Protein AF-0000000069441482 (afdb_homodimer)

pLDDT: mean 78.38, std 16.25, range [18.44, 96.44]

Radius of gyration: 26.07 Å; Cα contacts (8 Å, |Δi|>4): 572; chains: 2; bounding box: 96×87×67 Å

Nearest PDB structures (foldseek):
  3f1b-assembly1_A-2  TM=7.317E-01  e=1.986E-04  Rhodococcus jostii RHA1
  7amt-assembly1_B  TM=6.788E-01  e=1.998E-03  Vibrio alginolyticus
  2hku-assembly1_A  TM=6.626E-01  e=2.529E-03  Rhodococcus jostii RHA1
  3ppb-assembly1_B  TM=7.316E-01  e=9.024E-03  Shewanella loihica PV-4
  3lwj-assembly1_A-2  TM=7.147E-01  e=6.843E-02  Syntrophomonas wolfei subsp. wolfei str. Goettingen G311

Secondary structure (DSSP, 8-state):
-HHHHHHHHHHHHHHHHHHHHHHHHHHHHHHHHH-TT--HHHHHHHTT--HHHHTTT-SSHHHHHHHHHHHHHHHHHHHHHTT--TTS-HHHHHHHHHHHHHHHHHH-HHHHHHHHHHHH---TTPPPGGGSTTSHHHHHHHHHHHHHHHTT---TTHHHHHHHHHHHHHHHHHHHHHSSS---HHHHHHHHHHHHHHHHHHHHHTT----TTS---HHHHHHHHHHHHHHHHT-------/-HHHHHHHHHHHHHHHHHHHHHHHHHHHHHHHHH-TT--HHHHHHHTT--HHHHTTT-SSHHHHHHHHHHHHHHHHHHHHHTT--TTS-HHHHHHHHHHHHHHHHHH-HHHHHHHHHHHH---TTPPPGGGSTTSHHHHHHHHHHHHHHHTT---TTHHHHHHHHHHHHHHHHHHHHHSSSPPPHHHHHHHHHHHHHHHHHHHHHTT----TTS---HHHHHHHHHHHHHHHHT-------

Structure (mmCIF, N/CA/C/O backbone):
data_AF-0000000069441482-model_v1
#
loop_
_entity.id
_entity.type
_entity.pdbx_description
1 polymer 'Transcriptional regulator, TetR family'
#
loop_
_atom_site.group_PDB
_atom_site.id
_atom_site.type_symbol
_atom_site.label_atom_id
_atom_site.label_alt_id
_atom_site.label_comp_id
_atom_site.label_asym_id
_atom_site.label_entity_id
_atom_site.label_seq_id
_atom_site.pdbx_PDB_ins_code
_atom_site.Cartn_x
_atom_site.Cartn_y
_atom_site.Cartn_z
_atom_site.occupancy
_atom_site.B_iso_or_equiv
_atom_site.auth_seq_id
_atom_site.auth_comp_id
_atom_site.auth_asym_id
_atom_site.auth_atom_id
_atom_site.pdbx_PDB_model_num
ATOM 1 N N . MET A 1 1 ? 57.094 4.719 -2.307 1 48.34 1 MET A N 1
ATOM 2 C CA . MET A 1 1 ? 56.375 5.797 -1.651 1 48.34 1 MET A CA 1
ATOM 3 C C . MET A 1 1 ? 54.938 5.867 -2.162 1 48.34 1 MET A C 1
ATOM 5 O O . MET A 1 1 ? 54.031 6.266 -1.429 1 48.34 1 MET A O 1
ATOM 9 N N . ALA A 1 2 ? 54.688 5.711 -3.508 1 62.12 2 ALA A N 1
ATOM 10 C CA . ALA A 1 2 ? 53.375 5.734 -4.188 1 62.12 2 ALA A CA 1
ATOM 11 C C . ALA A 1 2 ? 52.469 4.637 -3.656 1 62.12 2 ALA A C 1
ATOM 13 O O . ALA A 1 2 ? 51.25 4.832 -3.547 1 62.12 2 ALA A O 1
ATOM 14 N N . ASP A 1 3 ? 53.094 3.574 -3.256 1 61.78 3 ASP A N 1
ATOM 15 C CA . ASP A 1 3 ? 52.375 2.375 -2.814 1 61.78 3 ASP A CA 1
ATOM 16 C C . ASP A 1 3 ? 51.75 2.592 -1.451 1 61.78 3 ASP A C 1
ATOM 18 O O . ASP A 1 3 ? 50.625 2.121 -1.208 1 61.78 3 ASP A O 1
ATOM 22 N N . GLY A 1 4 ? 52.312 3.41 -0.701 1 66.44 4 GLY A N 1
ATOM 23 C CA . GLY A 1 4 ? 51.844 3.766 0.624 1 66.44 4 GLY A CA 1
ATOM 24 C C . GLY A 1 4 ? 50.594 4.633 0.59 1 66.44 4 GLY A C 1
ATOM 25 O O . GLY A 1 4 ? 49.719 4.492 1.441 1 66.44 4 GLY A O 1
ATOM 26 N N . GLY A 1 5 ? 50.531 5.414 -0.436 1 72.62 5 GLY A N 1
ATOM 27 C CA . GLY A 1 5 ? 49.406 6.328 -0.624 1 72.62 5 GLY A CA 1
ATOM 28 C C . GLY A 1 5 ? 48.125 5.629 -0.975 1 72.62 5 GLY A C 1
ATOM 29 O O . GLY A 1 5 ? 47.062 5.965 -0.438 1 72.62 5 GLY A O 1
ATOM 30 N N . ASP A 1 6 ? 48.312 4.73 -1.897 1 79.88 6 ASP A N 1
ATOM 31 C CA . ASP A 1 6 ? 47.156 3.959 -2.326 1 79.88 6 ASP A CA 1
ATOM 32 C C . ASP A 1 6 ? 46.594 3.125 -1.177 1 79.88 6 ASP A C 1
ATOM 34 O O . ASP A 1 6 ? 45.375 3.043 -0.998 1 79.88 6 ASP A O 1
ATOM 38 N N . ALA A 1 7 ? 47.5 2.553 -0.442 1 82.06 7 ALA A N 1
ATOM 39 C CA . ALA A 1 7 ? 47.094 1.746 0.705 1 82.06 7 ALA A CA 1
ATOM 40 C C . ALA A 1 7 ? 46.375 2.6 1.749 1 82.06 7 ALA A C 1
ATOM 42 O O . ALA A 1 7 ? 45.406 2.156 2.363 1 82.06 7 ALA A O 1
ATOM 43 N N . ARG A 1 8 ? 46.938 3.715 1.937 1 79.19 8 ARG A N 1
ATOM 44 C CA . ARG A 1 8 ? 46.312 4.633 2.889 1 79.19 8 ARG A CA 1
ATOM 45 C C . ARG A 1 8 ? 44.906 5.047 2.422 1 79.19 8 ARG A C 1
ATOM 47 O O . ARG A 1 8 ? 43.969 5.102 3.223 1 79.19 8 ARG A O 1
ATOM 54 N N . ARG A 1 9 ? 44.781 5.359 1.154 1 84.5 9 ARG A N 1
ATOM 55 C CA . ARG A 1 9 ? 43.5 5.746 0.573 1 84.5 9 ARG A CA 1
ATOM 56 C C . ARG A 1 9 ? 42.469 4.613 0.69 1 84.5 9 ARG A C 1
ATOM 58 O O . ARG A 1 9 ? 41.312 4.855 0.994 1 84.5 9 ARG A O 1
ATOM 65 N N . GLU A 1 10 ? 42.969 3.502 0.468 1 82.81 10 GLU A N 1
ATOM 66 C CA . GLU A 1 10 ? 42.094 2.338 0.564 1 82.81 10 GLU A CA 1
ATOM 67 C C . GLU A 1 10 ? 41.656 2.1 2.004 1 82.81 10 GLU A C 1
ATOM 69 O O . GLU A 1 10 ? 40.5 1.747 2.252 1 82.81 10 GLU A O 1
ATOM 74 N N . ARG A 1 11 ? 42.594 2.156 2.885 1 81.31 11 ARG A N 1
ATOM 75 C CA . ARG A 1 11 ? 42.281 1.981 4.297 1 81.31 11 ARG A CA 1
ATOM 76 C C . ARG A 1 11 ? 41.25 3.008 4.754 1 81.31 11 ARG A C 1
ATOM 78 O O . ARG A 1 11 ? 40.344 2.682 5.52 1 81.31 11 ARG A O 1
ATOM 85 N N . TRP A 1 12 ? 41.438 4.223 4.316 1 80.12 12 TRP A N 1
ATOM 86 C CA . TRP A 1 12 ? 40.5 5.293 4.676 1 80.12 12 TRP A CA 1
ATOM 87 C C . TRP A 1 12 ? 39.125 5.039 4.094 1 80.12 12 TRP A C 1
ATOM 89 O O . TRP A 1 12 ? 38.125 5.227 4.777 1 80.12 12 TRP A O 1
ATOM 99 N N . ALA A 1 13 ? 39.125 4.59 2.914 1 79.75 13 ALA A N 1
ATOM 100 C CA . ALA A 1 13 ? 37.844 4.273 2.264 1 79.75 13 ALA A CA 1
ATOM 101 C C . ALA A 1 13 ? 37.094 3.166 3.008 1 79.75 13 ALA A C 1
ATOM 103 O O . ALA A 1 13 ? 35.875 3.24 3.195 1 79.75 13 ALA A O 1
ATOM 104 N N . ARG A 1 14 ? 37.844 2.279 3.422 1 81.62 14 ARG A N 1
ATOM 105 C CA . ARG A 1 14 ? 37.25 1.176 4.164 1 81.62 14 ARG A CA 1
ATOM 106 C C . ARG A 1 14 ? 36.719 1.646 5.52 1 81.62 14 ARG A C 1
ATOM 108 O O . ARG A 1 14 ? 35.656 1.211 5.965 1 81.62 14 ARG A O 1
ATOM 115 N N . HIS A 1 15 ? 37.594 2.422 6.094 1 82.69 15 HIS A N 1
ATOM 116 C CA . HIS A 1 15 ? 37.188 2.967 7.387 1 82.69 15 HIS A CA 1
ATOM 117 C C . HIS A 1 15 ? 35.906 3.775 7.27 1 82.69 15 HIS A C 1
ATOM 119 O O . HIS A 1 15 ? 35 3.658 8.109 1 82.69 15 HIS A O 1
ATOM 125 N N . LYS A 1 16 ? 35.75 4.527 6.25 1 84.44 16 LYS A N 1
ATOM 126 C CA . LYS A 1 16 ? 34.562 5.348 6.02 1 84.44 16 LYS A CA 1
ATOM 127 C C . LYS A 1 16 ? 33.312 4.48 5.852 1 84.44 16 LYS A C 1
ATOM 129 O O . LYS A 1 16 ? 32.25 4.797 6.398 1 84.44 16 LYS A O 1
ATOM 134 N N . VAL A 1 17 ? 33.531 3.471 5.164 1 85.88 17 VAL A N 1
ATOM 135 C CA . VAL A 1 17 ? 32.438 2.551 4.914 1 85.88 17 VAL A CA 1
ATOM 136 C C . VAL A 1 17 ? 32 1.879 6.219 1 85.88 17 VAL A C 1
ATOM 138 O O . VAL A 1 17 ? 30.812 1.707 6.484 1 85.88 17 VAL A O 1
ATOM 141 N N . ARG A 1 18 ? 32.938 1.575 7.023 1 87.62 18 ARG A N 1
ATOM 142 C CA . ARG A 1 18 ? 32.656 0.911 8.289 1 87.62 18 ARG A CA 1
ATOM 143 C C . ARG A 1 18 ? 31.875 1.831 9.234 1 87.62 18 ARG A C 1
ATOM 145 O O . ARG A 1 18 ? 30.953 1.393 9.922 1 87.62 18 ARG A O 1
ATOM 152 N N . VAL A 1 19 ? 32.344 3.049 9.289 1 89.31 19 VAL A N 1
ATOM 153 C CA . VAL A 1 19 ? 31.672 4.012 10.172 1 89.31 19 VAL A CA 1
ATOM 154 C C . VAL A 1 19 ? 30.25 4.25 9.688 1 89.31 19 VAL A C 1
ATOM 156 O O . VAL A 1 19 ? 29.312 4.309 10.5 1 89.31 19 VAL A O 1
ATOM 159 N N . ARG A 1 20 ? 30.078 4.391 8.461 1 89.75 20 ARG A N 1
ATOM 160 C CA . ARG A 1 20 ? 28.75 4.578 7.891 1 89.75 20 ARG A CA 1
ATOM 161 C C . ARG A 1 20 ? 27.828 3.408 8.242 1 89.75 20 ARG A C 1
ATOM 163 O O . ARG A 1 20 ? 26.672 3.607 8.594 1 89.75 20 ARG A O 1
ATOM 170 N N . ARG A 1 21 ? 28.359 2.234 8.164 1 89.88 21 ARG A N 1
ATOM 171 C CA . ARG A 1 21 ? 27.594 1.032 8.477 1 89.88 21 ARG A CA 1
ATOM 172 C C . ARG A 1 21 ? 27.172 1.015 9.945 1 89.88 21 ARG A C 1
ATOM 174 O O . ARG A 1 21 ? 26.078 0.545 10.273 1 89.88 21 ARG A O 1
ATOM 181 N N . ARG A 1 22 ? 28.047 1.49 10.75 1 91.12 22 ARG A N 1
ATOM 182 C CA . ARG A 1 22 ? 27.734 1.551 12.18 1 91.12 22 ARG A CA 1
ATOM 183 C C . ARG A 1 22 ? 26.562 2.484 12.445 1 91.12 22 ARG A C 1
ATOM 185 O O . ARG A 1 22 ? 25.703 2.184 13.273 1 91.12 22 ARG A O 1
ATOM 192 N N . PHE A 1 23 ? 26.547 3.572 11.766 1 92.38 23 PHE A N 1
ATOM 193 C CA . PHE A 1 23 ? 25.453 4.52 11.938 1 92.38 23 PHE A CA 1
ATOM 194 C C . PHE A 1 23 ? 24.156 3.943 11.383 1 92.38 23 PHE A C 1
ATOM 196 O O . PHE A 1 23 ? 23.078 4.148 11.961 1 92.38 23 PHE A O 1
ATOM 203 N N . VAL A 1 24 ? 24.266 3.252 10.336 1 92.44 24 VAL A N 1
ATOM 204 C CA . VAL A 1 24 ? 23.078 2.623 9.75 1 92.44 24 VAL A CA 1
ATOM 205 C C . VAL A 1 24 ? 22.516 1.575 10.719 1 92.44 24 VAL A C 1
ATOM 207 O O . VAL A 1 24 ? 21.312 1.522 10.953 1 92.44 24 VAL A O 1
ATOM 210 N N . ALA A 1 25 ? 23.406 0.815 11.328 1 91.69 25 ALA A N 1
ATOM 211 C CA . ALA A 1 25 ? 22.984 -0.193 12.297 1 91.69 25 ALA A CA 1
ATOM 212 C C . ALA A 1 25 ? 22.344 0.455 13.516 1 91.69 25 ALA A C 1
ATOM 214 O O . ALA A 1 25 ? 21.312 -0.022 14.008 1 91.69 25 ALA A O 1
ATOM 215 N N . ALA A 1 26 ? 22.922 1.51 13.938 1 94.12 26 ALA A N 1
ATOM 216 C CA . ALA A 1 26 ? 22.375 2.248 15.07 1 94.12 26 ALA A CA 1
ATOM 217 C C . ALA A 1 26 ? 21 2.818 14.742 1 94.12 26 ALA A C 1
ATOM 219 O O . ALA A 1 26 ? 20.125 2.877 15.609 1 94.12 26 ALA A O 1
ATOM 220 N N . ALA A 1 27 ? 20.875 3.23 13.523 1 93.38 27 ALA A N 1
ATOM 221 C CA . ALA A 1 27 ? 19.594 3.777 13.094 1 93.38 27 ALA A CA 1
ATOM 222 C C . ALA A 1 27 ? 18.516 2.703 13.102 1 93.38 27 ALA A C 1
ATOM 224 O O . ALA A 1 27 ? 17.375 2.965 13.5 1 93.38 27 ALA A O 1
ATOM 225 N N . VAL A 1 28 ? 18.844 1.526 12.711 1 90.75 28 VAL A N 1
ATOM 226 C CA . VAL A 1 28 ? 17.891 0.419 12.711 1 90.75 28 VAL A CA 1
ATOM 227 C C . VAL A 1 28 ? 17.453 0.124 14.148 1 90.75 28 VAL A C 1
ATOM 229 O O . VAL A 1 28 ? 16.266 -0.06 14.406 1 90.75 28 VAL A O 1
ATOM 232 N N . VAL A 1 29 ? 18.391 0.138 15.039 1 91.38 29 VAL A N 1
ATOM 233 C CA . VAL A 1 29 ? 18.109 -0.087 16.453 1 91.38 29 VAL A CA 1
ATOM 234 C C . VAL A 1 29 ? 17.172 1.005 16.969 1 91.38 29 VAL A C 1
ATOM 236 O O . VAL A 1 29 ? 16.203 0.719 17.688 1 91.38 29 VAL A O 1
ATOM 239 N N . SER A 1 30 ? 17.453 2.225 16.594 1 93.12 30 SER A N 1
ATOM 240 C CA . SER A 1 30 ? 16.641 3.357 17.031 1 93.12 30 SER A CA 1
ATOM 241 C C . SER A 1 30 ? 15.227 3.266 16.484 1 93.12 30 SER A C 1
ATOM 243 O O . SER A 1 30 ? 14.258 3.559 17.203 1 93.12 30 SER A O 1
ATOM 245 N N . ILE A 1 31 ? 15.086 2.846 15.289 1 90.88 31 ILE A N 1
ATOM 246 C CA . ILE A 1 31 ? 13.773 2.699 14.664 1 90.88 31 ILE A CA 1
ATOM 247 C C . ILE A 1 31 ? 12.977 1.607 15.375 1 90.88 31 ILE A C 1
ATOM 249 O O . ILE A 1 31 ? 11.781 1.765 15.617 1 90.88 31 ILE A O 1
ATOM 253 N N . GLU A 1 32 ? 13.664 0.565 15.664 1 88.88 32 GLU A N 1
ATOM 254 C CA . GLU A 1 32 ? 12.961 -0.526 16.328 1 88.88 32 GLU A CA 1
ATOM 255 C C . GLU A 1 32 ? 12.516 -0.121 17.734 1 88.88 32 GLU A C 1
ATOM 257 O O . GLU A 1 32 ? 11.484 -0.575 18.219 1 88.88 32 GLU A O 1
ATOM 262 N N . ARG A 1 33 ? 13.266 0.768 18.359 1 89.75 33 ARG A N 1
ATOM 263 C CA . ARG A 1 33 ? 12.961 1.193 19.719 1 89.75 33 ARG A CA 1
ATOM 264 C C . ARG A 1 33 ? 11.938 2.324 19.734 1 89.75 33 ARG A C 1
ATOM 266 O O . ARG A 1 33 ? 11.047 2.361 20.578 1 89.75 33 ARG A O 1
ATOM 273 N N . LYS A 1 34 ? 12.094 3.268 18.75 1 88.31 34 LYS A N 1
ATOM 274 C CA . LYS A 1 34 ? 11.305 4.496 18.828 1 88.31 34 LYS A CA 1
ATOM 275 C C . LYS A 1 34 ? 10.258 4.539 17.703 1 88.31 34 LYS A C 1
ATOM 277 O O . LYS A 1 34 ? 9.391 5.41 17.703 1 88.31 34 LYS A O 1
ATOM 282 N N . GLY A 1 35 ? 10.422 3.568 16.812 1 85.19 35 GLY A N 1
ATOM 283 C CA . GLY A 1 35 ? 9.484 3.566 15.695 1 85.19 35 GLY A CA 1
ATOM 284 C C . GLY A 1 35 ? 9.945 4.438 14.539 1 85.19 35 GLY A C 1
ATOM 285 O O . GLY A 1 35 ? 11.094 4.875 14.5 1 85.19 35 GLY A O 1
ATOM 286 N N . PRO A 1 36 ? 9.031 4.688 13.594 1 82.38 36 PRO A N 1
ATOM 287 C CA . PRO A 1 36 ? 9.367 5.434 12.383 1 82.38 36 PRO A CA 1
ATOM 288 C C . PRO A 1 36 ? 9.719 6.891 12.664 1 82.38 36 PRO A C 1
ATOM 290 O O . PRO A 1 36 ? 10.273 7.578 11.797 1 82.38 36 PRO A O 1
ATOM 293 N N . SER A 1 37 ? 9.469 7.34 13.812 1 82.88 37 SER A N 1
ATOM 294 C CA . SER A 1 37 ? 9.742 8.734 14.156 1 82.88 37 SER A CA 1
ATOM 295 C C . SER A 1 37 ? 11.109 8.891 14.805 1 82.88 37 SER A C 1
ATOM 297 O O . SER A 1 37 ? 11.422 9.945 15.352 1 82.88 37 SER A O 1
ATOM 299 N N . ALA A 1 38 ? 11.906 7.836 14.773 1 89.88 38 ALA A N 1
ATOM 300 C CA . ALA A 1 38 ? 13.258 7.91 15.328 1 89.88 38 ALA A CA 1
ATOM 301 C C . ALA A 1 38 ? 14.008 9.117 14.773 1 89.88 38 ALA A C 1
ATOM 303 O O . ALA A 1 38 ? 13.914 9.422 13.578 1 89.88 38 ALA A O 1
ATOM 304 N N . THR A 1 39 ? 14.75 9.781 15.625 1 91.88 39 THR A N 1
ATOM 305 C CA . THR A 1 39 ? 15.438 11.016 15.266 1 91.88 39 THR A CA 1
ATOM 306 C C . THR A 1 39 ? 16.938 10.781 15.125 1 91.88 39 THR A C 1
ATOM 308 O O . THR A 1 39 ? 17.438 9.711 15.469 1 91.88 39 THR A O 1
ATOM 311 N N . VAL A 1 40 ? 17.531 11.773 14.516 1 94.62 40 VAL A N 1
ATOM 312 C CA . VAL A 1 40 ? 18.984 11.734 14.414 1 94.62 40 VAL A CA 1
ATOM 313 C C . VAL A 1 40 ? 19.594 11.641 15.812 1 94.62 40 VAL A C 1
ATOM 315 O O . VAL A 1 40 ? 20.594 10.938 16.016 1 94.62 40 VAL A O 1
ATOM 318 N N . GLU A 1 41 ? 19.016 12.336 16.734 1 95.12 41 GLU A N 1
ATOM 319 C CA . GLU A 1 41 ? 19.469 12.281 18.125 1 95.12 41 GLU A CA 1
ATOM 320 C C . GLU A 1 41 ? 19.422 10.859 18.656 1 95.12 41 GLU A C 1
ATOM 322 O O . GLU A 1 41 ? 20.344 10.422 19.359 1 95.12 41 GLU A O 1
ATOM 327 N N . ASP A 1 42 ? 18.453 10.148 18.375 1 94.88 42 ASP A N 1
ATOM 328 C CA . ASP A 1 42 ? 18.328 8.758 18.797 1 94.88 42 ASP A CA 1
ATOM 329 C C . ASP A 1 42 ? 19.438 7.898 18.203 1 94.88 42 ASP A C 1
ATOM 331 O O . ASP A 1 42 ? 19.984 7.02 18.875 1 9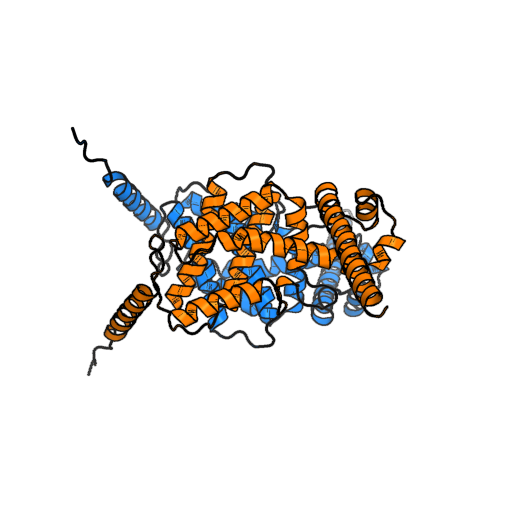4.88 42 ASP A O 1
ATOM 335 N N . VAL A 1 43 ? 19.734 8.172 16.938 1 95.56 43 VAL A N 1
ATOM 336 C CA . VAL A 1 43 ? 20.719 7.383 16.203 1 95.56 43 VAL A CA 1
ATOM 337 C C . VAL A 1 43 ? 22.109 7.613 16.781 1 95.56 43 VAL A C 1
ATOM 339 O O . VAL A 1 43 ? 22.859 6.66 17.031 1 95.56 43 VAL A O 1
ATOM 342 N N . VAL A 1 44 ? 22.438 8.891 17 1 96.44 44 VAL A N 1
ATOM 343 C CA . VAL A 1 44 ? 23.781 9.18 17.516 1 96.44 44 VAL A CA 1
ATOM 344 C C . VAL A 1 44 ? 23.922 8.641 18.938 1 96.44 44 VAL A C 1
ATOM 346 O O . VAL A 1 44 ? 24.984 8.18 19.328 1 96.44 44 VAL A O 1
ATOM 349 N N . ARG A 1 45 ? 22.875 8.656 19.734 1 95.81 45 ARG A N 1
ATOM 350 C CA . ARG A 1 45 ? 22.891 8.07 21.078 1 95.81 45 ARG A CA 1
ATOM 351 C C . ARG A 1 45 ? 23.125 6.562 21.016 1 95.81 45 ARG A C 1
ATOM 353 O O . ARG A 1 45 ? 23.969 6.035 21.734 1 95.81 45 ARG A O 1
ATOM 360 N N . ALA A 1 46 ? 22.469 5.898 20.141 1 94.12 46 ALA A N 1
ATOM 361 C CA . ALA A 1 46 ? 22.609 4.453 20 1 94.12 46 ALA A CA 1
ATOM 362 C C . ALA A 1 46 ? 24 4.086 19.5 1 94.12 46 ALA A C 1
ATOM 364 O O . ALA A 1 46 ? 24.547 3.031 19.859 1 94.12 46 ALA A O 1
ATOM 365 N N . ALA A 1 47 ? 24.562 4.953 18.688 1 94.56 47 ALA A N 1
ATOM 366 C CA . ALA A 1 47 ? 25.891 4.715 18.109 1 94.56 47 ALA A CA 1
ATOM 367 C C . ALA A 1 47 ? 26.984 5.168 19.078 1 94.56 47 ALA A C 1
ATOM 369 O O . ALA A 1 47 ? 28.172 4.965 18.797 1 94.56 47 ALA A O 1
ATOM 370 N N . HIS A 1 48 ? 26.562 5.805 20.141 1 95.69 48 HIS A N 1
ATOM 371 C CA . HIS A 1 48 ? 27.516 6.398 21.062 1 95.69 48 HIS A CA 1
ATOM 372 C C . HIS A 1 48 ? 28.469 7.344 20.328 1 95.69 48 HIS A C 1
ATOM 374 O O . HIS A 1 48 ? 29.688 7.242 20.484 1 95.69 48 HIS A O 1
ATOM 380 N N . SER A 1 49 ? 27.938 8.102 19.531 1 95.19 49 SER A N 1
ATOM 381 C CA . SER A 1 49 ? 28.672 9.055 18.719 1 95.19 49 SER A CA 1
ATOM 382 C C . SER A 1 49 ? 28.031 10.438 18.766 1 95.19 49 SER A C 1
ATOM 384 O O . SER A 1 49 ? 27.25 10.734 19.672 1 95.19 49 SER A O 1
ATOM 386 N N . ALA A 1 50 ? 28.453 11.422 17.859 1 94.12 50 ALA A N 1
ATOM 387 C CA . ALA A 1 50 ? 27.969 12.797 17.875 1 94.12 50 ALA A CA 1
ATOM 388 C C . ALA A 1 50 ? 27.453 13.203 16.484 1 94.12 50 ALA A C 1
ATOM 390 O O . ALA A 1 50 ? 27.859 12.625 15.477 1 94.12 50 ALA A O 1
ATOM 391 N N . LYS A 1 51 ? 26.5 14.18 16.531 1 93.81 51 LYS A N 1
ATOM 392 C CA . LYS A 1 51 ? 25.859 14.656 15.312 1 93.81 51 LYS A CA 1
ATOM 393 C C . LYS A 1 51 ? 26.875 15.141 14.289 1 93.81 51 LYS A C 1
ATOM 395 O O . LYS A 1 51 ? 26.781 14.812 13.109 1 93.81 51 LYS A O 1
ATOM 400 N N . PRO A 1 52 ? 27.938 15.82 14.703 1 93.44 52 PRO A N 1
ATOM 401 C CA . PRO A 1 52 ? 28.922 16.281 13.719 1 93.44 52 PRO A CA 1
ATOM 402 C C . PRO A 1 52 ? 29.656 15.117 13.031 1 93.44 52 PRO A C 1
ATOM 404 O O . PRO A 1 52 ? 29.938 15.18 11.836 1 93.44 52 PRO A O 1
ATOM 407 N N . LYS A 1 53 ? 29.969 14.195 13.789 1 93.75 53 LYS A N 1
ATOM 408 C CA . LYS A 1 53 ? 30.609 13.023 13.203 1 93.75 53 LYS A CA 1
ATOM 409 C C . LYS A 1 53 ? 29.688 12.32 12.211 1 93.75 53 LYS A C 1
ATOM 411 O O . LYS A 1 53 ? 30.141 11.875 11.156 1 93.75 53 LYS A O 1
ATOM 416 N N . LEU A 1 54 ? 28.438 12.188 12.578 1 94.5 54 LEU A N 1
ATOM 417 C CA . LEU A 1 54 ? 27.453 11.57 11.688 1 94.5 54 LEU A CA 1
ATOM 418 C C . LEU A 1 54 ? 27.359 12.32 10.367 1 94.5 54 LEU A C 1
ATOM 420 O O . LEU A 1 54 ? 27.359 11.711 9.297 1 94.5 54 LEU A O 1
ATOM 424 N N . TYR A 1 55 ? 27.375 13.594 10.43 1 93.12 55 TYR A N 1
ATOM 425 C CA . TYR A 1 55 ? 27.125 14.406 9.25 1 93.12 55 TYR A CA 1
ATOM 426 C C . TYR A 1 55 ? 28.375 14.562 8.398 1 93.12 55 TYR A C 1
ATOM 428 O O . TYR A 1 55 ? 28.344 15.172 7.328 1 93.12 55 TYR A O 1
ATOM 436 N N . ARG A 1 56 ? 29.547 14.016 8.797 1 93.38 56 ARG A N 1
ATOM 437 C CA . ARG A 1 56 ? 30.688 13.82 7.93 1 93.38 56 ARG A CA 1
ATOM 438 C C . ARG A 1 56 ? 30.422 12.719 6.906 1 93.38 56 ARG A C 1
ATOM 440 O O . ARG A 1 56 ? 31.078 12.664 5.859 1 93.38 56 ARG A O 1
ATOM 447 N N . HIS A 1 57 ? 29.531 11.922 7.285 1 93 57 HIS A N 1
ATOM 448 C CA . HIS A 1 57 ? 29.266 10.734 6.473 1 93 57 HIS A CA 1
ATOM 449 C C . HIS A 1 57 ? 27.922 10.828 5.77 1 93 57 HIS A C 1
ATOM 451 O O . HIS A 1 57 ? 27.672 10.117 4.789 1 93 57 HIS A O 1
ATOM 457 N N . PHE A 1 58 ? 27.031 11.656 6.305 1 94.31 58 PHE A N 1
ATOM 458 C CA . PHE A 1 58 ? 25.719 11.867 5.711 1 94.31 58 PHE A CA 1
ATOM 459 C C . PHE A 1 58 ? 25.453 13.352 5.512 1 94.31 58 PHE A C 1
ATOM 461 O O . PHE A 1 58 ? 25.766 14.164 6.387 1 94.31 58 PHE A O 1
ATOM 468 N N . ASP A 1 59 ? 24.859 13.664 4.406 1 92.56 59 ASP A N 1
ATOM 469 C CA . ASP A 1 59 ? 24.609 15.062 4.066 1 92.56 59 ASP A CA 1
ATOM 470 C C . ASP A 1 59 ? 23.531 15.664 4.969 1 92.56 59 ASP A C 1
ATOM 472 O O . ASP A 1 59 ? 23.594 16.844 5.32 1 92.56 59 ASP A O 1
ATOM 476 N N . ASP A 1 60 ? 22.453 14.938 5.262 1 92 60 ASP A N 1
ATOM 477 C CA . ASP A 1 60 ? 21.344 15.367 6.102 1 92 60 ASP A CA 1
ATOM 478 C C . ASP A 1 60 ? 20.531 14.172 6.602 1 92 60 ASP A C 1
ATOM 480 O O . ASP A 1 60 ? 20.922 13.023 6.383 1 92 60 ASP A O 1
ATOM 484 N N . ARG A 1 61 ? 19.5 14.445 7.316 1 90.12 61 ARG A N 1
ATOM 485 C CA . ARG A 1 61 ? 18.641 13.414 7.898 1 90.12 61 ARG A CA 1
ATOM 486 C C . ARG A 1 61 ? 18.078 12.5 6.816 1 90.12 61 ARG A C 1
ATOM 488 O O . ARG A 1 61 ? 18.047 11.281 6.988 1 90.12 61 ARG A O 1
ATOM 495 N N . ASP A 1 62 ? 17.688 13.07 5.695 1 85.62 62 ASP A N 1
ATOM 496 C CA . ASP A 1 62 ? 17.094 12.289 4.617 1 85.62 62 ASP A CA 1
ATOM 497 C C . ASP A 1 62 ? 18.094 11.32 4.012 1 85.62 62 ASP A C 1
ATOM 499 O O . ASP A 1 62 ? 17.766 10.172 3.707 1 85.62 62 ASP A O 1
ATOM 503 N N . ASP A 1 63 ? 19.234 11.805 3.879 1 89.69 63 ASP A N 1
ATOM 504 C CA . ASP A 1 63 ? 20.297 10.953 3.35 1 89.69 63 ASP A CA 1
ATOM 505 C C . ASP A 1 63 ? 20.562 9.766 4.273 1 89.69 63 ASP A C 1
ATOM 507 O O . ASP A 1 63 ? 20.734 8.641 3.807 1 89.69 63 ASP A O 1
ATOM 511 N N . LEU A 1 64 ? 20.625 10.008 5.574 1 92.12 64 LEU A N 1
ATOM 512 C CA . LEU A 1 64 ? 20.812 8.938 6.551 1 92.12 64 LEU A CA 1
ATOM 513 C C . LEU A 1 64 ? 19.703 7.895 6.438 1 92.12 64 LEU A C 1
ATOM 515 O O . LEU A 1 64 ? 19.984 6.711 6.227 1 92.12 64 LEU A O 1
ATOM 519 N N . PHE A 1 65 ? 18.516 8.312 6.465 1 89.44 65 PHE A N 1
ATOM 520 C CA . PHE A 1 65 ? 17.406 7.375 6.547 1 89.44 65 PHE A CA 1
ATOM 521 C C . PHE A 1 65 ? 17.141 6.73 5.191 1 89.44 65 PHE A C 1
ATOM 523 O O . PHE A 1 65 ? 16.656 5.602 5.121 1 89.44 65 PHE A O 1
ATOM 530 N N . ASP A 1 66 ? 17.438 7.43 4.129 1 87.75 66 ASP A N 1
ATOM 531 C CA . ASP A 1 66 ? 17.438 6.781 2.82 1 87.75 66 ASP A CA 1
ATOM 532 C C . ASP A 1 66 ? 18.422 5.605 2.787 1 87.75 66 ASP A C 1
ATOM 534 O O . ASP A 1 66 ? 18.094 4.539 2.264 1 87.75 66 ASP A O 1
ATOM 538 N N . SER A 1 67 ? 19.547 5.859 3.365 1 90.19 67 SER A N 1
ATOM 539 C CA . SER A 1 67 ? 20.578 4.82 3.422 1 90.19 67 SER A CA 1
ATOM 540 C C . SER A 1 67 ? 20.125 3.646 4.281 1 90.19 67 SER A C 1
ATOM 542 O O . SER A 1 67 ? 20.391 2.488 3.949 1 90.19 67 SER A O 1
ATOM 544 N N . VAL A 1 68 ? 19.469 3.92 5.367 1 91.44 68 VAL A N 1
ATOM 545 C CA . VAL A 1 68 ? 18.938 2.893 6.258 1 91.44 68 VAL A CA 1
ATOM 546 C C . VAL A 1 68 ? 17.891 2.055 5.52 1 91.44 68 VAL A C 1
ATOM 548 O O . VAL A 1 68 ? 17.938 0.822 5.555 1 91.44 68 VAL A O 1
ATOM 551 N N . ALA A 1 69 ? 17.016 2.691 4.855 1 89.12 69 ALA A N 1
ATOM 552 C CA . ALA A 1 69 ? 15.977 2 4.094 1 89.12 69 ALA A CA 1
ATOM 553 C C . ALA A 1 69 ? 16.594 1.104 3.02 1 89.12 69 ALA A C 1
ATOM 555 O O . ALA A 1 69 ? 16.156 -0.037 2.836 1 89.12 69 ALA A O 1
ATOM 556 N N . GLN A 1 70 ? 17.562 1.65 2.357 1 85.69 70 GLN A N 1
ATOM 557 C CA . GLN A 1 70 ? 18.234 0.878 1.313 1 85.69 70 GLN A CA 1
ATOM 558 C C . GLN A 1 70 ? 18.906 -0.366 1.892 1 85.69 70 GLN A C 1
ATOM 560 O O . GLN A 1 70 ? 18.859 -1.44 1.288 1 85.69 70 GLN A O 1
ATOM 565 N N . ALA A 1 71 ? 19.5 -0.189 3.018 1 86.44 71 ALA A N 1
ATOM 566 C CA . ALA A 1 71 ? 20.141 -1.325 3.68 1 86.44 71 ALA A CA 1
ATOM 567 C C . ALA A 1 71 ? 19.109 -2.377 4.078 1 86.44 71 ALA A C 1
ATOM 569 O O . ALA A 1 71 ? 19.359 -3.578 3.939 1 86.44 71 ALA A O 1
ATOM 570 N N . MET A 1 72 ? 18.031 -1.96 4.551 1 86.69 72 MET A N 1
ATOM 571 C CA . MET A 1 72 ? 16.953 -2.871 4.949 1 86.69 72 MET A CA 1
ATOM 572 C C . MET A 1 72 ? 16.406 -3.625 3.742 1 86.69 72 MET A C 1
ATOM 574 O O . MET A 1 72 ? 16.219 -4.84 3.801 1 86.69 72 MET A O 1
ATOM 578 N N . VAL A 1 73 ? 16.141 -2.922 2.693 1 83.38 73 VAL A N 1
ATOM 579 C CA . VAL A 1 73 ? 15.641 -3.535 1.467 1 83.38 73 VAL A CA 1
ATOM 580 C C . VAL A 1 73 ? 16.641 -4.582 0.972 1 83.38 73 VAL A C 1
ATOM 582 O O . VAL A 1 73 ? 16.234 -5.684 0.579 1 83.38 73 VAL A O 1
ATOM 585 N N . ALA A 1 74 ? 17.891 -4.195 0.978 1 80.88 74 ALA A N 1
ATOM 586 C CA . ALA A 1 74 ? 18.922 -5.121 0.545 1 80.88 74 ALA A CA 1
ATOM 587 C C . ALA A 1 74 ? 18.938 -6.383 1.406 1 80.88 74 ALA A C 1
ATOM 589 O O . ALA A 1 74 ? 19.109 -7.488 0.895 1 80.88 74 ALA A O 1
ATOM 590 N N . ALA A 1 75 ? 18.734 -6.223 2.682 1 80.75 75 ALA A N 1
ATOM 591 C CA . ALA A 1 75 ? 18.703 -7.355 3.602 1 80.75 75 ALA A CA 1
ATOM 592 C C . ALA A 1 75 ? 17.5 -8.25 3.32 1 80.75 75 ALA A C 1
ATOM 594 O O . ALA A 1 75 ? 17.609 -9.484 3.342 1 80.75 75 ALA A O 1
ATOM 595 N N . ILE A 1 76 ? 16.422 -7.656 3.037 1 80.5 76 ILE A N 1
ATOM 596 C CA . ILE A 1 76 ? 15.203 -8.398 2.717 1 80.5 76 ILE A CA 1
ATOM 597 C C . ILE A 1 76 ? 15.398 -9.172 1.413 1 80.5 76 ILE A C 1
ATOM 599 O O . ILE A 1 76 ? 15.039 -10.344 1.321 1 80.5 76 ILE A O 1
ATOM 603 N N . ARG A 1 77 ? 15.961 -8.484 0.47 1 78.06 77 ARG A N 1
ATOM 604 C CA . ARG A 1 77 ? 16.25 -9.109 -0.817 1 78.06 77 ARG A CA 1
ATOM 605 C C . ARG A 1 77 ? 17.125 -10.344 -0.643 1 78.06 77 ARG A C 1
ATOM 607 O O . ARG A 1 77 ? 16.859 -11.391 -1.232 1 78.06 77 ARG A O 1
ATOM 614 N N . ARG A 1 78 ? 18.125 -10.18 0.136 1 75.62 78 ARG A N 1
ATOM 615 C CA . ARG A 1 78 ? 19.047 -11.281 0.384 1 75.62 78 ARG A CA 1
ATOM 616 C C . ARG A 1 78 ? 18.328 -12.453 1.043 1 75.62 78 ARG A C 1
ATOM 618 O O . ARG A 1 78 ? 18.594 -13.617 0.715 1 75.62 78 ARG A O 1
ATOM 625 N N . ARG A 1 79 ? 17.453 -12.141 1.882 1 74.56 79 ARG A N 1
ATOM 626 C CA . ARG A 1 79 ? 16.719 -13.18 2.596 1 74.56 79 ARG A CA 1
ATOM 627 C C . ARG A 1 79 ? 15.727 -13.883 1.678 1 74.56 79 ARG A C 1
ATOM 629 O O . ARG A 1 79 ? 15.547 -15.094 1.761 1 74.56 79 ARG A O 1
ATOM 636 N N . LEU A 1 80 ? 15.109 -13.07 0.754 1 74.25 80 LEU A N 1
ATOM 637 C CA . LEU A 1 80 ? 14.047 -13.609 -0.09 1 74.25 80 LEU A CA 1
ATOM 638 C C . LEU A 1 80 ? 14.625 -14.25 -1.347 1 74.25 80 LEU A C 1
ATOM 640 O O . LEU A 1 80 ? 13.953 -15.062 -1.998 1 74.25 80 LEU A O 1
ATOM 644 N N . SER A 1 81 ? 15.781 -13.789 -1.815 1 70.44 81 SER A N 1
ATOM 645 C CA . SER A 1 81 ? 16.422 -14.352 -3.002 1 70.44 81 SER A CA 1
ATOM 646 C C . SER A 1 81 ? 16.578 -15.867 -2.877 1 70.44 81 SER A C 1
ATOM 648 O O . SER A 1 81 ? 16.5 -16.594 -3.871 1 70.44 81 SER A O 1
ATOM 650 N N . GLY A 1 82 ? 16.75 -16.312 -1.7 1 64.12 82 GLY A N 1
ATOM 651 C CA . GLY A 1 82 ? 16.844 -17.75 -1.503 1 64.12 82 GLY A CA 1
ATOM 652 C C . GLY A 1 82 ? 15.492 -18.438 -1.478 1 64.12 82 GLY A C 1
ATOM 653 O O . GLY A 1 82 ? 15.414 -19.656 -1.604 1 64.12 82 GLY A O 1
ATOM 654 N N . ALA A 1 83 ? 14.484 -17.672 -1.362 1 62.69 83 ALA A N 1
ATOM 655 C CA . ALA A 1 83 ? 13.148 -18.234 -1.216 1 62.69 83 ALA A CA 1
ATOM 656 C C . ALA A 1 83 ? 12.516 -18.5 -2.578 1 62.69 83 ALA A C 1
ATOM 658 O O . ALA A 1 83 ? 11.672 -19.391 -2.713 1 62.69 83 ALA A O 1
ATOM 659 N N . VAL A 1 84 ? 12.914 -17.688 -3.59 1 60.41 84 VAL A N 1
ATOM 660 C CA . VAL A 1 84 ? 12.359 -17.859 -4.93 1 60.41 84 VAL A CA 1
ATOM 661 C C . VAL A 1 84 ? 13.328 -18.672 -5.785 1 60.41 84 VAL A C 1
ATOM 663 O O . VAL A 1 84 ? 14.477 -18.281 -5.984 1 60.41 84 VAL A O 1
ATOM 666 N N . ASP A 1 85 ? 13.062 -19.938 -5.812 1 61.34 85 ASP A N 1
ATOM 667 C CA . ASP A 1 85 ? 13.875 -20.891 -6.566 1 61.34 85 ASP A CA 1
ATOM 668 C C . ASP A 1 85 ? 13.102 -21.469 -7.75 1 61.34 85 ASP A C 1
ATOM 670 O O . ASP A 1 85 ? 12 -22 -7.574 1 61.34 85 ASP A O 1
ATOM 674 N N . MET A 1 86 ? 13.57 -21.141 -8.828 1 60.22 86 MET A N 1
ATOM 675 C CA . MET A 1 86 ? 12.93 -21.656 -10.039 1 60.22 86 MET A CA 1
ATOM 676 C C . MET A 1 86 ? 12.844 -23.172 -10.008 1 60.22 86 MET A C 1
ATOM 678 O O . MET A 1 86 ? 12.031 -23.766 -10.719 1 60.22 86 MET A O 1
ATOM 682 N N . ASP A 1 87 ? 13.57 -23.672 -9.164 1 66.25 87 ASP A N 1
ATOM 683 C CA . ASP A 1 87 ? 13.57 -25.125 -9.078 1 66.25 87 ASP A CA 1
ATOM 684 C C . ASP A 1 87 ? 12.5 -25.625 -8.109 1 66.25 87 ASP A C 1
ATOM 686 O O . ASP A 1 87 ? 12.305 -26.828 -7.961 1 66.25 87 ASP A O 1
ATOM 690 N N . MET A 1 88 ? 11.766 -24.734 -7.652 1 73.5 88 MET A N 1
ATOM 691 C CA . MET A 1 88 ? 10.703 -25.078 -6.707 1 73.5 88 MET A CA 1
ATOM 692 C C . MET A 1 88 ? 9.336 -24.75 -7.293 1 73.5 88 MET A C 1
ATOM 694 O O . MET A 1 88 ? 9.195 -23.797 -8.062 1 73.5 88 MET A O 1
ATOM 698 N N . PRO A 1 89 ? 8.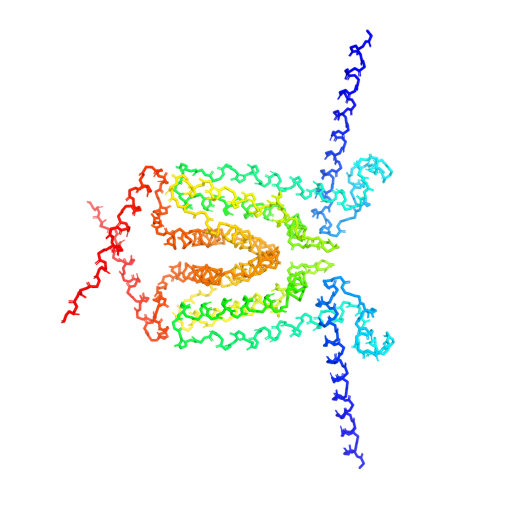383 -25.703 -6.926 1 77.69 89 PRO A N 1
ATOM 699 C CA . PRO A 1 89 ? 7.012 -25.359 -7.332 1 77.69 89 PRO A CA 1
ATOM 700 C C . PRO A 1 89 ? 6.594 -23.969 -6.883 1 77.69 89 PRO A C 1
ATOM 702 O O . PRO A 1 89 ? 6.969 -23.531 -5.793 1 77.69 89 PRO A O 1
ATOM 705 N N . PRO A 1 90 ? 5.984 -23.25 -7.773 1 76.44 90 PRO A N 1
ATOM 706 C CA . PRO A 1 90 ? 5.594 -21.875 -7.484 1 76.44 90 PRO A CA 1
ATOM 707 C C . PRO A 1 90 ? 4.867 -21.734 -6.148 1 76.44 90 PRO A C 1
ATOM 709 O O . PRO A 1 90 ? 5.09 -20.766 -5.418 1 76.44 90 PRO A O 1
ATOM 712 N N . ARG A 1 91 ? 4.035 -22.688 -5.777 1 78.69 91 ARG A N 1
ATOM 713 C CA . ARG A 1 91 ? 3.309 -22.625 -4.512 1 78.69 91 ARG A CA 1
ATOM 714 C C . ARG A 1 91 ? 4.266 -22.656 -3.326 1 78.69 91 ARG A C 1
ATOM 716 O O . ARG A 1 91 ? 4.109 -21.891 -2.373 1 78.69 91 ARG A O 1
ATOM 723 N N . LYS A 1 92 ? 5.172 -23.578 -3.418 1 81.44 92 LYS A N 1
ATOM 724 C CA . LYS A 1 92 ? 6.152 -23.672 -2.342 1 81.44 92 LYS A CA 1
ATOM 725 C C . LYS A 1 92 ? 7.016 -22.422 -2.26 1 81.44 92 LYS A C 1
ATOM 727 O O . LYS A 1 92 ? 7.363 -21.969 -1.165 1 81.44 92 LYS A O 1
ATOM 732 N N . SER A 1 93 ? 7.379 -21.938 -3.441 1 81.06 93 SER A N 1
ATOM 733 C CA . SER A 1 93 ? 8.148 -20.703 -3.49 1 81.06 93 SER A CA 1
ATOM 734 C C . SER A 1 93 ? 7.387 -19.547 -2.85 1 81.06 93 SER A C 1
ATOM 736 O O . SER A 1 93 ? 7.953 -18.781 -2.066 1 81.06 93 SER A O 1
ATOM 738 N N . ALA A 1 94 ? 6.129 -19.406 -3.189 1 82.69 94 ALA A N 1
ATOM 739 C CA . ALA A 1 94 ? 5.285 -18.359 -2.611 1 82.69 94 ALA A CA 1
ATOM 740 C C . ALA A 1 94 ? 5.156 -18.531 -1.101 1 82.69 94 ALA A C 1
ATOM 742 O O . ALA A 1 94 ? 5.16 -17.547 -0.354 1 82.69 94 ALA A O 1
ATOM 743 N N . GLN A 1 95 ? 5.066 -19.797 -0.657 1 85.31 95 GLN A N 1
ATOM 744 C CA . GLN A 1 95 ? 4.957 -20.078 0.768 1 85.31 95 GLN A CA 1
ATOM 745 C C . GLN A 1 95 ? 6.223 -19.672 1.514 1 85.31 95 GLN A C 1
ATOM 747 O O . GLN A 1 95 ? 6.145 -19.094 2.604 1 85.31 95 GLN A O 1
ATOM 752 N N . ARG A 1 96 ? 7.297 -19.969 0.937 1 83.25 96 ARG A N 1
ATOM 753 C CA . ARG A 1 96 ? 8.562 -19.594 1.552 1 83.25 96 ARG A CA 1
ATOM 754 C C . ARG A 1 96 ? 8.719 -18.078 1.619 1 83.25 96 ARG A C 1
ATOM 756 O O . ARG A 1 96 ? 9.164 -17.531 2.633 1 83.25 96 ARG A O 1
ATOM 763 N N . ALA A 1 97 ? 8.383 -17.438 0.518 1 82.69 97 ALA A N 1
ATOM 764 C CA . ALA A 1 97 ? 8.445 -15.984 0.488 1 82.69 97 ALA A CA 1
ATOM 765 C C . ALA A 1 97 ? 7.535 -15.375 1.549 1 82.69 97 ALA A C 1
ATOM 767 O O . ALA A 1 97 ? 7.953 -14.484 2.299 1 82.69 97 ALA A O 1
ATOM 768 N N . ALA A 1 98 ? 6.332 -15.852 1.62 1 85.81 98 ALA A N 1
ATOM 769 C CA . ALA A 1 98 ? 5.355 -15.352 2.584 1 85.81 98 ALA A CA 1
ATOM 770 C C . ALA A 1 98 ? 5.832 -15.578 4.016 1 85.81 98 ALA A C 1
ATOM 772 O O . ALA A 1 98 ? 5.758 -14.672 4.848 1 85.81 98 ALA A O 1
ATOM 773 N N . SER A 1 99 ? 6.336 -16.812 4.254 1 84.38 99 SER A N 1
ATOM 774 C CA . SER A 1 99 ? 6.852 -17.125 5.582 1 84.38 99 SER A CA 1
ATOM 775 C C . SER A 1 99 ? 8.008 -16.219 5.957 1 84.38 99 SER A C 1
ATOM 777 O O . SER A 1 99 ? 8.117 -15.773 7.105 1 84.38 99 SER A O 1
ATOM 779 N N . GLY A 1 100 ? 8.906 -15.977 4.996 1 82 100 GLY A N 1
ATOM 780 C CA . GLY A 1 100 ? 10.008 -15.055 5.219 1 82 100 GLY A CA 1
ATOM 781 C C . GLY A 1 100 ? 9.555 -13.641 5.535 1 82 100 GLY A C 1
ATOM 782 O O . GLY A 1 100 ? 10.094 -12.992 6.434 1 82 100 GLY A O 1
ATOM 783 N N . ILE A 1 101 ? 8.594 -13.18 4.832 1 83.31 101 ILE A N 1
ATOM 784 C CA . ILE A 1 101 ? 8.047 -11.844 5.035 1 83.31 101 ILE A CA 1
ATOM 785 C C . ILE A 1 101 ? 7.406 -11.75 6.418 1 83.31 101 ILE A C 1
ATOM 787 O O . ILE A 1 101 ? 7.684 -10.82 7.176 1 83.31 101 ILE A O 1
ATOM 791 N N . VAL A 1 102 ? 6.613 -12.695 6.766 1 82.75 102 VAL A N 1
ATOM 792 C CA . VAL A 1 102 ? 5.902 -12.688 8.039 1 82.75 102 VAL A CA 1
ATOM 793 C C . VAL A 1 102 ? 6.902 -12.75 9.188 1 82.75 102 VAL A C 1
ATOM 795 O O . VAL A 1 102 ? 6.75 -12.047 10.195 1 82.75 102 VAL A O 1
ATOM 798 N N . ALA A 1 103 ? 7.867 -13.602 9.031 1 82.69 103 ALA A N 1
ATOM 799 C CA . ALA A 1 103 ? 8.898 -13.711 10.062 1 82.69 103 ALA A CA 1
ATOM 800 C C . ALA A 1 103 ? 9.602 -12.375 10.281 1 82.69 103 ALA A C 1
ATOM 802 O O . ALA A 1 103 ? 9.859 -11.984 11.422 1 82.69 103 ALA A O 1
ATOM 803 N N . LEU A 1 104 ? 9.867 -11.719 9.227 1 80.31 104 LEU A N 1
ATOM 804 C CA . LEU A 1 104 ? 10.547 -10.43 9.312 1 80.31 104 LEU A CA 1
ATOM 805 C C . LEU A 1 104 ? 9.656 -9.391 9.984 1 80.31 104 LEU A C 1
ATOM 807 O O . LEU A 1 104 ? 10.125 -8.609 10.812 1 80.31 104 LEU A O 1
ATOM 811 N N . VAL A 1 105 ? 8.438 -9.375 9.648 1 81.25 105 VAL A N 1
ATOM 812 C CA . VAL A 1 105 ? 7.469 -8.438 10.219 1 81.25 105 VAL A CA 1
ATOM 813 C C . VAL A 1 105 ? 7.344 -8.672 11.719 1 81.25 105 VAL A C 1
ATOM 815 O O . VAL A 1 105 ? 7.277 -7.719 12.5 1 81.25 105 VAL A O 1
ATOM 818 N N . GLN A 1 106 ? 7.344 -9.922 12.141 1 81.62 106 GLN A N 1
ATOM 819 C CA . GLN A 1 106 ? 7.219 -10.273 13.555 1 81.62 106 GLN A CA 1
ATOM 820 C C . GLN A 1 106 ? 8.461 -9.867 14.328 1 81.62 106 GLN A C 1
ATOM 822 O O . GLN A 1 106 ? 8.367 -9.383 15.461 1 81.62 106 GLN A O 1
ATOM 827 N N . ARG A 1 107 ? 9.531 -10.055 13.727 1 82.19 107 ARG A N 1
ATOM 828 C CA . ARG A 1 107 ? 10.805 -9.797 14.398 1 82.19 107 ARG A CA 1
ATOM 829 C C . ARG A 1 107 ? 11.109 -8.305 14.43 1 82.19 107 ARG A C 1
ATOM 831 O O . ARG A 1 107 ? 11.688 -7.801 15.398 1 82.19 107 ARG A O 1
ATOM 838 N N . PHE A 1 108 ? 10.688 -7.586 13.398 1 85.12 108 PHE A N 1
ATOM 839 C CA . PHE A 1 108 ? 11.031 -6.176 13.273 1 85.12 108 PHE A CA 1
ATOM 840 C C . PHE A 1 108 ? 9.805 -5.352 12.906 1 85.12 108 PHE A C 1
ATOM 842 O O . PHE A 1 108 ? 9.758 -4.738 11.836 1 85.12 108 PHE A O 1
ATOM 849 N N . PRO A 1 109 ? 8.883 -5.246 13.781 1 84.69 109 PRO A N 1
ATOM 850 C CA . PRO A 1 109 ? 7.625 -4.574 13.445 1 84.69 109 PRO A CA 1
ATOM 851 C C . PRO A 1 109 ? 7.805 -3.078 13.195 1 84.69 109 PRO A C 1
ATOM 853 O O . PRO A 1 109 ? 7.195 -2.523 12.273 1 84.69 109 PRO A O 1
ATOM 856 N N . GLN A 1 110 ? 8.656 -2.486 13.961 1 86.31 110 GLN A N 1
ATOM 857 C CA . GLN A 1 110 ? 8.82 -1.046 13.789 1 86.31 110 GLN A CA 1
ATOM 858 C C . GLN A 1 110 ? 9.609 -0.733 12.516 1 86.31 110 GLN A C 1
ATOM 860 O O . GLN A 1 110 ? 9.32 0.247 11.828 1 86.31 110 GLN A O 1
ATOM 865 N N . SER A 1 111 ? 10.578 -1.603 12.227 1 87.5 111 SER A N 1
ATOM 866 C CA . SER A 1 111 ? 11.312 -1.456 10.977 1 87.5 111 SER A CA 1
ATOM 867 C C . SER A 1 111 ? 10.398 -1.645 9.773 1 87.5 111 SER A C 1
ATOM 869 O O . SER A 1 111 ? 10.562 -0.971 8.75 1 87.5 111 SER A O 1
ATOM 871 N N . THR A 1 112 ? 9.477 -2.535 9.922 1 85.38 112 THR A N 1
ATOM 872 C CA . THR A 1 112 ? 8.516 -2.777 8.852 1 85.38 112 THR A CA 1
ATOM 873 C C . THR A 1 112 ? 7.66 -1.542 8.602 1 85.38 112 THR A C 1
ATOM 875 O O . THR A 1 112 ? 7.461 -1.135 7.457 1 85.38 112 THR A O 1
ATOM 878 N N . ARG A 1 113 ? 7.242 -0.958 9.641 1 84.06 113 ARG A N 1
ATOM 879 C CA . ARG A 1 113 ? 6.461 0.269 9.523 1 84.06 113 ARG A CA 1
ATOM 880 C C . ARG A 1 113 ? 7.277 1.376 8.859 1 84.06 113 ARG A C 1
ATOM 882 O O . ARG A 1 113 ? 6.781 2.072 7.973 1 84.06 113 ARG A O 1
ATOM 889 N N . PHE A 1 114 ? 8.469 1.497 9.305 1 87.31 114 PHE A N 1
ATOM 890 C CA . PHE A 1 114 ? 9.367 2.504 8.75 1 87.31 114 PHE A CA 1
ATOM 891 C C . PHE A 1 114 ? 9.57 2.283 7.258 1 87.31 114 PHE A C 1
ATOM 893 O O . PHE A 1 114 ? 9.484 3.227 6.469 1 87.31 114 PHE A O 1
ATOM 900 N N . LEU A 1 115 ? 9.859 1.054 6.895 1 87.19 115 LEU A N 1
ATOM 901 C CA . LEU A 1 115 ? 10.148 0.725 5.5 1 87.19 115 LEU A CA 1
ATOM 902 C C . LEU A 1 115 ? 8.922 0.964 4.621 1 87.19 115 LEU A C 1
ATOM 904 O O . LEU A 1 115 ? 9.047 1.46 3.5 1 87.19 115 LEU A O 1
ATOM 908 N N . PHE A 1 116 ? 7.836 0.62 5.07 1 82.94 116 PHE A N 1
ATOM 909 C CA . PHE A 1 116 ? 6.598 0.849 4.34 1 82.94 116 PHE A CA 1
ATOM 910 C C . PHE A 1 116 ? 6.406 2.334 4.047 1 82.94 116 PHE A C 1
ATOM 912 O O . PHE A 1 116 ? 6.188 2.723 2.898 1 82.94 116 PHE A O 1
ATOM 919 N N . GLU A 1 117 ? 6.547 3.113 5.059 1 80.88 117 GLU A N 1
ATOM 920 C CA . GLU A 1 117 ? 6.355 4.555 4.918 1 80.88 117 GLU A CA 1
ATOM 921 C C . GLU A 1 117 ? 7.375 5.156 3.957 1 80.88 117 GLU A C 1
ATOM 923 O O . GLU A 1 117 ? 7.031 5.996 3.123 1 80.88 117 GLU A O 1
ATOM 928 N N . HIS A 1 118 ? 8.547 4.66 4.148 1 81.56 118 HIS A N 1
ATOM 929 C CA . HIS A 1 118 ? 9.625 5.18 3.312 1 81.56 118 HIS A CA 1
ATOM 930 C C . HIS A 1 118 ? 9.445 4.758 1.858 1 81.56 118 HIS A C 1
ATOM 932 O O . HIS A 1 118 ? 9.602 5.57 0.947 1 81.56 118 HIS A O 1
ATOM 938 N N . GLN A 1 119 ? 9.078 3.539 1.643 1 81.44 119 GLN A N 1
ATOM 939 C CA . GLN A 1 119 ? 9.055 2.971 0.299 1 81.44 119 GLN A CA 1
ATOM 940 C C . GLN A 1 119 ? 7.812 3.416 -0.464 1 81.44 119 GLN A C 1
ATOM 942 O O . GLN A 1 119 ? 7.844 3.551 -1.688 1 81.44 119 GLN A O 1
ATOM 947 N N . MET A 1 120 ? 6.809 3.727 0.269 1 77.44 120 MET A N 1
ATOM 948 C CA . MET A 1 120 ? 5.523 3.873 -0.41 1 77.44 120 MET A CA 1
ATOM 949 C C . MET A 1 120 ? 5.113 5.34 -0.484 1 77.44 120 MET A C 1
ATOM 951 O O . MET A 1 120 ? 4.137 5.68 -1.152 1 77.44 120 MET A O 1
ATOM 955 N N . VAL A 1 121 ? 5.836 6.184 0.139 1 72.62 121 VAL A N 1
ATOM 956 C CA . VAL A 1 121 ? 5.477 7.598 0.168 1 72.62 121 VAL A CA 1
ATOM 957 C C . VAL A 1 121 ? 6.551 8.422 -0.542 1 72.62 121 VAL A C 1
ATOM 959 O O . VAL A 1 121 ? 7.742 8.266 -0.265 1 72.62 121 VAL A O 1
ATOM 962 N N . GLY A 1 122 ? 6.117 9.18 -1.485 1 68.25 122 GLY A N 1
ATOM 963 C CA . GLY A 1 122 ? 7.012 10.133 -2.121 1 68.25 122 GLY A CA 1
ATOM 964 C C . GLY A 1 122 ? 7.305 11.344 -1.259 1 68.25 122 GLY A C 1
ATOM 965 O O . GLY A 1 122 ? 6.539 11.664 -0.348 1 68.25 122 GLY A O 1
ATOM 966 N N . VAL A 1 123 ? 8.445 11.875 -1.506 1 59.88 123 VAL A N 1
ATOM 967 C CA . VAL A 1 123 ? 8.828 13.07 -0.76 1 59.88 123 VAL A CA 1
ATOM 968 C C . VAL A 1 123 ? 9.172 14.195 -1.73 1 59.88 123 VAL A C 1
ATOM 970 O O . VAL A 1 123 ? 9.875 13.984 -2.719 1 59.88 123 VAL A O 1
ATOM 973 N N . ARG A 1 124 ? 8.586 15.359 -1.37 1 60.81 124 ARG A N 1
ATOM 974 C CA . ARG A 1 124 ? 8.945 16.594 -2.066 1 60.81 124 ARG A CA 1
ATOM 975 C C . ARG A 1 124 ? 8.734 16.453 -3.57 1 60.81 124 ARG A C 1
ATOM 977 O O . ARG A 1 124 ? 9.609 16.812 -4.359 1 60.81 124 ARG A O 1
ATOM 984 N N . GLY A 1 125 ? 7.719 15.789 -3.926 1 64.44 125 GLY A N 1
ATOM 985 C CA . GLY A 1 125 ? 7.391 15.727 -5.34 1 64.44 125 GLY A CA 1
ATOM 986 C C . GLY A 1 125 ? 8.031 14.547 -6.047 1 64.44 125 GLY A C 1
ATOM 987 O O . GLY A 1 125 ? 7.762 14.305 -7.227 1 64.44 125 GLY A O 1
ATOM 988 N N . LYS A 1 126 ? 8.922 13.93 -5.367 1 71.38 126 LYS A N 1
ATOM 989 C CA . LYS A 1 126 ? 9.555 12.75 -5.961 1 71.38 126 LYS A CA 1
ATOM 990 C C . LYS A 1 126 ? 8.688 11.508 -5.758 1 71.38 126 LYS A C 1
ATOM 992 O O . LYS A 1 126 ? 7.984 11.391 -4.754 1 71.38 126 LYS A O 1
ATOM 997 N N . PRO A 1 127 ? 8.766 10.695 -6.746 1 74.56 127 PRO A N 1
ATOM 998 C CA . PRO A 1 127 ? 7.988 9.461 -6.605 1 74.56 127 PRO A CA 1
ATOM 999 C C . PRO A 1 127 ? 8.43 8.625 -5.406 1 74.56 127 PRO A C 1
ATOM 1001 O O . PRO A 1 127 ? 9.555 8.766 -4.926 1 74.56 127 PRO A O 1
ATOM 1004 N N . ALA A 1 128 ? 7.562 7.855 -4.965 1 81.56 128 ALA A N 1
ATOM 1005 C CA . ALA A 1 128 ? 7.879 6.895 -3.912 1 81.56 128 ALA A CA 1
ATOM 1006 C C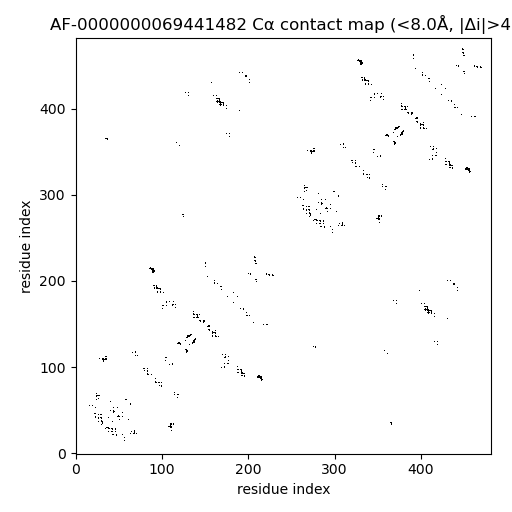 . ALA A 1 128 ? 9.094 6.051 -4.293 1 81.56 128 ALA A C 1
ATOM 1008 O O . ALA A 1 128 ? 9.227 5.637 -5.445 1 81.56 128 ALA A O 1
ATOM 1009 N N . PRO A 1 129 ? 10.016 5.785 -3.387 1 84.44 129 PRO A N 1
ATOM 1010 C CA . PRO A 1 129 ? 11.242 5.039 -3.672 1 84.44 129 PRO A CA 1
ATOM 1011 C C . PRO A 1 129 ? 10.969 3.691 -4.336 1 84.44 129 PRO A C 1
ATOM 1013 O O . PRO A 1 129 ? 11.727 3.27 -5.215 1 84.44 129 PRO A O 1
ATOM 1016 N N . ALA A 1 130 ? 9.914 3.037 -3.982 1 84.81 130 ALA A N 1
ATOM 1017 C CA . ALA A 1 130 ? 9.586 1.73 -4.547 1 84.81 130 ALA A CA 1
ATOM 1018 C C . ALA A 1 130 ? 9.336 1.828 -6.047 1 84.81 130 ALA A C 1
ATOM 1020 O O . ALA A 1 130 ? 9.469 0.839 -6.773 1 84.81 130 ALA A O 1
ATOM 1021 N N . LEU A 1 131 ? 8.984 3.016 -6.512 1 85.5 131 LEU A N 1
ATOM 1022 C CA . LEU A 1 131 ? 8.594 3.217 -7.902 1 85.5 131 LEU A CA 1
ATOM 1023 C C . LEU A 1 131 ? 9.773 3.736 -8.719 1 85.5 131 LEU A C 1
ATOM 1025 O O . LEU A 1 131 ? 9.703 3.803 -9.953 1 85.5 131 LEU A O 1
ATOM 1029 N N . ARG A 1 132 ? 10.789 4.074 -8.078 1 85.62 132 ARG A N 1
ATOM 1030 C CA . ARG A 1 132 ? 11.961 4.59 -8.773 1 85.62 132 ARG A CA 1
ATOM 1031 C C . ARG A 1 132 ? 12.625 3.504 -9.609 1 85.62 132 ARG A C 1
ATOM 1033 O O . ARG A 1 132 ? 12.398 2.314 -9.391 1 85.62 132 ARG A O 1
ATOM 1040 N N . PRO A 1 133 ? 13.359 3.875 -10.625 1 84.38 133 PRO A N 1
ATOM 1041 C CA . PRO A 1 133 ? 13.984 2.906 -11.523 1 84.38 133 PRO A CA 1
ATOM 1042 C C . PRO A 1 133 ? 14.812 1.855 -10.781 1 84.38 133 PRO A C 1
ATOM 1044 O O . PRO A 1 133 ? 14.875 0.7 -11.211 1 84.38 133 PRO A O 1
ATOM 1047 N N . ASP A 1 134 ? 15.367 2.236 -9.68 1 82.12 134 ASP A N 1
ATOM 1048 C CA . ASP A 1 134 ? 16.172 1.287 -8.914 1 82.12 134 ASP A CA 1
ATOM 1049 C C . ASP A 1 134 ? 15.391 0.775 -7.699 1 82.12 134 ASP A C 1
ATOM 1051 O O . ASP A 1 134 ? 15.977 0.24 -6.758 1 82.12 134 ASP A O 1
ATOM 1055 N N . GLY A 1 135 ? 14.141 0.937 -7.77 1 85.62 135 GLY A N 1
ATOM 1056 C CA . GLY A 1 135 ? 13.297 0.573 -6.641 1 85.62 135 GLY A CA 1
ATOM 1057 C C . GLY A 1 135 ? 12.812 -0.863 -6.699 1 85.62 135 GLY A C 1
ATOM 1058 O O . GLY A 1 135 ? 13.164 -1.607 -7.617 1 85.62 135 GLY A O 1
ATOM 1059 N N . ALA A 1 136 ? 12.062 -1.243 -5.715 1 83.75 136 ALA A N 1
ATOM 1060 C CA . ALA A 1 136 ? 11.602 -2.617 -5.531 1 83.75 136 ALA A CA 1
ATOM 1061 C C . ALA A 1 136 ? 10.664 -3.041 -6.656 1 83.75 136 ALA A C 1
ATOM 1063 O O . ALA A 1 136 ? 10.711 -4.184 -7.121 1 83.75 136 ALA A O 1
ATOM 1064 N N . ILE A 1 137 ? 9.867 -2.154 -7.133 1 87.56 137 ILE A N 1
ATOM 1065 C CA . ILE A 1 137 ? 8.859 -2.502 -8.125 1 87.56 137 ILE A CA 1
ATOM 1066 C C . ILE A 1 137 ? 9.531 -2.775 -9.469 1 87.56 137 ILE A C 1
ATOM 1068 O O . ILE A 1 137 ? 9.352 -3.85 -10.055 1 87.56 137 ILE A O 1
ATOM 1072 N N . PRO A 1 138 ? 10.383 -1.857 -9.953 1 86.75 138 PRO A N 1
ATOM 1073 C CA . PRO A 1 138 ? 11.078 -2.17 -11.203 1 86.75 138 PRO A CA 1
ATOM 1074 C C . PRO A 1 138 ? 11.969 -3.404 -11.086 1 86.75 138 PRO A C 1
ATOM 1076 O O . PRO A 1 138 ? 12.102 -4.164 -12.047 1 86.75 138 PRO A O 1
ATOM 1079 N N . GLU A 1 139 ? 12.539 -3.562 -10 1 83.88 139 GLU A N 1
ATOM 1080 C CA . GLU A 1 139 ? 13.375 -4.742 -9.805 1 83.88 139 GLU A CA 1
ATOM 1081 C C . GLU A 1 139 ? 12.555 -6.023 -9.93 1 83.88 139 GLU A C 1
ATOM 1083 O O . GLU A 1 139 ? 12.953 -6.953 -10.633 1 83.88 139 GLU A O 1
ATOM 1088 N N . LEU A 1 140 ? 11.484 -6.105 -9.234 1 85.44 140 LEU A N 1
ATOM 1089 C CA . LEU A 1 140 ? 10.617 -7.273 -9.297 1 85.44 140 LEU A CA 1
ATOM 1090 C C . LEU A 1 140 ? 10.023 -7.43 -10.695 1 85.44 140 LEU A C 1
ATOM 1092 O O . LEU A 1 140 ? 9.898 -8.547 -11.195 1 85.44 140 LEU A O 1
ATOM 1096 N N . ALA A 1 141 ? 9.688 -6.316 -11.297 1 88.56 141 ALA A N 1
ATOM 1097 C CA . ALA A 1 141 ? 9.18 -6.34 -12.664 1 88.56 141 ALA A CA 1
ATOM 1098 C C . ALA A 1 141 ? 10.211 -6.938 -13.617 1 88.56 141 ALA A C 1
ATOM 1100 O O . ALA A 1 141 ? 9.859 -7.695 -14.523 1 88.56 141 ALA A O 1
ATOM 1101 N N . GLY A 1 142 ? 11.453 -6.504 -13.445 1 85.25 142 GLY A N 1
ATOM 1102 C CA . GLY A 1 142 ? 12.531 -7.059 -14.25 1 85.25 142 GLY A CA 1
ATOM 1103 C C . GLY A 1 142 ? 12.672 -8.562 -14.102 1 85.25 142 GLY A C 1
ATOM 1104 O O . GLY A 1 142 ? 12.844 -9.273 -15.094 1 85.25 142 GLY A O 1
ATOM 1105 N N . ALA A 1 143 ? 12.578 -9.031 -12.898 1 81.81 143 ALA A N 1
ATOM 1106 C CA . ALA A 1 143 ? 12.648 -10.469 -12.641 1 81.81 143 ALA A CA 1
ATOM 1107 C C . ALA A 1 143 ? 11.492 -11.211 -13.297 1 81.81 143 ALA A C 1
ATOM 1109 O O . ALA A 1 143 ? 11.688 -12.258 -13.914 1 81.81 143 ALA A O 1
ATOM 1110 N N . ILE A 1 144 ? 10.344 -10.688 -13.195 1 83.75 144 ILE A N 1
ATOM 1111 C CA . ILE A 1 144 ? 9.141 -11.266 -13.789 1 83.75 144 ILE A CA 1
ATOM 1112 C C . ILE A 1 144 ? 9.273 -11.266 -15.312 1 83.75 144 ILE A C 1
ATOM 1114 O O . ILE A 1 144 ? 8.984 -12.266 -15.969 1 83.75 144 ILE A O 1
ATOM 1118 N N . SER A 1 145 ? 9.727 -10.172 -15.82 1 86.06 145 SER A N 1
ATOM 1119 C CA . SER A 1 145 ? 9.898 -10.047 -17.266 1 86.06 145 SER A CA 1
ATOM 1120 C C . SER A 1 145 ? 10.914 -11.055 -17.797 1 86.06 145 SER A C 1
ATOM 1122 O O . SER A 1 145 ? 10.695 -11.672 -18.844 1 86.06 145 SER A O 1
ATOM 1124 N N . SER A 1 146 ? 12.008 -11.156 -17.141 1 80.81 146 SER A N 1
ATOM 1125 C CA . SER A 1 146 ? 13.031 -12.125 -17.531 1 80.81 146 SER A CA 1
ATOM 1126 C C . SER A 1 146 ? 12.469 -13.539 -17.562 1 80.81 146 SER A C 1
ATOM 1128 O O . SER A 1 146 ? 12.773 -14.305 -18.484 1 80.81 146 SER A O 1
ATOM 1130 N N . PHE A 1 147 ? 11.633 -13.828 -16.609 1 74.94 147 PHE A N 1
ATOM 1131 C CA . PHE A 1 147 ? 10.977 -15.133 -16.578 1 74.94 147 PHE A CA 1
ATOM 1132 C C . PHE A 1 147 ? 10.031 -15.297 -17.766 1 74.94 147 PHE A C 1
ATOM 1134 O O . PHE A 1 147 ? 10.047 -16.328 -18.438 1 74.94 147 PHE A O 1
ATOM 1141 N N . LEU A 1 148 ? 9.258 -14.32 -18 1 80.94 148 LEU A N 1
ATOM 1142 C CA . LEU A 1 148 ? 8.297 -14.367 -19.094 1 80.94 148 LEU A CA 1
ATOM 1143 C C . LEU A 1 148 ? 9.008 -14.523 -20.438 1 80.94 148 LEU A C 1
ATOM 1145 O O . LEU A 1 148 ? 8.539 -15.258 -21.312 1 80.94 148 LEU A O 1
ATOM 1149 N N . GLU A 1 149 ? 10.055 -13.836 -20.531 1 81.62 149 GLU A N 1
ATOM 1150 C CA . GLU A 1 149 ? 10.836 -13.914 -21.766 1 81.62 149 GLU A CA 1
ATOM 1151 C C . GLU A 1 149 ? 11.398 -15.32 -21.969 1 81.62 149 GLU A C 1
ATOM 1153 O O . GLU A 1 149 ? 11.469 -15.812 -23.094 1 81.62 149 GLU A O 1
ATOM 1158 N N . ARG A 1 150 ? 11.75 -15.914 -20.969 1 74.44 150 ARG A N 1
ATOM 1159 C CA . ARG A 1 150 ? 12.281 -17.266 -21.047 1 74.44 150 ARG A CA 1
ATOM 1160 C C . ARG A 1 150 ? 11.219 -18.25 -21.516 1 74.44 150 ARG A C 1
ATOM 1162 O O . ARG A 1 150 ? 11.547 -19.266 -22.156 1 74.44 150 ARG A O 1
ATOM 1169 N N . VAL A 1 151 ? 9.945 -17.859 -21.281 1 72.81 151 VAL A N 1
ATOM 1170 C CA . VAL A 1 151 ? 8.859 -18.734 -21.703 1 72.81 151 VAL A CA 1
ATOM 1171 C C . VAL A 1 151 ? 8.172 -18.141 -22.938 1 72.81 151 VAL A C 1
ATOM 1173 O O . VAL A 1 151 ? 7.051 -18.531 -23.281 1 72.81 151 VAL A O 1
ATOM 1176 N N . ASN A 1 152 ? 8.766 -17.094 -23.484 1 79.56 152 ASN A N 1
ATOM 1177 C CA . ASN A 1 152 ? 8.367 -16.484 -24.75 1 79.56 152 ASN A CA 1
ATOM 1178 C C . ASN A 1 152 ? 7.027 -15.766 -24.625 1 79.56 152 ASN A C 1
ATOM 1180 O O . ASN A 1 152 ? 6.168 -15.898 -25.5 1 79.56 152 ASN A O 1
ATOM 1184 N N . VAL A 1 153 ? 6.785 -15.219 -23.578 1 80.94 153 VAL A N 1
ATOM 1185 C CA . VAL A 1 153 ? 5.594 -14.406 -23.359 1 80.94 153 VAL A CA 1
ATOM 1186 C C . VAL A 1 153 ? 5.988 -12.938 -23.219 1 80.94 153 VAL A C 1
ATOM 1188 O O . VAL A 1 153 ? 7 -12.617 -22.594 1 80.94 153 VAL A O 1
ATOM 1191 N N . HIS A 1 154 ? 5.277 -12.109 -23.906 1 84.56 154 HIS A N 1
ATOM 1192 C CA . HIS A 1 154 ? 5.547 -10.68 -23.828 1 84.56 154 HIS A CA 1
ATOM 1193 C C . HIS A 1 154 ? 5.387 -10.172 -22.406 1 84.56 154 HIS A C 1
ATOM 1195 O O . HIS A 1 154 ? 4.414 -10.508 -21.719 1 84.56 154 HIS A O 1
ATOM 1201 N N . PRO A 1 155 ? 6.242 -9.344 -21.922 1 84.31 155 PRO A N 1
ATOM 1202 C CA . PRO A 1 155 ? 6.293 -8.961 -20.516 1 84.31 155 PRO A CA 1
ATOM 1203 C C . PRO A 1 155 ? 5.348 -7.809 -20.188 1 84.31 155 PRO A C 1
ATOM 1205 O O . PRO A 1 155 ? 5.438 -7.227 -19.094 1 84.31 155 PRO A O 1
ATOM 1208 N N . SER A 1 156 ? 4.398 -7.59 -21.047 1 85.44 156 SER A N 1
ATOM 1209 C CA . SER A 1 156 ? 3.453 -6.512 -20.781 1 85.44 156 SER A CA 1
ATOM 1210 C C . SER A 1 156 ? 2.689 -6.75 -19.484 1 85.44 156 SER A C 1
ATOM 1212 O O . SER A 1 156 ? 2.193 -7.852 -19.234 1 85.44 156 SER A O 1
ATOM 1214 N N . GLY A 1 157 ? 2.701 -5.746 -18.594 1 88.31 157 GLY A N 1
ATOM 1215 C CA . GLY A 1 157 ? 1.946 -5.84 -17.359 1 88.31 157 GLY A CA 1
ATOM 1216 C C . GLY A 1 157 ? 2.783 -6.312 -16.188 1 88.31 157 GLY A C 1
ATOM 1217 O O . GLY A 1 157 ? 2.299 -6.363 -15.055 1 88.31 157 GLY A O 1
ATOM 1218 N N . ALA A 1 158 ? 4.074 -6.652 -16.5 1 89.5 158 ALA A N 1
ATOM 1219 C CA . ALA A 1 158 ? 4.949 -7.141 -15.43 1 89.5 158 ALA A CA 1
ATOM 1220 C C . ALA A 1 158 ? 5.121 -6.094 -14.336 1 89.5 158 ALA A C 1
ATOM 1222 O O . ALA A 1 158 ? 5.188 -6.426 -13.148 1 89.5 158 ALA A O 1
ATOM 1223 N N . ASP A 1 159 ? 5.184 -4.871 -14.75 1 90.12 159 ASP A N 1
ATOM 1224 C CA . ASP A 1 159 ? 5.344 -3.779 -13.789 1 90.12 159 ASP A CA 1
ATOM 1225 C C . ASP A 1 159 ? 4.105 -3.639 -12.906 1 90.12 159 ASP A C 1
ATOM 1227 O O . ASP A 1 159 ? 4.223 -3.441 -11.695 1 90.12 159 ASP A O 1
ATOM 1231 N N . GLN A 1 160 ? 3.006 -3.727 -13.531 1 89.06 160 GLN A N 1
ATOM 1232 C CA . GLN A 1 160 ? 1.76 -3.65 -12.773 1 89.06 160 GLN A CA 1
ATOM 1233 C C . GLN A 1 160 ? 1.639 -4.812 -11.797 1 89.06 160 GLN A C 1
ATOM 1235 O O . GLN A 1 160 ? 1.185 -4.633 -10.664 1 89.06 160 GLN A O 1
ATOM 1240 N N . LEU A 1 161 ? 1.983 -5.996 -12.234 1 91.31 161 LEU A N 1
ATOM 1241 C CA . LEU A 1 161 ? 1.97 -7.16 -11.352 1 91.31 161 LEU A CA 1
ATOM 1242 C C . LEU A 1 161 ? 2.916 -6.961 -10.172 1 91.31 161 LEU A C 1
ATOM 1244 O O . LEU A 1 161 ? 2.564 -7.266 -9.031 1 91.31 161 LEU A O 1
ATOM 1248 N N . ALA A 1 162 ? 4.09 -6.465 -10.516 1 90.81 162 ALA A N 1
ATOM 1249 C CA . ALA A 1 162 ? 5.066 -6.195 -9.461 1 90.81 162 ALA A CA 1
ATOM 1250 C C . ALA A 1 162 ? 4.496 -5.246 -8.414 1 90.81 162 ALA A C 1
ATOM 1252 O O . ALA A 1 162 ? 4.633 -5.48 -7.215 1 90.81 162 ALA A O 1
ATOM 1253 N N . ALA A 1 163 ? 3.85 -4.223 -8.867 1 90.75 163 ALA A N 1
ATOM 1254 C CA . ALA A 1 163 ? 3.225 -3.26 -7.965 1 90.75 163 ALA A CA 1
ATOM 1255 C C . ALA A 1 163 ? 2.156 -3.924 -7.102 1 90.75 163 ALA A C 1
ATOM 1257 O O . ALA A 1 163 ? 2.096 -3.695 -5.891 1 90.75 163 ALA A O 1
ATOM 1258 N N . ALA A 1 164 ? 1.371 -4.746 -7.715 1 91.31 164 ALA A N 1
ATOM 1259 C CA . ALA A 1 164 ? 0.306 -5.445 -7 1 91.31 164 ALA A CA 1
ATOM 1260 C C . ALA A 1 164 ? 0.878 -6.363 -5.922 1 91.31 164 ALA A C 1
ATOM 1262 O O . ALA A 1 164 ? 0.374 -6.398 -4.797 1 91.31 164 ALA A O 1
ATOM 1263 N N . LEU A 1 165 ? 1.897 -7.102 -6.262 1 90.81 165 LEU A N 1
ATOM 1264 C CA . LEU A 1 165 ? 2.512 -8.039 -5.332 1 90.81 165 LEU A CA 1
ATOM 1265 C C . LEU A 1 165 ? 3.127 -7.309 -4.145 1 90.81 165 LEU A C 1
ATOM 1267 O O . LEU A 1 165 ? 2.918 -7.695 -2.992 1 90.81 165 LEU A O 1
ATOM 1271 N N . ILE A 1 166 ? 3.84 -6.281 -4.449 1 88.62 166 ILE A N 1
ATOM 1272 C CA . ILE A 1 166 ? 4.48 -5.492 -3.4 1 88.62 166 ILE A CA 1
ATOM 1273 C C . ILE A 1 166 ? 3.414 -4.836 -2.525 1 88.62 166 ILE A C 1
ATOM 1275 O O . ILE A 1 166 ? 3.525 -4.836 -1.298 1 88.62 166 ILE A O 1
ATOM 1279 N N . GLY A 1 167 ? 2.42 -4.312 -3.178 1 89 167 GLY A N 1
ATOM 1280 C CA . GLY A 1 167 ? 1.326 -3.721 -2.426 1 89 167 GLY A CA 1
ATOM 1281 C C . GLY A 1 167 ? 0.639 -4.703 -1.497 1 89 167 GLY A C 1
ATOM 1282 O O . GLY A 1 167 ? 0.387 -4.391 -0.331 1 89 167 GLY A O 1
ATOM 1283 N N . THR A 1 168 ? 0.339 -5.863 -1.988 1 90 168 THR A N 1
ATOM 1284 C CA . THR A 1 168 ? -0.296 -6.914 -1.198 1 90 168 THR A CA 1
ATOM 1285 C C . THR A 1 168 ? 0.575 -7.293 -0.004 1 90 168 THR A C 1
ATOM 1287 O O . THR A 1 168 ? 0.096 -7.34 1.131 1 90 168 THR A O 1
ATOM 1290 N N . ALA A 1 169 ? 1.81 -7.559 -0.261 1 88.38 169 ALA A N 1
ATOM 1291 C CA . ALA A 1 169 ? 2.734 -7.949 0.799 1 88.38 169 ALA A CA 1
ATOM 1292 C C . ALA A 1 169 ? 2.879 -6.84 1.837 1 88.38 169 ALA A C 1
ATOM 1294 O O . ALA A 1 169 ? 2.822 -7.098 3.041 1 88.38 169 ALA A O 1
ATOM 1295 N N . ALA A 1 170 ? 3.004 -5.648 1.337 1 86.5 170 ALA A N 1
ATOM 1296 C CA . ALA A 1 170 ? 3.254 -4.508 2.215 1 86.5 170 ALA A CA 1
ATOM 1297 C C . ALA A 1 170 ? 2.051 -4.234 3.115 1 86.5 170 ALA A C 1
ATOM 1299 O O . ALA A 1 170 ? 2.201 -4.066 4.328 1 86.5 170 ALA A O 1
ATOM 1300 N N . THR A 1 171 ? 0.887 -4.168 2.566 1 87.31 171 THR A N 1
ATOM 1301 C CA . THR A 1 171 ? -0.295 -3.84 3.355 1 87.31 171 THR A CA 1
ATOM 1302 C C . THR A 1 171 ? -0.634 -4.973 4.32 1 87.31 171 THR A C 1
ATOM 1304 O O . THR A 1 171 ? -1.083 -4.727 5.441 1 87.31 171 THR A O 1
ATOM 1307 N N . THR A 1 172 ? -0.445 -6.195 3.926 1 86.38 172 THR A N 1
ATOM 1308 C CA . THR A 1 172 ? -0.631 -7.32 4.836 1 86.38 172 THR A CA 1
ATOM 1309 C C . THR A 1 172 ? 0.368 -7.254 5.988 1 86.38 172 THR A C 1
ATOM 1311 O O . THR A 1 172 ? 0.029 -7.574 7.129 1 86.38 172 THR A O 1
ATOM 1314 N N . ALA A 1 173 ? 1.585 -6.895 5.66 1 84 173 ALA A N 1
ATOM 1315 C CA . ALA A 1 173 ? 2.604 -6.762 6.699 1 84 173 ALA A CA 1
ATOM 1316 C C . ALA A 1 173 ? 2.197 -5.719 7.738 1 84 173 ALA A C 1
ATOM 1318 O O . ALA A 1 173 ? 2.281 -5.969 8.945 1 84 173 ALA A O 1
ATOM 1319 N N . ILE A 1 174 ? 1.758 -4.562 7.246 1 82.88 174 ILE A N 1
ATOM 1320 C CA . ILE A 1 174 ? 1.396 -3.502 8.188 1 82.88 174 ILE A CA 1
ATOM 1321 C C . ILE A 1 174 ? 0.146 -3.906 8.961 1 82.88 174 ILE A C 1
ATOM 1323 O O . ILE A 1 174 ? 0.004 -3.57 10.141 1 82.88 174 ILE A O 1
ATOM 1327 N N . TRP A 1 175 ? -0.692 -4.586 8.328 1 84.44 175 TRP A N 1
ATOM 1328 C CA . TRP A 1 175 ? -1.848 -5.152 9.016 1 84.44 175 TRP A CA 1
ATOM 1329 C C . TRP A 1 175 ? -1.41 -6.098 10.125 1 84.44 175 TRP A C 1
ATOM 1331 O O . TRP A 1 175 ? -1.93 -6.035 11.242 1 84.44 175 TRP A O 1
ATOM 1341 N N . HIS A 1 176 ? -0.477 -6.98 9.789 1 82.5 176 HIS A N 1
ATOM 1342 C CA . HIS A 1 176 ? 0.033 -7.922 10.781 1 82.5 176 HIS A CA 1
ATOM 1343 C C . HIS A 1 176 ? 0.64 -7.184 11.977 1 82.5 176 HIS A C 1
ATOM 1345 O O . HIS A 1 176 ? 0.444 -7.59 13.125 1 82.5 176 HIS A O 1
ATOM 1351 N N . VAL A 1 177 ? 1.338 -6.184 11.758 1 80.56 177 VAL A N 1
ATOM 1352 C CA . VAL A 1 177 ? 1.981 -5.406 12.812 1 80.56 177 VAL A CA 1
ATOM 1353 C C . VAL A 1 177 ? 0.92 -4.797 13.727 1 80.56 177 VAL A C 1
ATOM 1355 O O . VAL A 1 177 ? 1.114 -4.707 14.938 1 80.56 177 VAL A O 1
ATOM 1358 N N . ALA A 1 178 ? -0.085 -4.336 13.102 1 77.94 178 ALA A N 1
ATOM 1359 C CA . ALA A 1 178 ? -1.149 -3.676 13.859 1 77.94 178 ALA A CA 1
ATOM 1360 C C . ALA A 1 178 ? -1.918 -4.676 14.711 1 77.94 178 ALA A C 1
ATOM 1362 O O . ALA A 1 178 ? -2.588 -4.293 15.68 1 77.94 178 ALA A O 1
ATOM 1363 N N . GLN A 1 179 ? -1.745 -5.914 14.25 1 76.69 179 GLN A N 1
ATOM 1364 C CA . GLN A 1 179 ? -2.451 -6.953 14.992 1 76.69 179 GLN A CA 1
ATOM 1365 C C . GLN A 1 179 ? -1.695 -7.328 16.266 1 76.69 179 GLN A C 1
ATOM 1367 O O . GLN A 1 179 ? -0.464 -7.27 16.297 1 76.69 179 GLN A O 1
ATOM 1372 N N . SER A 1 180 ? -2.018 -7.066 17.453 1 62.19 180 SER A N 1
ATOM 1373 C CA . SER A 1 180 ? -1.381 -7.312 18.734 1 62.19 180 SER A CA 1
ATOM 1374 C C . SER A 1 180 ? -0.992 -8.781 18.891 1 62.19 180 SER A C 1
ATOM 1376 O O . SER A 1 180 ? -0.135 -9.117 19.703 1 62.19 180 SER A O 1
ATOM 1378 N N . GLY A 1 181 ? -1.489 -9.617 18.062 1 58.75 181 GLY A N 1
ATOM 1379 C CA . GLY A 1 181 ? -1.271 -11.016 18.375 1 58.75 181 GLY A CA 1
ATOM 1380 C C . GLY A 1 181 ? -0.449 -11.75 17.344 1 58.75 181 GLY A C 1
ATOM 1381 O O . GLY A 1 181 ? -0.066 -11.164 16.328 1 58.75 181 GLY A O 1
ATOM 1382 N N . GLU A 1 182 ? 0.257 -12.867 17.734 1 58.28 182 GLU A N 1
ATOM 1383 C CA . GLU A 1 182 ? 1.013 -13.75 16.844 1 58.28 182 GLU A CA 1
ATOM 1384 C C . GLU A 1 182 ? 0.182 -14.148 15.633 1 58.28 182 GLU A C 1
ATOM 1386 O O . GLU A 1 182 ? -0.978 -14.547 15.773 1 58.28 182 GLU A O 1
ATOM 1391 N N . PRO A 1 183 ? 0.742 -13.648 14.531 1 58.66 183 PRO A N 1
ATOM 1392 C CA . PRO A 1 183 ? 0.001 -14.164 13.375 1 58.66 183 PRO A CA 1
ATOM 1393 C C . PRO A 1 183 ? -0.162 -15.68 13.414 1 58.66 183 PRO A C 1
ATOM 1395 O O . PRO A 1 183 ? 0.732 -16.391 13.875 1 58.66 183 PRO A O 1
ATOM 1398 N N . ASP A 1 184 ? -1.348 -16.094 13.312 1 61.88 184 ASP A N 1
ATOM 1399 C CA . ASP A 1 184 ? -1.576 -17.531 13.242 1 61.88 184 ASP A CA 1
ATOM 1400 C C . ASP A 1 184 ? -1.046 -18.109 11.93 1 61.88 184 ASP A C 1
ATOM 1402 O O . ASP A 1 184 ? -0.799 -17.375 10.977 1 61.88 184 ASP A O 1
ATOM 1406 N N . GLU A 1 185 ? -0.534 -19.281 11.969 1 67.62 185 GLU A N 1
ATOM 1407 C CA . GLU A 1 185 ? -0.078 -20.062 10.82 1 67.62 185 GLU A CA 1
ATOM 1408 C C . GLU A 1 185 ? -1.011 -19.875 9.625 1 67.62 185 GLU A C 1
ATOM 1410 O O . GLU A 1 185 ? -0.569 -19.922 8.477 1 67.62 185 GLU A O 1
ATOM 1415 N N . SER A 1 186 ? -2.102 -19.406 9.977 1 82.25 186 SER A N 1
ATOM 1416 C CA . SER A 1 186 ? -3.094 -19.25 8.914 1 82.25 186 SER A CA 1
ATOM 1417 C C . SER A 1 186 ? -2.861 -17.969 8.125 1 82.25 186 SER A C 1
ATOM 1419 O O . SER A 1 186 ? -3.135 -17.922 6.922 1 82.25 186 SER A O 1
ATOM 1421 N N . ALA A 1 187 ? -2.176 -17.078 8.75 1 81.69 187 ALA A N 1
ATOM 1422 C CA . ALA A 1 187 ? -1.959 -15.797 8.07 1 81.69 187 ALA A CA 1
ATOM 1423 C C . ALA A 1 187 ? -0.881 -15.922 6.996 1 81.69 187 ALA A C 1
ATOM 1425 O O . ALA A 1 187 ? -1.017 -15.367 5.902 1 81.69 187 ALA A O 1
ATOM 1426 N N . ASP A 1 188 ? 0.11 -16.734 7.34 1 85.06 188 ASP A N 1
ATOM 1427 C CA . ASP A 1 188 ? 1.187 -16.969 6.383 1 85.06 188 ASP A CA 1
ATOM 1428 C C . ASP A 1 188 ? 0.668 -17.703 5.148 1 85.06 188 ASP A C 1
ATOM 1430 O O . ASP A 1 188 ? 1.026 -17.359 4.02 1 85.06 188 ASP A O 1
ATOM 1434 N N . ARG A 1 189 ? -0.086 -18.688 5.461 1 87.19 189 ARG A N 1
ATOM 1435 C CA . ARG A 1 189 ? -0.633 -19.484 4.375 1 87.19 189 ARG A CA 1
ATOM 1436 C C . ARG A 1 189 ? -1.535 -18.641 3.475 1 87.19 189 ARG A C 1
ATOM 1438 O O . ARG A 1 189 ? -1.462 -18.734 2.248 1 87.19 189 ARG A O 1
ATOM 1445 N N . ARG A 1 190 ? -2.277 -17.797 4.074 1 87.69 190 ARG A N 1
ATOM 1446 C CA . ARG A 1 190 ? -3.197 -16.953 3.318 1 87.69 190 ARG A CA 1
ATOM 1447 C C . ARG A 1 190 ? -2.441 -15.945 2.457 1 87.69 190 ARG A C 1
ATOM 1449 O O . ARG A 1 190 ? -2.816 -15.695 1.309 1 87.69 190 ARG A O 1
ATOM 1456 N N . LEU A 1 191 ? -1.43 -15.398 3.016 1 89.12 191 LEU A N 1
ATOM 1457 C CA . LEU A 1 191 ? -0.621 -14.453 2.244 1 89.12 191 LEU A CA 1
ATOM 1458 C C . LEU A 1 191 ? 0.023 -15.148 1.048 1 89.12 191 LEU A C 1
ATOM 1460 O O . LEU A 1 191 ? 0.006 -14.617 -0.065 1 89.12 191 LEU A O 1
ATOM 1464 N N . ALA A 1 192 ? 0.525 -16.328 1.306 1 88.88 192 ALA A N 1
ATOM 1465 C CA . ALA A 1 192 ? 1.149 -17.094 0.229 1 88.88 192 ALA A CA 1
ATOM 1466 C C . ALA A 1 192 ? 0.152 -17.375 -0.889 1 88.88 192 ALA A C 1
ATOM 1468 O O . ALA A 1 192 ? 0.47 -17.219 -2.07 1 88.88 192 ALA A O 1
ATOM 1469 N N . GLU A 1 193 ? -0.996 -17.781 -0.503 1 89.06 193 GLU A N 1
ATOM 1470 C CA . GLU A 1 193 ? -2.041 -18.094 -1.474 1 89.06 193 GLU A CA 1
ATOM 1471 C C . GLU A 1 193 ? -2.447 -16.859 -2.266 1 89.06 193 GLU A C 1
ATOM 1473 O O . GLU A 1 193 ? -2.676 -16.938 -3.475 1 89.06 193 GLU A O 1
ATOM 1478 N N . THR A 1 194 ? -2.539 -15.789 -1.581 1 90.62 194 THR A N 1
ATOM 1479 C CA . THR A 1 194 ? -2.922 -14.547 -2.24 1 90.62 194 THR A CA 1
ATOM 1480 C C . THR A 1 194 ? -1.85 -14.109 -3.234 1 90.62 194 THR A C 1
ATOM 1482 O O . THR A 1 194 ? -2.162 -13.734 -4.367 1 90.62 194 THR A O 1
ATOM 1485 N N . LEU A 1 195 ? -0.618 -14.125 -2.857 1 90.06 195 LEU A N 1
ATOM 1486 C CA . LEU A 1 195 ? 0.48 -13.75 -3.74 1 90.06 195 LEU A CA 1
ATOM 1487 C C . LEU A 1 195 ? 0.53 -14.656 -4.965 1 90.06 195 LEU A C 1
ATOM 1489 O O . LEU A 1 195 ? 0.687 -14.172 -6.09 1 90.06 195 LEU A O 1
ATOM 1493 N N . TRP A 1 196 ? 0.348 -15.898 -4.738 1 88.06 196 TRP A N 1
ATOM 1494 C CA . TRP A 1 196 ? 0.342 -16.844 -5.852 1 88.06 196 TRP A CA 1
ATOM 1495 C C . TRP A 1 196 ? -0.834 -16.562 -6.785 1 88.06 196 TRP A C 1
ATOM 1497 O O . TRP A 1 196 ? -0.701 -16.672 -8.008 1 88.06 196 TRP A O 1
ATOM 1507 N N . ALA A 1 197 ? -1.951 -16.312 -6.211 1 88.5 197 ALA A N 1
ATOM 1508 C CA . ALA A 1 197 ? -3.141 -16.047 -7.008 1 88.5 197 ALA A CA 1
ATOM 1509 C C . ALA A 1 197 ? -2.896 -14.883 -7.969 1 88.5 197 ALA A C 1
ATOM 1511 O O . ALA A 1 197 ? -3.34 -14.914 -9.117 1 88.5 197 ALA A O 1
ATOM 1512 N N . CYS A 1 198 ? -2.227 -13.859 -7.516 1 89.56 198 CYS A N 1
ATOM 1513 C CA . CYS A 1 198 ? -1.895 -12.719 -8.359 1 89.56 198 CYS A CA 1
ATOM 1514 C C . CYS A 1 198 ? -1.016 -13.141 -9.531 1 89.56 198 CYS A C 1
ATOM 1516 O O . CYS A 1 198 ? -1.27 -12.758 -10.672 1 89.56 198 CYS A O 1
ATOM 1518 N N . VAL A 1 199 ? -0.05 -13.961 -9.234 1 87.38 199 VAL A N 1
ATOM 1519 C CA . VAL A 1 199 ? 0.885 -14.406 -10.258 1 87.38 199 VAL A CA 1
ATOM 1520 C C . VAL A 1 199 ? 0.172 -15.336 -11.234 1 87.38 199 VAL A C 1
ATOM 1522 O O . VAL A 1 199 ? 0.318 -15.203 -12.453 1 87.38 199 VAL A O 1
ATOM 1525 N N . ASP A 1 200 ? -0.559 -16.219 -10.68 1 86.81 200 ASP A N 1
ATOM 1526 C CA . ASP A 1 200 ? -1.254 -17.219 -11.484 1 86.81 200 ASP A CA 1
ATOM 1527 C C . ASP A 1 200 ? -2.227 -16.562 -12.461 1 86.81 200 ASP A C 1
ATOM 1529 O O . ASP A 1 200 ? -2.252 -16.891 -13.648 1 86.81 200 ASP A O 1
ATOM 1533 N N . VAL A 1 201 ? -2.99 -15.672 -11.945 1 86.06 201 VAL A N 1
ATOM 1534 C CA . VAL A 1 201 ? -3.977 -15 -12.781 1 86.06 201 VAL A CA 1
ATOM 1535 C C . VAL A 1 201 ? -3.27 -14.227 -13.891 1 86.06 201 VAL A C 1
ATOM 1537 O O . VAL A 1 201 ? -3.752 -14.164 -15.023 1 86.06 201 VAL A O 1
ATOM 1540 N N . PHE A 1 202 ? -2.227 -13.625 -13.602 1 86.94 202 PHE A N 1
ATOM 1541 C CA . PHE A 1 202 ? -1.433 -12.891 -14.586 1 86.94 202 PHE A CA 1
ATOM 1542 C C . PHE A 1 202 ? -0.905 -13.836 -15.664 1 86.94 202 PHE A C 1
ATOM 1544 O O . PHE A 1 202 ? -1.03 -13.547 -16.859 1 86.94 202 PHE A O 1
ATOM 1551 N N . LEU A 1 203 ? -0.372 -14.938 -15.25 1 84.44 203 LEU A N 1
ATOM 1552 C CA . LEU A 1 203 ? 0.17 -15.906 -16.203 1 84.44 203 LEU A CA 1
ATOM 1553 C C . LEU A 1 203 ? -0.934 -16.469 -17.078 1 84.44 203 LEU A C 1
ATOM 1555 O O . LEU A 1 203 ? -0.76 -16.609 -18.297 1 84.44 203 LEU A O 1
ATOM 1559 N N . ARG A 1 204 ? -2.021 -16.734 -16.531 1 83.31 204 ARG A N 1
ATOM 1560 C CA . ARG A 1 204 ? -3.154 -17.266 -17.281 1 83.31 204 ARG A CA 1
ATOM 1561 C C . ARG A 1 204 ? -3.666 -16.25 -18.297 1 83.31 204 ARG A C 1
ATOM 1563 O O . ARG A 1 204 ? -4.102 -16.609 -19.391 1 83.31 204 ARG A O 1
ATOM 1570 N N . SER A 1 205 ? -3.631 -14.992 -17.859 1 82.69 205 SER A N 1
ATOM 1571 C CA . SER A 1 205 ? -4.062 -13.945 -18.766 1 82.69 205 SER A CA 1
ATOM 1572 C C . SER A 1 205 ? -3.152 -13.867 -20 1 82.69 205 SER A C 1
ATOM 1574 O O . SER A 1 205 ? -3.537 -13.328 -21.031 1 82.69 205 SER A O 1
ATOM 1576 N N . LYS A 1 206 ? -1.987 -14.445 -19.844 1 82.06 206 LYS A N 1
ATOM 1577 C CA . LYS A 1 206 ? -1.025 -14.477 -20.938 1 82.06 206 LYS A CA 1
ATOM 1578 C C . LYS A 1 206 ? -1.013 -15.844 -21.609 1 82.06 206 LYS A C 1
ATOM 1580 O O . LYS A 1 206 ? -0.162 -16.109 -22.469 1 82.06 206 LYS A O 1
ATOM 1585 N N . GLY A 1 207 ? -1.884 -16.672 -21.188 1 79 207 GLY A N 1
ATOM 1586 C CA . GLY A 1 207 ? -2.025 -17.984 -21.797 1 79 207 GLY A CA 1
ATOM 1587 C C . GLY A 1 207 ? -1.08 -19.016 -21.203 1 79 207 GLY A C 1
ATOM 1588 O O . GLY A 1 207 ? -0.859 -20.062 -21.797 1 79 207 GLY A O 1
ATOM 1589 N N . VAL A 1 208 ? -0.436 -18.719 -20.078 1 78.25 208 VAL A N 1
ATOM 1590 C CA . VAL A 1 208 ? 0.496 -19.625 -19.422 1 78.25 208 VAL A CA 1
ATOM 1591 C C . VAL A 1 208 ? -0.174 -20.281 -18.219 1 78.25 208 VAL A C 1
ATOM 1593 O O . VAL A 1 208 ? -0.631 -19.578 -17.312 1 78.25 208 VAL A O 1
ATOM 1596 N N . ILE A 1 209 ? -0.326 -21.484 -18.219 1 78.88 209 ILE A N 1
ATOM 1597 C CA . ILE A 1 209 ? -0.896 -22.203 -17.094 1 78.88 209 ILE A CA 1
ATOM 1598 C C . ILE A 1 209 ? 0.206 -22.969 -16.359 1 78.88 209 ILE A C 1
ATOM 1600 O O . ILE A 1 209 ? 0.906 -23.797 -16.953 1 78.88 209 ILE A O 1
ATOM 1604 N N . VAL A 1 210 ? 0.408 -22.641 -15.188 1 74.94 210 VAL A N 1
ATOM 1605 C CA . VAL A 1 210 ? 1.466 -23.25 -14.383 1 74.94 210 VAL A CA 1
ATOM 1606 C C . VAL A 1 210 ? 0.851 -24.109 -13.281 1 74.94 210 VAL A C 1
ATOM 1608 O O . VAL A 1 210 ? -0.115 -23.703 -12.633 1 74.94 210 VAL A O 1
ATOM 1611 N N . ASP A 1 211 ? 1.277 -25.312 -13.164 1 77.06 211 ASP A N 1
ATOM 1612 C CA . ASP A 1 211 ? 0.925 -26.141 -12.023 1 77.06 211 ASP A CA 1
ATOM 1613 C C . ASP A 1 211 ? 1.622 -25.656 -10.75 1 77.06 211 ASP A C 1
ATOM 1615 O O . ASP A 1 211 ? 2.852 -25.641 -10.68 1 77.06 211 ASP A O 1
ATOM 1619 N N . PRO A 1 212 ? 0.854 -25.25 -9.789 1 77.56 212 PRO A N 1
ATOM 1620 C CA . PRO A 1 212 ? 1.455 -24.672 -8.586 1 77.56 212 PRO A CA 1
ATOM 1621 C C . PRO A 1 212 ? 2.318 -25.672 -7.816 1 77.56 212 PRO A C 1
ATOM 1623 O O . PRO A 1 212 ? 3.152 -25.266 -7 1 77.56 212 PRO A O 1
ATOM 1626 N N . ASP A 1 213 ? 2.07 -26.922 -8.008 1 77.44 213 ASP A N 1
ATOM 1627 C CA . ASP A 1 213 ? 2.758 -27.938 -7.215 1 77.44 213 ASP A CA 1
ATOM 1628 C C . ASP A 1 213 ? 3.9 -28.562 -8.008 1 77.44 213 ASP A C 1
ATOM 1630 O O . ASP A 1 213 ? 4.543 -29.5 -7.539 1 77.44 213 ASP A O 1
ATOM 1634 N N . ARG A 1 214 ? 4.117 -28.094 -9.25 1 72.38 214 ARG A N 1
ATOM 1635 C CA . ARG A 1 214 ? 5.223 -28.594 -10.055 1 72.38 214 ARG A CA 1
ATOM 1636 C C . ARG A 1 214 ? 6.211 -27.484 -10.398 1 72.38 214 ARG A C 1
ATOM 1638 O O . ARG A 1 214 ? 5.805 -26.375 -10.742 1 72.38 214 ARG A O 1
ATOM 1645 N N . ALA A 1 215 ? 7.453 -27.891 -10.195 1 64.38 215 ALA A N 1
ATOM 1646 C CA . ALA A 1 215 ? 8.5 -26.922 -10.539 1 64.38 215 ALA A CA 1
ATOM 1647 C C . ALA A 1 215 ? 8.406 -26.531 -12.008 1 64.38 215 ALA A C 1
ATOM 1649 O O . ALA A 1 215 ? 8 -27.328 -12.852 1 64.38 215 ALA A O 1
ATOM 1650 N N . LEU A 1 216 ? 8.516 -25.266 -12.25 1 59.41 216 LEU A N 1
ATOM 1651 C CA . LEU A 1 216 ? 8.445 -24.75 -13.609 1 59.41 216 LEU A CA 1
ATOM 1652 C C . LEU A 1 216 ? 9.555 -25.344 -14.477 1 59.41 216 LEU A C 1
ATOM 1654 O O . LEU A 1 216 ? 10.719 -25.344 -14.078 1 59.41 216 LEU A O 1
ATOM 1658 N N . ASP A 1 217 ? 9.414 -26.516 -14.992 1 55.72 217 ASP A N 1
ATOM 1659 C CA . ASP A 1 217 ? 10.352 -26.969 -16.016 1 55.72 217 ASP A CA 1
ATOM 1660 C C . ASP A 1 217 ? 10.281 -26.078 -17.25 1 55.72 217 ASP A C 1
ATOM 1662 O O . ASP A 1 217 ? 9.234 -25.984 -17.906 1 55.72 217 ASP A O 1
ATOM 1666 N N . ALA A 1 218 ? 11.211 -25.141 -17.328 1 52.91 218 ALA A N 1
ATOM 1667 C CA . ALA A 1 218 ? 11.227 -24.281 -18.5 1 52.91 218 ALA A CA 1
ATOM 1668 C C . ALA A 1 218 ? 10.789 -25.047 -19.75 1 52.91 218 ALA A C 1
ATOM 1670 O O . ALA A 1 218 ? 10.102 -24.5 -20.609 1 52.91 218 ALA A O 1
ATOM 1671 N N . ASP A 1 219 ? 11.227 -26.172 -19.875 1 50.81 219 ASP A N 1
ATOM 1672 C CA . ASP A 1 219 ? 10.891 -26.984 -21.047 1 50.81 219 ASP A CA 1
ATOM 1673 C C . ASP A 1 219 ? 9.406 -27.328 -21.078 1 50.81 219 ASP A C 1
ATOM 1675 O O . ASP A 1 219 ? 8.781 -27.344 -22.141 1 50.81 219 ASP A O 1
ATOM 1679 N N . ARG A 1 220 ? 8.828 -27.578 -20.047 1 49.47 220 ARG A N 1
ATOM 1680 C CA . ARG A 1 220 ? 7.434 -27.984 -20 1 49.47 220 ARG A CA 1
ATOM 1681 C C . ARG A 1 220 ? 6.5 -26.797 -20.125 1 49.47 220 ARG A C 1
ATOM 1683 O O . ARG A 1 220 ? 5.375 -26.922 -20.609 1 49.47 220 ARG A O 1
ATOM 1690 N N . VAL A 1 221 ? 6.832 -25.672 -19.609 1 50.34 221 VAL A N 1
ATOM 1691 C CA . VAL A 1 221 ? 6.051 -24.453 -19.781 1 50.34 221 VAL A CA 1
ATOM 1692 C C . VAL A 1 221 ? 5.902 -24.141 -21.266 1 50.34 221 VAL A C 1
ATOM 1694 O O . VAL A 1 221 ? 4.832 -23.719 -21.719 1 50.34 221 VAL A O 1
ATOM 1697 N N . ARG A 1 222 ? 6.949 -24.391 -21.984 1 48.31 222 ARG A N 1
ATOM 1698 C CA . ARG A 1 222 ? 6.887 -24.266 -23.438 1 48.31 222 ARG A CA 1
ATOM 1699 C C . ARG A 1 222 ? 5.809 -25.172 -24.016 1 48.31 222 ARG A C 1
ATOM 1701 O O . ARG A 1 222 ? 5.078 -24.766 -24.922 1 48.31 222 ARG A O 1
ATOM 1708 N N . THR A 1 223 ? 5.75 -26.266 -23.516 1 43.53 223 THR A N 1
ATOM 1709 C CA . THR A 1 223 ? 4.797 -27.219 -24.062 1 43.53 223 THR A CA 1
ATOM 1710 C C . THR A 1 223 ? 3.369 -26.844 -23.688 1 43.53 223 THR A C 1
ATOM 1712 O O . THR A 1 223 ? 2.453 -26.938 -24.5 1 43.53 223 THR A O 1
ATOM 1715 N N . ALA A 1 224 ? 3.143 -26.422 -22.547 1 43.06 224 ALA A N 1
ATOM 1716 C CA . ALA A 1 224 ? 1.796 -26.062 -22.125 1 43.06 224 ALA A CA 1
ATOM 1717 C C . ALA A 1 224 ? 1.263 -24.875 -22.922 1 43.06 224 ALA A C 1
ATOM 1719 O O . ALA A 1 224 ? 0.081 -24.844 -23.281 1 43.06 224 ALA A O 1
ATOM 1720 N N . ARG A 1 225 ? 1.998 -23.922 -23.266 1 44.38 225 ARG A N 1
ATOM 1721 C CA . ARG A 1 225 ? 1.615 -22.844 -24.156 1 44.38 225 ARG A CA 1
ATOM 1722 C C . ARG A 1 225 ? 1.147 -23.375 -25.5 1 44.38 225 ARG A C 1
ATOM 1724 O O . ARG A 1 225 ? 0.143 -22.922 -26.047 1 44.38 225 ARG A O 1
ATOM 1731 N N . ALA A 1 226 ? 1.87 -24.297 -25.953 1 43.34 226 ALA A N 1
ATOM 1732 C CA . ALA A 1 226 ? 1.479 -24.906 -27.234 1 43.34 226 ALA A CA 1
ATOM 1733 C C . ALA A 1 226 ? 0.091 -25.531 -27.125 1 43.34 226 ALA A C 1
ATOM 1735 O O . ALA A 1 226 ? -0.715 -25.422 -28.062 1 43.34 226 ALA A O 1
ATOM 1736 N N . ALA A 1 227 ? -0.154 -26.016 -26.062 1 38.75 227 ALA A N 1
ATOM 1737 C CA . ALA A 1 227 ? -1.447 -26.688 -25.922 1 38.75 227 ALA A CA 1
ATOM 1738 C C . ALA A 1 227 ? -2.57 -25.672 -25.75 1 38.75 227 ALA A C 1
ATOM 1740 O O . ALA A 1 227 ? -3.662 -25.828 -26.297 1 38.75 227 ALA A O 1
ATOM 1741 N N . LEU A 1 228 ? -2.383 -24.625 -25.062 1 41.44 228 LEU A N 1
ATOM 1742 C CA . LEU A 1 228 ? -3.412 -23.594 -24.875 1 41.44 228 LEU A CA 1
ATOM 1743 C C . LEU A 1 228 ? -3.645 -22.812 -26.172 1 41.44 228 LEU A C 1
ATOM 1745 O O . LEU A 1 228 ? -4.781 -22.484 -26.5 1 41.44 228 LEU A O 1
ATOM 1749 N N . VAL A 1 229 ? -2.703 -22.453 -26.906 1 41 229 VAL A N 1
ATOM 1750 C CA . VAL A 1 229 ? -2.869 -21.906 -28.25 1 41 229 VAL A CA 1
ATOM 1751 C C . VAL A 1 229 ? -3.68 -22.875 -29.109 1 41 229 VAL A C 1
ATOM 1753 O O . VAL A 1 229 ? -4.559 -22.453 -29.859 1 41 229 VAL A O 1
ATOM 1756 N N . ASP A 1 230 ? -3.412 -24.078 -28.984 1 38.41 230 ASP A N 1
ATOM 1757 C CA . ASP A 1 230 ? -4.164 -25.078 -29.734 1 38.41 230 ASP A CA 1
ATOM 1758 C C . ASP A 1 230 ? -5.621 -25.125 -29.281 1 38.41 230 ASP A C 1
ATOM 1760 O O . ASP A 1 230 ? -6.527 -25.25 -30.109 1 38.41 230 ASP A O 1
ATOM 1764 N N . LEU A 1 231 ? -5.898 -24.906 -28.078 1 38.47 231 LEU A N 1
ATOM 1765 C CA . LEU A 1 231 ? -7.281 -24.906 -27.609 1 38.47 231 LEU A CA 1
ATOM 1766 C C . LEU A 1 231 ? -7.98 -23.609 -27.984 1 38.47 231 LEU A C 1
ATOM 1768 O O . LEU A 1 231 ? -9.172 -23.609 -28.312 1 38.47 231 LEU A O 1
ATOM 1772 N N . ARG A 1 232 ? -7.375 -22.5 -27.891 1 38.34 232 ARG A N 1
ATOM 1773 C CA . ARG A 1 232 ? -7.965 -21.281 -28.422 1 38.34 232 ARG A CA 1
ATOM 1774 C C . ARG A 1 232 ? -8.109 -21.344 -29.938 1 38.34 232 ARG A C 1
ATOM 1776 O O . ARG A 1 232 ? -9.039 -20.766 -30.5 1 38.34 232 ARG A O 1
ATOM 1783 N N . GLY A 1 233 ? -7.297 -21.875 -30.625 1 34.12 233 GLY A N 1
ATOM 1784 C CA . GLY A 1 233 ? -7.488 -22.094 -32.062 1 34.12 233 GLY A CA 1
ATOM 1785 C C . GLY A 1 233 ? -8.688 -22.984 -32.344 1 34.12 233 GLY A C 1
ATOM 1786 O O . GLY A 1 233 ? -9.234 -22.938 -33.469 1 34.12 233 GLY A O 1
ATOM 1787 N N . GLU A 1 234 ? -8.984 -24.016 -31.688 1 35.47 234 GLU A N 1
ATOM 1788 C CA . GLU A 1 234 ? -10.141 -24.797 -32.094 1 35.47 234 GLU A CA 1
ATOM 1789 C C . GLU A 1 234 ? -11.445 -24.031 -31.875 1 35.47 234 GLU A C 1
ATOM 1791 O O . GLU A 1 234 ? -12.523 -24.531 -32.156 1 35.47 234 GLU A O 1
ATOM 1796 N N . GLY A 1 235 ? -11.547 -22.922 -31.156 1 31.48 235 GLY A N 1
ATOM 1797 C CA . GLY A 1 235 ? -12.805 -22.203 -31.297 1 31.48 235 GLY A CA 1
ATOM 1798 C C . GLY A 1 235 ? -12.922 -21.438 -32.594 1 31.48 235 GLY A C 1
ATOM 1799 O O . GLY A 1 235 ? -13.094 -20.219 -32.594 1 31.48 235 GLY A O 1
ATOM 1800 N N . GLN A 1 236 ? -12.352 -21.922 -33.719 1 29.03 236 GLN A N 1
ATOM 1801 C CA . GLN A 1 236 ? -12.828 -21.578 -35.062 1 29.03 236 GLN A CA 1
ATOM 1802 C C . GLN A 1 236 ? -14.352 -21.578 -35.125 1 29.03 236 GLN A C 1
ATOM 1804 O O . GLN A 1 236 ? -14.992 -22.484 -34.562 1 29.03 236 GLN A O 1
ATOM 1809 N N . SER A 1 237 ? -14.969 -20.484 -35.375 1 28.75 237 SER A N 1
ATOM 1810 C CA . SER A 1 237 ? -16.328 -20.328 -35.875 1 28.75 237 SER A CA 1
ATOM 1811 C C . SER A 1 237 ? -16.719 -21.469 -36.844 1 28.75 237 SER A C 1
ATOM 1813 O O . SER A 1 237 ? -15.938 -21.828 -37.719 1 28.75 237 SER A O 1
ATOM 1815 N N . PRO A 1 238 ? -17.484 -22.422 -36.5 1 27.62 238 PRO A N 1
ATOM 1816 C CA . PRO A 1 238 ? -18.188 -23.047 -37.625 1 27.62 238 PRO A CA 1
ATOM 1817 C C . PRO A 1 238 ? -18.797 -22.031 -38.594 1 27.62 238 PRO A C 1
ATOM 1819 O O . PRO A 1 238 ? -19.141 -20.922 -38.156 1 27.62 238 PRO A O 1
ATOM 1822 N N . SER A 1 239 ? -18.281 -21.859 -39.812 1 23.47 239 SER A N 1
ATOM 1823 C CA . SER A 1 239 ? -18.891 -21.25 -41 1 23.47 239 SER A CA 1
ATOM 1824 C C . SER A 1 239 ? -20.359 -21.609 -41.094 1 23.47 239 SER A C 1
ATOM 1826 O O . SER A 1 239 ? -20.703 -22.781 -41.312 1 23.47 239 SER A O 1
ATOM 1828 N N . PHE A 1 240 ? -21.281 -21.125 -40.375 1 19.67 240 PHE A N 1
ATOM 1829 C CA . PHE A 1 240 ? -22.625 -21.047 -40.938 1 19.67 240 PHE A CA 1
ATOM 1830 C C . PHE A 1 240 ? -22.594 -20.281 -42.25 1 19.67 240 PHE A C 1
ATOM 1832 O O . PHE A 1 240 ? -22.281 -19.078 -42.281 1 19.67 240 PHE A O 1
ATOM 1839 N N . LEU A 1 241 ? -22.156 -20.938 -43.281 1 18.44 241 LEU A N 1
ATOM 1840 C CA . LEU A 1 241 ? -22.859 -20.766 -44.531 1 18.44 241 LEU A CA 1
ATOM 1841 C C . LEU A 1 241 ? -24.344 -21.078 -44.375 1 18.44 241 LEU A C 1
ATOM 1843 O O . LEU A 1 241 ? -24.719 -22 -43.625 1 18.44 241 LEU A O 1
ATOM 1847 N N . MET B 1 1 ? -40.844 32.75 21.422 1 48.62 1 MET B N 1
ATOM 1848 C CA . MET B 1 1 ? -39.5 33.25 21.531 1 48.62 1 MET B CA 1
ATOM 1849 C C . MET B 1 1 ? -38.469 32.125 21.5 1 48.62 1 MET B C 1
ATOM 1851 O O . MET B 1 1 ? -37.312 32.344 21.141 1 48.62 1 MET B O 1
ATOM 1855 N N . ALA B 1 2 ? -38.719 30.938 22.234 1 64.81 2 ALA B N 1
ATOM 1856 C CA . ALA B 1 2 ? -37.906 29.719 22.328 1 64.81 2 ALA B CA 1
ATOM 1857 C C . ALA B 1 2 ? -37.656 29.125 20.953 1 64.81 2 ALA B C 1
ATOM 1859 O O . ALA B 1 2 ? -36.562 28.578 20.688 1 64.81 2 ALA B O 1
ATOM 1860 N N . ASP B 1 3 ? -38.562 29.359 20.094 1 64.75 3 ASP B N 1
ATOM 1861 C CA . ASP B 1 3 ? -38.594 28.75 18.781 1 64.75 3 ASP B CA 1
ATOM 1862 C C . ASP B 1 3 ? -37.562 29.406 17.859 1 64.75 3 ASP B C 1
ATOM 1864 O O . ASP B 1 3 ? -36.906 28.734 17.062 1 64.75 3 ASP B O 1
ATOM 1868 N N . GLY B 1 4 ? -37.312 30.641 18.125 1 67.56 4 GLY B N 1
ATOM 1869 C CA . GLY B 1 4 ? -36.375 31.438 17.359 1 67.56 4 GLY B CA 1
ATOM 1870 C C . GLY B 1 4 ? -34.938 31.062 17.625 1 67.56 4 GLY B C 1
ATOM 1871 O O . GLY B 1 4 ? -34.094 31.078 16.719 1 67.56 4 GLY B O 1
ATOM 1872 N N . GLY B 1 5 ? -34.75 30.609 18.828 1 73.25 5 GLY B N 1
ATOM 1873 C CA . GLY B 1 5 ? -33.406 30.219 19.25 1 73.25 5 GLY B CA 1
ATOM 1874 C C . GLY B 1 5 ? -32.938 28.938 18.609 1 73.25 5 GLY B C 1
ATOM 1875 O O . GLY B 1 5 ? -31.781 28.844 18.172 1 73.25 5 GLY B O 1
ATOM 1876 N N . ASP B 1 6 ? -33.844 28.016 18.594 1 78.25 6 ASP B N 1
ATOM 1877 C CA . ASP B 1 6 ? -33.531 26.719 18 1 78.25 6 ASP B CA 1
ATOM 1878 C C . ASP B 1 6 ? -33.25 26.859 16.5 1 78.25 6 ASP B C 1
ATOM 1880 O O . ASP B 1 6 ? -32.312 26.25 15.969 1 78.25 6 ASP B O 1
ATOM 1884 N N . ALA B 1 7 ? -34.125 27.672 15.945 1 80.06 7 ALA B N 1
ATOM 1885 C CA . ALA B 1 7 ? -33.938 27.906 14.516 1 80.06 7 ALA B CA 1
ATOM 1886 C C . ALA B 1 7 ? -32.594 28.578 14.234 1 80.06 7 ALA B C 1
ATOM 1888 O O . ALA B 1 7 ? -31.938 28.266 13.25 1 80.06 7 ALA B O 1
ATOM 1889 N N . ARG B 1 8 ? -32.281 29.531 15.055 1 78.69 8 ARG B N 1
ATOM 1890 C CA . ARG B 1 8 ? -31.016 30.219 14.914 1 78.69 8 ARG B CA 1
ATOM 1891 C C . ARG B 1 8 ? -29.859 29.25 15.102 1 78.69 8 ARG B C 1
ATOM 1893 O O . ARG B 1 8 ? -28.875 29.297 14.352 1 78.69 8 ARG B O 1
ATOM 1900 N N . ARG B 1 9 ? -29.938 28.391 16.094 1 84.88 9 ARG B N 1
ATOM 1901 C CA . ARG B 1 9 ? -28.906 27.391 16.359 1 84.88 9 ARG B CA 1
ATOM 1902 C C . ARG B 1 9 ? -28.734 26.438 15.18 1 84.88 9 ARG B C 1
ATOM 1904 O O . ARG B 1 9 ? -27.625 26.094 14.805 1 84.88 9 ARG B O 1
ATOM 1911 N N . GLU B 1 10 ? -29.812 26.109 14.68 1 82.06 10 GLU B N 1
ATOM 1912 C CA . GLU B 1 10 ? -29.781 25.203 13.531 1 82.06 10 GLU B CA 1
ATOM 1913 C C . GLU B 1 10 ? -29.156 25.875 12.312 1 82.06 10 GLU B C 1
ATOM 1915 O O . GLU B 1 10 ? -28.406 25.25 11.57 1 82.06 10 GLU B O 1
ATOM 1920 N N . ARG B 1 11 ? -29.641 27.078 12.039 1 80.25 11 ARG B N 1
ATOM 1921 C CA . ARG B 1 11 ? -29.078 27.828 10.93 1 80.25 11 ARG B CA 1
ATOM 1922 C C . ARG B 1 11 ? -27.578 27.984 11.07 1 80.25 11 ARG B C 1
ATOM 1924 O O . ARG B 1 11 ? -26.844 27.875 10.086 1 80.25 11 ARG B O 1
ATOM 1931 N N . TRP B 1 12 ? -27.156 28.281 12.273 1 79.31 12 TRP B N 1
ATOM 1932 C CA . TRP B 1 12 ? -25.719 28.438 12.539 1 79.31 12 TRP B CA 1
ATOM 1933 C C . TRP B 1 12 ? -24.984 27.125 12.312 1 79.31 12 TRP B C 1
ATOM 1935 O O . TRP B 1 12 ? -23.906 27.109 11.719 1 79.31 12 TRP B O 1
ATOM 1945 N N . ALA B 1 13 ? -25.578 26.094 12.766 1 79.12 13 ALA B N 1
ATOM 1946 C CA . ALA B 1 13 ? -24.969 24.766 12.578 1 79.12 13 ALA B CA 1
ATOM 1947 C C . ALA B 1 13 ? -24.828 24.438 11.094 1 79.12 13 ALA B C 1
ATOM 1949 O O . ALA B 1 13 ? -23.812 23.906 10.672 1 79.12 13 ALA B O 1
ATOM 1950 N N . ARG B 1 14 ? -25.766 24.781 10.406 1 80.88 14 ARG B N 1
ATOM 1951 C CA . ARG B 1 14 ? -25.734 24.531 8.969 1 80.88 14 ARG B CA 1
ATOM 1952 C C . ARG B 1 14 ? -24.672 25.375 8.289 1 80.88 14 ARG B C 1
ATOM 1954 O O . ARG B 1 14 ? -23.984 24.906 7.383 1 80.88 14 ARG B O 1
ATOM 1961 N N . HIS B 1 15 ? -24.719 26.594 8.719 1 82.31 15 HIS B N 1
ATOM 1962 C CA . HIS B 1 15 ? -23.719 27.5 8.164 1 82.31 15 HIS B CA 1
ATOM 1963 C C . HIS B 1 15 ? -22.312 27 8.445 1 82.31 15 HIS B C 1
ATOM 1965 O O . HIS B 1 15 ? -21.453 27.047 7.562 1 82.31 15 HIS B O 1
ATOM 1971 N N . LYS B 1 16 ? -22.047 26.5 9.578 1 83.75 16 LYS B N 1
ATOM 1972 C CA . LYS B 1 16 ? -20.734 25.984 9.969 1 83.75 16 LYS B CA 1
ATOM 1973 C C . LYS B 1 16 ? -20.328 24.797 9.094 1 83.75 16 LYS B C 1
ATOM 1975 O O . LYS B 1 16 ? -19.172 24.703 8.656 1 83.75 16 LYS B O 1
ATOM 1980 N N . VAL B 1 17 ? -21.281 24.031 8.867 1 85.44 17 VAL B N 1
ATOM 1981 C CA . VAL B 1 17 ? -21.031 22.844 8.047 1 85.44 17 VAL B CA 1
ATOM 1982 C C . VAL B 1 17 ? -20.719 23.266 6.617 1 85.44 17 VAL B C 1
ATOM 1984 O O . VAL B 1 17 ? -19.828 22.703 5.98 1 85.44 17 VAL B O 1
ATOM 1987 N N . ARG B 1 18 ? -21.359 24.25 6.16 1 87.25 18 ARG B N 1
ATOM 1988 C CA . ARG B 1 18 ? -21.156 24.719 4.797 1 87.25 18 ARG B CA 1
ATOM 1989 C C . ARG B 1 18 ? -19.766 25.312 4.629 1 87.25 18 ARG B C 1
ATOM 1991 O O . ARG B 1 18 ? -19.109 25.109 3.609 1 87.25 18 ARG B O 1
ATOM 1998 N N . VAL B 1 19 ? -19.406 26.125 5.602 1 89.12 19 VAL B N 1
ATOM 1999 C CA . VAL B 1 19 ? -18.094 26.75 5.535 1 89.12 19 VAL B CA 1
ATOM 2000 C C . VAL B 1 19 ? -17 25.688 5.594 1 89.12 19 VAL B C 1
ATOM 2002 O O . VAL B 1 19 ? -16.016 25.75 4.852 1 89.12 19 VAL B O 1
ATOM 2005 N N . ARG B 1 20 ? -17.141 24.781 6.438 1 89.69 20 ARG B N 1
ATOM 2006 C CA . ARG B 1 20 ? -16.188 23.688 6.543 1 89.69 20 ARG B CA 1
ATOM 2007 C C . ARG B 1 20 ? -16.062 22.938 5.219 1 89.69 20 ARG B C 1
ATOM 2009 O O . ARG B 1 20 ? -14.945 22.609 4.797 1 89.69 20 ARG B O 1
ATOM 2016 N N . ARG B 1 21 ? -17.156 22.719 4.586 1 89.81 21 ARG B N 1
ATOM 2017 C CA . ARG B 1 21 ? -17.172 22.016 3.305 1 89.81 21 ARG B CA 1
ATOM 2018 C C . ARG B 1 21 ? -16.422 22.812 2.238 1 89.81 21 ARG B C 1
ATOM 2020 O O . ARG B 1 21 ? -15.766 22.234 1.372 1 89.81 21 ARG B O 1
ATOM 2027 N N . ARG B 1 22 ? -16.594 24.078 2.32 1 91.06 22 ARG B N 1
ATOM 2028 C CA . ARG B 1 22 ? -15.906 24.938 1.367 1 91.06 22 ARG B CA 1
ATOM 2029 C C . ARG B 1 22 ? -14.391 24.828 1.521 1 91.06 22 ARG B C 1
ATOM 2031 O O . ARG B 1 22 ? -13.664 24.797 0.527 1 91.06 22 ARG B O 1
ATOM 2038 N N . PHE B 1 23 ? -13.969 24.781 2.729 1 92.31 23 PHE B N 1
ATOM 2039 C CA . PHE B 1 23 ? -12.531 24.656 2.973 1 92.31 23 PHE B CA 1
ATOM 2040 C C . PHE B 1 23 ? -12.031 23.281 2.531 1 92.31 23 PHE B C 1
ATOM 2042 O O . PHE B 1 23 ? -10.93 23.156 1.997 1 92.31 23 PHE B O 1
ATOM 2049 N N . VAL B 1 24 ? -12.812 22.312 2.729 1 92.38 24 VAL B N 1
ATOM 2050 C CA . VAL B 1 24 ? -12.445 20.969 2.305 1 92.38 24 VAL B CA 1
ATOM 2051 C C . VAL B 1 24 ? -12.336 20.922 0.782 1 92.38 24 VAL B C 1
ATOM 2053 O O . VAL B 1 24 ? -11.375 20.375 0.241 1 92.38 24 VAL B O 1
ATOM 2056 N N . ALA B 1 25 ? -13.273 21.562 0.113 1 91.69 25 ALA B N 1
ATOM 2057 C CA . ALA B 1 25 ? -13.25 21.609 -1.347 1 91.69 25 ALA B CA 1
ATOM 2058 C C . ALA B 1 25 ? -12.023 22.359 -1.849 1 91.69 25 ALA B C 1
ATOM 2060 O O . ALA B 1 25 ? -11.367 21.922 -2.801 1 91.69 25 ALA B O 1
ATOM 2061 N N . ALA B 1 26 ? -11.734 23.406 -1.189 1 94 26 ALA B N 1
ATOM 2062 C CA . ALA B 1 26 ? -10.562 24.203 -1.545 1 94 26 ALA B CA 1
ATOM 2063 C C . ALA B 1 26 ? -9.273 23.406 -1.331 1 94 26 ALA B C 1
ATOM 2065 O O . ALA B 1 26 ? -8.32 23.547 -2.096 1 94 26 ALA B O 1
ATOM 2066 N N . ALA B 1 27 ? -9.305 22.656 -0.303 1 93.38 27 ALA B N 1
ATOM 2067 C CA . ALA B 1 27 ? -8.141 21.828 -0.011 1 93.38 27 ALA B CA 1
ATOM 2068 C C . ALA B 1 27 ? -7.922 20.781 -1.1 1 93.38 27 ALA B C 1
ATOM 2070 O O . ALA B 1 27 ? -6.785 20.516 -1.497 1 93.38 27 ALA B O 1
ATOM 2071 N N . VAL B 1 28 ? -8.969 20.203 -1.587 1 90.69 28 VAL B N 1
ATOM 2072 C CA . VAL B 1 28 ? -8.875 19.219 -2.66 1 90.69 28 VAL B CA 1
ATOM 2073 C C . VAL B 1 28 ? -8.289 19.875 -3.908 1 90.69 28 VAL B C 1
ATOM 2075 O O . VAL B 1 28 ? -7.402 19.297 -4.555 1 90.69 28 VAL B O 1
ATOM 2078 N N . VAL B 1 29 ? -8.727 21.047 -4.191 1 91.31 29 VAL B N 1
ATOM 2079 C CA . VAL B 1 29 ? -8.227 21.812 -5.336 1 91.31 29 VAL B CA 1
ATOM 2080 C C . VAL B 1 29 ? -6.734 22.078 -5.156 1 91.31 29 VAL B C 1
ATOM 2082 O O . VAL B 1 29 ? -5.953 21.922 -6.094 1 91.31 29 VAL B O 1
ATOM 2085 N N . SER B 1 30 ? -6.371 22.469 -3.969 1 93.06 30 SER B N 1
ATOM 2086 C CA . SER B 1 30 ? -4.973 22.766 -3.674 1 93.06 30 SER B CA 1
ATOM 2087 C C . SER B 1 30 ? -4.098 21.531 -3.807 1 93.06 30 SER B C 1
ATOM 2089 O O . SER B 1 30 ? -2.984 21.594 -4.332 1 93.06 30 SER B O 1
ATOM 2091 N N . ILE B 1 31 ? -4.578 20.422 -3.379 1 90.94 31 ILE B N 1
ATOM 2092 C CA . ILE B 1 31 ? -3.842 19.172 -3.463 1 90.94 31 ILE B CA 1
ATOM 2093 C C . ILE B 1 31 ? -3.65 18.781 -4.926 1 90.94 31 ILE B C 1
ATOM 2095 O O . ILE B 1 31 ? -2.57 18.328 -5.32 1 90.94 31 ILE B O 1
ATOM 2099 N N . GLU B 1 32 ? -4.684 18.953 -5.668 1 89 32 GLU B N 1
ATOM 2100 C CA . GLU B 1 32 ? -4.574 18.594 -7.074 1 89 32 GLU B CA 1
ATOM 2101 C C . GLU B 1 32 ? -3.594 19.5 -7.809 1 89 32 GLU B C 1
ATOM 2103 O O . GLU B 1 32 ? -2.914 19.078 -8.742 1 89 32 GLU B O 1
ATOM 2108 N N . ARG B 1 33 ? -3.479 20.734 -7.355 1 89.75 33 ARG B N 1
ATOM 2109 C CA . ARG B 1 33 ? -2.602 21.703 -8.008 1 89.75 33 ARG B CA 1
ATOM 2110 C C . ARG B 1 33 ? -1.17 21.578 -7.496 1 89.75 33 ARG B C 1
ATOM 2112 O O . ARG B 1 33 ? -0.218 21.688 -8.273 1 89.75 33 ARG B O 1
ATOM 2119 N N . LYS B 1 34 ? -1.04 21.344 -6.148 1 88.44 34 LYS B N 1
ATOM 2120 C CA . LYS B 1 34 ? 0.285 21.438 -5.539 1 88.44 34 LYS B CA 1
ATOM 2121 C C . LYS B 1 34 ? 0.786 20.062 -5.109 1 88.44 34 LYS B C 1
ATOM 2123 O O . LYS B 1 34 ? 1.951 19.906 -4.742 1 88.44 34 LYS B O 1
ATOM 2128 N N . GLY B 1 35 ? -0.153 19.125 -5.188 1 85.19 35 GLY B N 1
ATOM 2129 C CA . GLY B 1 35 ? 0.231 17.797 -4.75 1 85.19 35 GLY B CA 1
ATOM 2130 C C . GLY B 1 35 ? 0.047 17.578 -3.262 1 85.19 35 GLY B C 1
ATOM 2131 O O . GLY B 1 35 ? -0.591 18.391 -2.586 1 85.19 35 GLY B O 1
ATOM 2132 N N . PRO B 1 36 ? 0.614 16.469 -2.746 1 82.25 36 PRO B N 1
ATOM 2133 C CA . PRO B 1 36 ? 0.432 16.094 -1.342 1 82.25 36 PRO B CA 1
ATOM 2134 C C . PRO B 1 36 ? 1.078 17.094 -0.376 1 82.25 36 PRO B C 1
ATOM 2136 O O . PRO B 1 36 ? 0.794 17.062 0.824 1 82.25 36 PRO B O 1
ATOM 2139 N N . SER B 1 37 ? 1.86 17.938 -0.849 1 82.88 37 SER B N 1
ATOM 2140 C CA . SER B 1 37 ? 2.557 18.906 0.003 1 82.88 37 SER B CA 1
ATOM 2141 C C . SER B 1 37 ? 1.787 20.219 0.098 1 82.88 37 SER B C 1
ATOM 2143 O O . SER B 1 37 ? 2.312 21.219 0.6 1 82.88 37 SER B O 1
ATOM 2145 N N . ALA B 1 38 ? 0.56 20.234 -0.41 1 89.88 38 ALA B N 1
ATOM 2146 C CA . ALA B 1 38 ? -0.269 21.438 -0.316 1 89.88 38 ALA B CA 1
ATOM 2147 C C . ALA B 1 38 ? -0.313 21.969 1.116 1 89.88 38 ALA B C 1
ATOM 2149 O O . ALA B 1 38 ? -0.416 21.188 2.066 1 89.88 38 ALA B O 1
ATOM 2150 N N . THR B 1 39 ? -0.245 23.266 1.269 1 91.88 39 THR B N 1
ATOM 2151 C CA . THR B 1 39 ? -0.169 23.891 2.58 1 91.88 39 THR B CA 1
ATOM 2152 C C . THR B 1 39 ? -1.496 24.562 2.938 1 91.88 39 THR B C 1
ATOM 2154 O O . THR B 1 39 ? -2.395 24.656 2.1 1 91.88 39 THR B O 1
ATOM 2157 N N . VAL B 1 40 ? -1.559 24.875 4.199 1 94.69 40 VAL B N 1
ATOM 2158 C CA . VAL B 1 40 ? -2.725 25.609 4.664 1 94.69 40 VAL B CA 1
ATOM 2159 C C . VAL B 1 40 ? -2.842 26.922 3.889 1 94.69 40 VAL B C 1
ATOM 2161 O O . VAL B 1 40 ? -3.947 27.359 3.547 1 94.69 40 VAL B O 1
ATOM 2164 N N . GLU B 1 41 ? -1.713 27.516 3.619 1 95.06 41 GLU B N 1
ATOM 2165 C CA . GLU B 1 41 ? -1.691 28.75 2.834 1 95.06 41 GLU B CA 1
ATOM 2166 C C . GLU B 1 41 ? -2.316 28.547 1.459 1 95.06 41 GLU B C 1
ATOM 2168 O O . GLU B 1 41 ? -3.066 29.391 0.973 1 95.06 41 GLU B O 1
ATOM 2173 N N . ASP B 1 42 ? -2.07 27.484 0.855 1 94.88 42 ASP B N 1
ATOM 2174 C CA . ASP B 1 42 ? -2.646 27.156 -0.447 1 94.88 42 ASP B CA 1
ATOM 2175 C C . ASP B 1 42 ? -4.164 27.016 -0.357 1 94.88 42 ASP B C 1
ATOM 2177 O O . ASP B 1 42 ? -4.887 27.453 -1.253 1 94.88 42 ASP B O 1
ATOM 2181 N N . VAL B 1 43 ? -4.602 26.406 0.731 1 95.56 43 VAL B N 1
ATOM 2182 C CA . VAL B 1 43 ? -6.02 26.125 0.925 1 95.56 43 VAL B CA 1
ATOM 2183 C C . VAL B 1 43 ? -6.785 27.438 1.126 1 95.56 43 VAL B C 1
ATOM 2185 O O . VAL B 1 43 ? -7.824 27.656 0.499 1 95.56 43 VAL B O 1
ATOM 2188 N N . VAL B 1 44 ? -6.242 28.281 1.994 1 96.44 44 VAL B N 1
ATOM 2189 C CA . VAL B 1 44 ? -6.953 29.531 2.27 1 96.44 44 VAL B CA 1
ATOM 2190 C C . VAL B 1 44 ? -6.957 30.422 1.021 1 96.44 44 VAL B C 1
ATOM 2192 O O . VAL B 1 44 ? -7.926 31.125 0.76 1 96.44 44 VAL B O 1
ATOM 2195 N N . ARG B 1 45 ? -5.895 30.391 0.207 1 95.69 45 ARG B N 1
ATOM 2196 C CA . ARG B 1 45 ? -5.852 31.109 -1.057 1 95.69 45 ARG B CA 1
ATOM 2197 C C . ARG B 1 45 ? -6.918 30.609 -2.02 1 95.69 45 ARG B C 1
ATOM 2199 O O . ARG B 1 45 ? -7.652 31.391 -2.613 1 95.69 45 ARG B O 1
ATOM 2206 N N . ALA B 1 46 ? -7.059 29.359 -2.135 1 94.06 46 ALA B N 1
ATOM 2207 C CA . ALA B 1 46 ? -8.039 28.75 -3.033 1 94.06 46 ALA B CA 1
ATOM 2208 C C . ALA B 1 46 ? -9.461 29.047 -2.57 1 94.06 46 ALA B C 1
ATOM 2210 O O . ALA B 1 46 ? -10.375 29.188 -3.391 1 94.06 46 ALA B O 1
ATOM 2211 N N . ALA B 1 47 ? -9.625 29.125 -1.273 1 94.5 47 ALA B N 1
ATOM 2212 C CA . ALA B 1 47 ? -10.945 29.391 -0.692 1 94.5 47 ALA B CA 1
ATOM 2213 C C . ALA B 1 47 ? -11.242 30.891 -0.65 1 94.5 47 ALA B C 1
ATOM 2215 O O . ALA B 1 47 ? -12.344 31.297 -0.275 1 94.5 47 ALA B O 1
ATOM 2216 N N . HIS B 1 48 ? -10.227 31.656 -1.011 1 95.56 48 HIS B N 1
ATOM 2217 C CA . HIS B 1 48 ? -10.352 33.094 -0.892 1 95.56 48 HIS B CA 1
ATOM 2218 C C . HIS B 1 48 ? -10.75 33.5 0.524 1 95.56 48 HIS B C 1
ATOM 2220 O O . HIS B 1 48 ? -11.695 34.281 0.712 1 95.56 48 HIS B O 1
ATOM 2226 N N . SER B 1 49 ? -10.148 32.906 1.42 1 95 49 SER B N 1
ATOM 2227 C CA . SER B 1 49 ? -10.398 33.156 2.84 1 95 49 SER B CA 1
ATOM 2228 C C . SER B 1 49 ? -9.094 33.375 3.605 1 95 49 SER B C 1
ATOM 2230 O O . SER B 1 49 ? -8.062 33.688 3.008 1 95 49 SER B O 1
ATOM 2232 N N . ALA B 1 50 ? -9.133 33.375 5.004 1 93.94 50 ALA B N 1
ATOM 2233 C CA . ALA B 1 50 ? -7.961 33.656 5.832 1 93.94 50 ALA B CA 1
ATOM 2234 C C . ALA B 1 50 ? -7.746 32.531 6.855 1 93.94 50 ALA B C 1
ATOM 2236 O O . ALA B 1 50 ? -8.68 31.812 7.203 1 93.94 50 ALA B O 1
ATOM 2237 N N . LYS B 1 51 ? -6.43 32.406 7.254 1 93.75 51 LYS B N 1
ATOM 2238 C CA . LYS B 1 51 ? -6.02 31.344 8.18 1 93.75 51 LYS B CA 1
ATOM 2239 C C . LYS B 1 51 ? -6.828 31.406 9.469 1 93.75 51 LYS B C 1
ATOM 2241 O O . LYS B 1 51 ? -7.293 30.375 9.961 1 93.75 51 LYS B O 1
ATOM 2246 N N . PRO B 1 52 ? -7.129 32.594 10 1 93.25 52 PRO B N 1
ATOM 2247 C CA . PRO B 1 52 ? -7.91 32.625 11.242 1 93.25 52 PRO B CA 1
ATOM 2248 C C . PRO B 1 52 ? -9.328 32.094 11.062 1 93.25 52 PRO B C 1
ATOM 2250 O O . PRO B 1 52 ? -9.859 31.438 11.953 1 93.25 52 PRO B O 1
ATOM 2253 N N . LYS B 1 53 ? -9.891 32.469 10.016 1 93.69 53 LYS B N 1
ATOM 2254 C CA . LYS B 1 53 ? -11.227 31.953 9.742 1 93.69 53 LYS B CA 1
ATOM 2255 C C . LYS B 1 53 ? -11.219 30.422 9.602 1 93.69 53 LYS B C 1
ATOM 2257 O O . LYS B 1 53 ? -12.125 29.75 10.086 1 93.69 53 LYS B O 1
ATOM 2262 N N . LEU B 1 54 ? -10.219 29.906 8.906 1 94.31 54 LEU B N 1
ATOM 2263 C CA . LEU B 1 54 ? -10.094 28.469 8.75 1 94.31 54 LEU B CA 1
ATOM 2264 C C . LEU B 1 54 ? -9.977 27.766 10.102 1 94.31 54 LEU B C 1
ATOM 2266 O O . LEU B 1 54 ? -10.633 26.75 10.344 1 94.31 54 LEU B O 1
ATOM 2270 N N . TYR B 1 55 ? -9.242 28.328 10.969 1 93 55 TYR B N 1
ATOM 2271 C CA . TYR B 1 55 ? -8.922 27.656 12.227 1 93 55 TYR B CA 1
ATOM 2272 C C . TYR B 1 55 ? -10.039 27.844 13.242 1 93 55 TYR B C 1
ATOM 2274 O O . TYR B 1 55 ? -9.969 27.312 14.352 1 93 55 TYR B O 1
ATOM 2282 N N . ARG B 1 56 ? -11.125 28.578 12.945 1 93.31 56 ARG B N 1
ATOM 2283 C CA . ARG B 1 56 ? -12.375 28.547 13.703 1 93.31 56 ARG B CA 1
ATOM 2284 C C . ARG B 1 56 ? -13.102 27.219 13.492 1 93.31 56 ARG B C 1
ATOM 2286 O O . ARG B 1 56 ? -13.938 26.828 14.312 1 93.31 56 ARG B O 1
ATOM 2293 N N . HIS B 1 57 ? -12.766 26.641 12.406 1 92.88 57 HIS B N 1
ATOM 2294 C CA . HIS B 1 57 ? -13.484 25.438 12.008 1 92.88 57 HIS B CA 1
ATOM 2295 C C . HIS B 1 57 ? -12.609 24.203 12.133 1 92.88 57 HIS B C 1
ATOM 2297 O O . HIS B 1 57 ? -13.109 23.078 12.18 1 92.88 57 HIS B O 1
ATOM 2303 N N . PHE B 1 58 ? -11.305 24.391 12.109 1 94.19 58 PHE B N 1
ATOM 2304 C CA . PHE B 1 58 ? -10.352 23.297 12.25 1 94.19 58 PHE B CA 1
ATOM 2305 C C . PHE B 1 58 ? -9.352 23.594 13.359 1 94.19 58 PHE B C 1
ATOM 2307 O O . PHE B 1 58 ? -8.867 24.734 13.477 1 94.19 58 PHE B O 1
ATOM 2314 N N . ASP B 1 59 ? -9.031 22.609 14.125 1 92.38 59 ASP B N 1
ATOM 2315 C CA . ASP B 1 59 ? -8.141 22.781 15.266 1 92.38 59 ASP B CA 1
ATOM 2316 C C . ASP B 1 59 ? -6.707 23.047 14.805 1 92.38 59 ASP B C 1
ATOM 2318 O O . ASP B 1 59 ? -5.977 23.812 15.445 1 92.38 59 ASP B O 1
ATOM 2322 N N . ASP B 1 60 ? -6.223 22.344 13.797 1 92 60 ASP B N 1
ATOM 2323 C CA . ASP B 1 60 ? -4.879 22.484 13.242 1 92 60 ASP B CA 1
ATOM 2324 C C . ASP B 1 60 ? -4.801 21.891 11.836 1 92 60 ASP B C 1
ATOM 2326 O O . ASP B 1 60 ? -5.82 21.5 11.266 1 92 60 ASP B O 1
ATOM 2330 N N . ARG B 1 61 ? -3.639 21.922 11.273 1 90.12 61 ARG B N 1
ATOM 2331 C CA . ARG B 1 61 ? -3.4 21.438 9.922 1 90.12 61 ARG B CA 1
ATOM 2332 C C . ARG B 1 61 ? -3.812 19.969 9.789 1 90.12 61 ARG B C 1
ATOM 2334 O O . ARG B 1 61 ? -4.434 19.578 8.789 1 90.12 61 ARG B O 1
ATOM 2341 N N . ASP B 1 62 ? -3.52 19.172 10.789 1 85.69 62 ASP B N 1
ATOM 2342 C CA . ASP B 1 62 ? -3.82 17.734 10.734 1 85.69 62 ASP B CA 1
ATOM 2343 C C . ASP B 1 62 ? -5.328 17.5 10.727 1 85.69 62 ASP B C 1
ATOM 2345 O O . ASP B 1 62 ? -5.812 16.625 10 1 85.69 62 ASP B O 1
ATOM 2349 N N . ASP B 1 63 ? -5.957 18.25 11.477 1 89.56 63 ASP B N 1
ATOM 2350 C CA . ASP B 1 63 ? -7.41 18.141 11.516 1 89.56 63 ASP B CA 1
ATOM 2351 C C . ASP B 1 63 ? -8.023 18.469 10.156 1 89.56 63 ASP B C 1
ATOM 2353 O O . ASP B 1 63 ? -8.938 17.797 9.695 1 89.56 63 ASP B O 1
ATOM 2357 N N . LEU B 1 64 ? -7.551 19.547 9.523 1 92.12 64 LEU B N 1
ATOM 2358 C CA . LEU B 1 64 ? -8.023 19.922 8.195 1 92.12 64 LEU B CA 1
ATOM 2359 C C . LEU B 1 64 ? -7.809 18.797 7.199 1 92.12 64 LEU B C 1
ATOM 2361 O O . LEU B 1 64 ? -8.758 18.328 6.566 1 92.12 64 LEU B O 1
ATOM 2365 N N . PHE B 1 65 ? -6.652 18.281 7.137 1 89.5 65 PHE B N 1
ATOM 2366 C CA . PHE B 1 65 ? -6.316 17.328 6.086 1 89.5 65 PHE B CA 1
ATOM 2367 C C . PHE B 1 65 ? -6.875 15.953 6.41 1 89.5 65 PHE B C 1
ATOM 2369 O O . PHE B 1 65 ? -7.164 15.164 5.508 1 89.5 65 PHE B O 1
ATOM 2376 N N . ASP B 1 66 ? -7.023 15.648 7.672 1 87.75 66 ASP B N 1
ATOM 2377 C CA . ASP B 1 66 ? -7.773 14.453 8.039 1 87.75 66 ASP B CA 1
ATOM 2378 C C . ASP B 1 66 ? -9.203 14.516 7.508 1 87.75 66 ASP B C 1
ATOM 2380 O O . ASP B 1 66 ? -9.727 13.531 6.988 1 87.75 66 ASP B O 1
ATOM 2384 N N . SER B 1 67 ? -9.766 15.68 7.652 1 90.12 67 SER B N 1
ATOM 2385 C CA . SER B 1 67 ? -11.125 15.891 7.172 1 90.12 67 SER B CA 1
ATOM 2386 C C . SER B 1 67 ? -11.203 15.773 5.652 1 90.12 67 SER B C 1
ATOM 2388 O O . SER B 1 67 ? -12.164 15.219 5.113 1 90.12 67 SER B O 1
ATOM 2390 N N . VAL B 1 68 ? -10.219 16.297 4.973 1 91.44 68 VAL B N 1
ATOM 2391 C CA . VAL B 1 68 ? -10.141 16.203 3.516 1 91.44 68 VAL B CA 1
ATOM 2392 C C . VAL B 1 68 ? -10.039 14.75 3.084 1 91.44 68 VAL B C 1
ATOM 2394 O O . VAL B 1 68 ? -10.766 14.305 2.193 1 91.44 68 VAL B O 1
ATOM 2397 N N . ALA B 1 69 ? -9.195 14.023 3.703 1 89.25 69 ALA B N 1
ATOM 2398 C CA . ALA B 1 69 ? -9.016 12.609 3.393 1 89.25 69 ALA B CA 1
ATOM 2399 C C . ALA B 1 69 ? -10.312 11.836 3.613 1 89.25 69 ALA B C 1
ATOM 2401 O O . ALA B 1 69 ? -10.695 11 2.789 1 89.25 69 ALA B O 1
ATOM 2402 N N . GLN B 1 70 ? -10.945 12.148 4.707 1 85.62 70 GLN B N 1
ATOM 2403 C CA . GLN B 1 70 ? -12.203 11.469 5.016 1 85.62 70 GLN B CA 1
ATOM 2404 C C . GLN B 1 70 ? -13.258 11.766 3.953 1 85.62 70 GLN B C 1
ATOM 2406 O O . GLN B 1 70 ? -14.016 10.875 3.557 1 85.62 70 GLN B O 1
ATOM 2411 N N . ALA B 1 71 ? -13.289 12.984 3.535 1 86.44 71 ALA B N 1
ATOM 2412 C CA . ALA B 1 71 ? -14.234 13.367 2.488 1 86.44 71 ALA B CA 1
ATOM 2413 C C . ALA B 1 71 ? -13.93 12.633 1.183 1 86.44 71 ALA B C 1
ATOM 2415 O O . ALA B 1 71 ? -14.844 12.195 0.484 1 86.44 71 ALA B O 1
ATOM 2416 N N . MET B 1 72 ? -12.719 12.523 0.87 1 86.62 72 MET B N 1
ATOM 2417 C CA . MET B 1 72 ? -12.305 11.82 -0.345 1 86.62 72 MET B CA 1
ATOM 2418 C C . MET B 1 72 ? -12.672 10.344 -0.275 1 86.62 72 MET B C 1
ATOM 2420 O O . MET B 1 72 ? -13.203 9.789 -1.238 1 86.62 72 MET B O 1
ATOM 2424 N N . VAL B 1 73 ? -12.383 9.734 0.816 1 83.38 73 VAL B N 1
ATOM 2425 C CA . VAL B 1 73 ? -12.711 8.32 1.014 1 83.38 73 VAL B CA 1
ATOM 2426 C C . VAL B 1 73 ? -14.219 8.117 0.87 1 83.38 73 VAL B C 1
ATOM 2428 O O . VAL B 1 73 ? -14.664 7.172 0.218 1 83.38 73 VAL B O 1
ATOM 2431 N N . ALA B 1 74 ? -14.945 8.992 1.513 1 80.94 74 ALA B N 1
ATOM 2432 C CA . ALA B 1 74 ? -16.406 8.914 1.432 1 80.94 74 ALA B CA 1
ATOM 2433 C C . ALA B 1 74 ? -16.875 9.023 -0.013 1 80.94 74 ALA B C 1
ATOM 2435 O O . ALA B 1 74 ? -17.797 8.312 -0.429 1 80.94 74 ALA B O 1
ATOM 2436 N N . ALA B 1 75 ? -16.266 9.891 -0.771 1 80.94 75 ALA B N 1
ATOM 2437 C CA . ALA B 1 75 ? -16.609 10.07 -2.178 1 80.94 75 ALA B CA 1
ATOM 2438 C C . ALA B 1 75 ? -16.297 8.82 -2.99 1 80.94 75 ALA B C 1
ATOM 2440 O O . ALA B 1 75 ? -17.078 8.414 -3.848 1 80.94 75 ALA B O 1
ATOM 2441 N N . ILE B 1 76 ? -15.203 8.227 -2.693 1 80.69 76 ILE B N 1
ATOM 2442 C CA . ILE B 1 76 ? -14.789 7.004 -3.373 1 80.69 76 ILE B CA 1
ATOM 2443 C C . ILE B 1 76 ? -15.766 5.875 -3.041 1 80.69 76 ILE B C 1
ATOM 2445 O O . ILE B 1 76 ? -16.188 5.133 -3.928 1 80.69 76 ILE B O 1
ATOM 2449 N N . ARG B 1 77 ? -16.078 5.805 -1.783 1 78.25 77 ARG B N 1
ATOM 2450 C CA . ARG B 1 77 ? -17.031 4.801 -1.328 1 78.25 77 ARG B CA 1
ATOM 2451 C C . ARG B 1 77 ? -18.375 4.941 -2.059 1 78.25 77 ARG B C 1
ATOM 2453 O O . ARG B 1 77 ? -18.938 3.947 -2.51 1 78.25 77 ARG B O 1
ATOM 2460 N N . ARG B 1 78 ? -18.812 6.125 -2.146 1 75.94 78 ARG B N 1
ATOM 2461 C CA . ARG B 1 78 ? -20.078 6.391 -2.824 1 75.94 78 ARG B CA 1
ATOM 2462 C C . ARG B 1 78 ? -20.016 5.984 -4.293 1 75.94 78 ARG B C 1
ATOM 2464 O O . ARG B 1 78 ? -20.969 5.438 -4.836 1 75.94 78 ARG B O 1
ATOM 2471 N N . ARG B 1 79 ? -18.906 6.211 -4.859 1 74.62 79 ARG B N 1
ATOM 2472 C CA . ARG B 1 79 ? -18.734 5.887 -6.273 1 74.62 79 ARG B CA 1
ATOM 2473 C C . ARG B 1 79 ? -18.656 4.379 -6.48 1 74.62 79 ARG B C 1
ATOM 2475 O O . ARG B 1 79 ? -19.188 3.852 -7.457 1 74.62 79 ARG B O 1
ATOM 2482 N N . LEU B 1 80 ? -17.984 3.684 -5.504 1 74.06 80 LEU B N 1
ATOM 2483 C CA . LEU B 1 80 ? -17.719 2.258 -5.66 1 74.06 80 LEU B CA 1
ATOM 2484 C C . LEU B 1 80 ? -18.906 1.433 -5.156 1 74.06 80 LEU B C 1
ATOM 2486 O O . LEU B 1 80 ? -19.047 0.26 -5.512 1 74.06 80 LEU B O 1
ATOM 2490 N N . SER B 1 81 ? -19.656 1.95 -4.188 1 70.44 81 SER B N 1
ATOM 2491 C CA . SER B 1 81 ? -20.812 1.24 -3.65 1 70.44 81 SER B CA 1
ATOM 2492 C C . SER B 1 81 ? -21.766 0.805 -4.766 1 70.44 81 SER B C 1
ATOM 2494 O O . SER B 1 81 ? -22.391 -0.248 -4.672 1 70.44 81 SER B O 1
ATOM 2496 N N . GLY B 1 82 ? -21.828 1.557 -5.785 1 64.25 82 GLY B N 1
ATOM 2497 C CA . GLY B 1 82 ? -22.656 1.166 -6.91 1 64.25 82 GLY B CA 1
ATOM 2498 C C . GLY B 1 82 ? -22 0.137 -7.809 1 64.25 82 GLY B C 1
ATOM 2499 O O . GLY B 1 82 ? -22.672 -0.5 -8.625 1 64.25 82 GLY B O 1
ATOM 2500 N N . ALA B 1 83 ? -20.766 -0.039 -7.621 1 62.69 83 ALA B N 1
ATOM 2501 C CA . ALA B 1 83 ? -20.016 -0.924 -8.508 1 62.69 83 ALA B CA 1
ATOM 2502 C C . ALA B 1 83 ? -20.078 -2.369 -8.023 1 62.69 83 ALA B C 1
ATOM 2504 O O . ALA B 1 83 ? -19.969 -3.305 -8.82 1 62.69 83 ALA B O 1
ATOM 2505 N N . VAL B 1 84 ? -20.203 -2.539 -6.68 1 60.19 84 VAL B N 1
ATOM 2506 C CA . VAL B 1 84 ? -20.25 -3.883 -6.113 1 60.19 84 VAL B CA 1
ATOM 2507 C C . VAL B 1 84 ? -21.719 -4.27 -5.859 1 60.19 84 VAL B C 1
ATOM 2509 O O . VAL B 1 84 ? -22.422 -3.6 -5.102 1 60.19 84 VAL B O 1
ATOM 2512 N N . ASP B 1 85 ? -22.25 -4.938 -6.824 1 61.47 85 ASP B N 1
ATOM 2513 C CA . ASP B 1 85 ? -23.641 -5.391 -6.773 1 61.47 85 ASP B CA 1
ATOM 2514 C C . ASP B 1 85 ? -23.719 -6.914 -6.668 1 61.47 85 ASP B C 1
ATOM 2516 O O . ASP B 1 85 ? -23.141 -7.625 -7.488 1 61.47 85 ASP B O 1
ATOM 2520 N N . MET B 1 86 ? -24.219 -7.297 -5.609 1 60.28 86 MET B N 1
ATOM 2521 C CA . MET B 1 86 ? -24.375 -8.734 -5.395 1 60.28 86 MET B CA 1
ATOM 2522 C C . MET B 1 86 ? -25.172 -9.367 -6.523 1 60.28 86 MET B C 1
ATOM 2524 O O . MET B 1 86 ? -25.109 -10.578 -6.738 1 60.28 86 MET B O 1
ATOM 2528 N N . ASP B 1 87 ? -25.766 -8.547 -7.195 1 66.38 87 ASP B N 1
ATOM 2529 C CA . ASP B 1 87 ? -26.594 -9.062 -8.289 1 66.38 87 ASP B CA 1
ATOM 2530 C C . ASP B 1 87 ? -25.781 -9.188 -9.57 1 66.38 87 ASP B C 1
ATOM 2532 O O . ASP B 1 87 ? -26.281 -9.672 -10.586 1 66.38 87 ASP B O 1
ATOM 2536 N N . MET B 1 88 ? -24.562 -8.93 -9.453 1 73.56 88 MET B N 1
ATOM 2537 C CA . MET B 1 88 ? -23.672 -9 -10.609 1 73.56 88 MET B CA 1
ATOM 2538 C C . MET B 1 88 ? -22.625 -10.078 -10.414 1 73.56 88 MET B C 1
ATOM 2540 O O . MET B 1 88 ? -22.188 -10.328 -9.289 1 73.56 88 MET B O 1
ATOM 2544 N N . PRO B 1 89 ? -22.328 -10.742 -11.602 1 77.56 89 PRO B N 1
ATOM 2545 C CA . PRO B 1 89 ? -21.203 -11.672 -11.508 1 77.56 89 PRO B CA 1
ATOM 2546 C C . PRO B 1 89 ? -19.953 -11.039 -10.914 1 77.56 89 PRO B C 1
ATOM 2548 O O . PRO B 1 89 ? -19.672 -9.867 -11.18 1 77.56 89 PRO B O 1
ATOM 2551 N N . PRO B 1 90 ? -19.328 -11.734 -10.016 1 76.5 90 PRO B N 1
ATOM 2552 C CA . PRO B 1 90 ? -18.156 -11.203 -9.328 1 76.5 90 PRO B CA 1
ATOM 2553 C C . PRO B 1 90 ? -17.125 -10.609 -10.289 1 76.5 90 PRO B C 1
ATOM 2555 O O . PRO B 1 90 ? -16.531 -9.57 -9.992 1 76.5 90 PRO B O 1
ATOM 2558 N N . ARG B 1 91 ? -16.938 -11.203 -11.445 1 78.88 91 ARG B N 1
ATOM 2559 C CA . ARG B 1 91 ? -15.977 -10.695 -12.422 1 78.88 91 ARG B CA 1
ATOM 2560 C C . ARG B 1 91 ? -16.375 -9.305 -12.914 1 78.88 91 ARG B C 1
ATOM 2562 O O . ARG B 1 91 ? -15.539 -8.414 -13.023 1 78.88 91 ARG B O 1
ATOM 2569 N N . LYS B 1 92 ? -17.641 -9.219 -13.25 1 81.75 92 LYS B N 1
ATOM 2570 C CA . LYS B 1 92 ? -18.125 -7.926 -13.719 1 81.75 92 LYS B CA 1
ATOM 2571 C C . LYS B 1 92 ? -18.047 -6.871 -12.625 1 81.75 92 LYS B C 1
ATOM 2573 O O . LYS B 1 92 ? -17.734 -5.707 -12.898 1 81.75 92 LYS B O 1
ATOM 2578 N N . SER B 1 93 ? -18.375 -7.316 -11.422 1 81.12 93 SER B N 1
ATOM 2579 C CA . SER B 1 93 ? -18.281 -6.41 -10.281 1 81.12 93 SER B CA 1
ATOM 2580 C C . SER B 1 93 ? -16.844 -5.93 -10.094 1 81.12 93 SER B C 1
ATOM 2582 O O . SER B 1 93 ? -16.609 -4.742 -9.875 1 81.12 93 SER B O 1
ATOM 2584 N N . ALA B 1 94 ? -15.891 -6.848 -10.148 1 82.88 94 ALA B N 1
ATOM 2585 C CA . ALA B 1 94 ? -14.477 -6.504 -10.023 1 82.88 94 ALA B CA 1
ATOM 2586 C C . ALA B 1 94 ? -14.031 -5.566 -11.141 1 82.88 94 ALA B C 1
ATOM 2588 O O . ALA B 1 94 ? -13.258 -4.637 -10.914 1 82.88 94 ALA B O 1
ATOM 2589 N N . GLN B 1 95 ? -14.578 -5.793 -12.344 1 85.56 95 GLN B N 1
ATOM 2590 C CA . GLN B 1 95 ? -14.242 -4.953 -13.492 1 85.56 95 GLN B CA 1
ATOM 2591 C C . GLN B 1 95 ? -14.75 -3.527 -13.289 1 85.56 95 GLN B C 1
ATOM 2593 O O . GLN B 1 95 ? -14.047 -2.562 -13.602 1 85.56 95 GLN B O 1
ATOM 2598 N N . ARG B 1 96 ? -15.906 -3.436 -12.82 1 83.31 96 ARG B N 1
ATOM 2599 C CA . ARG B 1 96 ? -16.484 -2.119 -12.57 1 83.31 96 ARG B CA 1
ATOM 2600 C C . ARG B 1 96 ? -15.711 -1.378 -11.484 1 83.31 96 ARG B C 1
ATOM 2602 O O . ARG B 1 96 ? -15.445 -0.181 -11.609 1 83.31 96 ARG B O 1
ATOM 2609 N N . ALA B 1 97 ? -15.414 -2.109 -10.438 1 82.81 97 ALA B N 1
ATOM 2610 C CA . ALA B 1 97 ? -14.625 -1.515 -9.359 1 82.81 97 ALA B CA 1
ATOM 2611 C C . ALA B 1 97 ? -13.273 -1.034 -9.867 1 82.81 97 ALA B C 1
ATOM 2613 O O . ALA B 1 97 ? -12.859 0.094 -9.586 1 82.81 97 ALA B O 1
ATOM 2614 N N . ALA B 1 98 ? -12.594 -1.869 -10.609 1 86 98 ALA B N 1
ATOM 2615 C CA . ALA B 1 98 ? -11.281 -1.539 -11.148 1 86 98 ALA B CA 1
ATOM 2616 C C . ALA B 1 98 ? -11.359 -0.327 -12.07 1 86 98 ALA B C 1
ATOM 2618 O O . ALA B 1 98 ? -10.539 0.587 -11.977 1 86 98 ALA B O 1
ATOM 2619 N N . SER B 1 99 ? -12.391 -0.35 -12.961 1 84.56 99 SER B N 1
ATOM 2620 C CA . SER B 1 99 ? -12.578 0.772 -13.875 1 84.56 99 SER B CA 1
ATOM 2621 C C . SER B 1 99 ? -12.828 2.07 -13.117 1 84.56 99 SER B C 1
ATOM 2623 O O . SER B 1 99 ? -12.328 3.129 -13.5 1 84.56 99 SER B O 1
ATOM 2625 N N . GLY B 1 100 ? -13.656 1.988 -12.07 1 82.12 100 GLY B N 1
ATOM 2626 C CA . GLY B 1 100 ? -13.898 3.146 -11.227 1 82.12 100 GLY B CA 1
ATOM 2627 C C . GLY B 1 100 ? -12.648 3.674 -10.555 1 82.12 100 GLY B C 1
ATOM 2628 O O . GLY B 1 100 ? -12.422 4.887 -10.508 1 82.12 100 GLY B O 1
ATOM 2629 N N . ILE B 1 101 ? -11.859 2.799 -10.07 1 83.38 101 ILE B N 1
ATOM 2630 C CA . ILE B 1 101 ? -10.609 3.162 -9.406 1 83.38 101 ILE B CA 1
ATOM 2631 C C . ILE B 1 101 ? -9.664 3.82 -10.406 1 83.38 101 ILE B C 1
ATOM 2633 O O . ILE B 1 101 ? -9.117 4.895 -10.141 1 83.38 101 ILE B O 1
ATOM 2637 N N . VAL B 1 102 ? -9.5 3.23 -11.531 1 82.88 102 VAL B N 1
ATOM 2638 C CA . VAL B 1 102 ? -8.578 3.738 -12.547 1 82.88 102 VAL B CA 1
ATOM 2639 C C . VAL B 1 102 ? -9.039 5.109 -13.023 1 82.88 102 VAL B C 1
ATOM 2641 O O . VAL B 1 102 ? -8.227 6.02 -13.203 1 82.88 102 VAL B O 1
ATOM 2644 N N . ALA B 1 103 ? -10.32 5.223 -13.25 1 82.88 103 ALA B N 1
ATOM 2645 C CA . ALA B 1 103 ? -10.867 6.508 -13.68 1 82.88 103 ALA B CA 1
ATOM 2646 C C . ALA B 1 103 ? -10.578 7.598 -12.656 1 82.88 103 ALA B C 1
ATOM 2648 O O . ALA B 1 103 ? -10.219 8.719 -13.023 1 82.88 103 ALA B O 1
ATOM 2649 N N . LEU B 1 104 ? -10.719 7.25 -11.43 1 80.56 104 LEU B N 1
ATOM 2650 C CA . LEU B 1 104 ? -10.469 8.219 -10.367 1 80.56 104 LEU B CA 1
ATOM 2651 C C . LEU B 1 104 ? -8.992 8.602 -10.32 1 80.56 104 LEU B C 1
ATOM 2653 O O . LEU B 1 104 ? -8.664 9.773 -10.148 1 80.56 104 LEU B O 1
ATOM 2657 N N . VAL B 1 105 ? -8.141 7.68 -10.461 1 81.5 105 VAL B N 1
ATOM 2658 C CA . VAL B 1 105 ? -6.703 7.906 -10.438 1 81.5 105 VAL B CA 1
ATOM 2659 C C . VAL B 1 105 ? -6.305 8.82 -11.594 1 81.5 105 VAL B C 1
ATOM 2661 O O . VAL B 1 105 ? -5.477 9.719 -11.43 1 81.5 105 VAL B O 1
ATOM 2664 N N . GLN B 1 106 ? -6.902 8.617 -12.766 1 81.88 106 GLN B N 1
ATOM 2665 C CA . GLN B 1 106 ? -6.602 9.406 -13.953 1 81.88 106 GLN B CA 1
ATOM 2666 C C . GLN B 1 106 ? -7.09 10.844 -13.789 1 81.88 106 GLN B C 1
ATOM 2668 O O . GLN B 1 106 ? -6.406 11.789 -14.188 1 81.88 106 GLN B O 1
ATOM 2673 N N . ARG B 1 107 ? -8.195 10.953 -13.219 1 82.31 107 ARG B N 1
ATOM 2674 C CA . ARG B 1 107 ? -8.82 12.266 -13.086 1 82.31 107 ARG B CA 1
ATOM 2675 C C . ARG B 1 107 ? -8.188 13.062 -11.953 1 82.31 107 ARG B C 1
ATOM 2677 O O . ARG B 1 107 ? -8.062 14.281 -12.039 1 82.31 107 ARG B O 1
ATOM 2684 N N . PHE B 1 108 ? -7.758 12.367 -10.914 1 85.38 108 PHE B N 1
ATOM 2685 C CA . PHE B 1 108 ? -7.242 13.039 -9.727 1 85.38 108 PHE B CA 1
ATOM 2686 C C . PHE B 1 108 ? -5.938 12.406 -9.266 1 85.38 108 PHE B C 1
ATOM 2688 O O . PHE B 1 108 ? -5.863 11.859 -8.156 1 85.38 108 PHE B O 1
ATOM 2695 N N . PRO B 1 109 ? -4.914 12.547 -10.008 1 84.81 109 PRO B N 1
ATOM 2696 C CA . PRO B 1 109 ? -3.664 11.859 -9.688 1 84.81 109 PRO B CA 1
ATOM 2697 C C . PRO B 1 109 ? -3.02 12.383 -8.406 1 84.81 109 PRO B C 1
ATOM 2699 O O . PRO B 1 109 ? -2.506 11.602 -7.602 1 84.81 109 PRO B O 1
ATOM 2702 N N . GLN B 1 110 ? -3.104 13.664 -8.227 1 86.38 110 GLN B N 1
ATOM 2703 C CA . GLN B 1 110 ? -2.459 14.211 -7.039 1 86.38 110 GLN B CA 1
ATOM 2704 C C . GLN B 1 110 ? -3.252 13.875 -5.777 1 86.38 110 GLN B C 1
ATOM 2706 O O . GLN B 1 110 ? -2.67 13.617 -4.723 1 86.38 110 GLN B O 1
ATOM 2711 N N . SER B 1 111 ? -4.566 13.875 -5.93 1 87.62 111 SER B N 1
ATOM 2712 C CA . SER B 1 111 ? -5.41 13.461 -4.812 1 87.62 111 SER B CA 1
ATOM 2713 C C . SER B 1 111 ? -5.176 12 -4.449 1 87.62 111 SER B C 1
ATOM 2715 O O . SER B 1 111 ? -5.215 11.633 -3.271 1 87.62 111 SER B O 1
ATOM 2717 N N . THR B 1 112 ? -4.949 11.227 -5.445 1 85.5 112 THR B N 1
ATOM 2718 C CA . THR B 1 112 ? -4.668 9.812 -5.219 1 85.5 112 THR B CA 1
ATOM 2719 C C . THR B 1 112 ? -3.371 9.641 -4.434 1 85.5 112 THR B C 1
ATOM 2721 O O . THR B 1 112 ? -3.32 8.867 -3.473 1 85.5 112 THR B O 1
ATOM 2724 N N . ARG B 1 113 ? -2.414 10.352 -4.793 1 84.12 113 ARG B N 1
ATOM 2725 C CA . ARG B 1 113 ? -1.148 10.312 -4.066 1 84.12 113 ARG B CA 1
ATOM 2726 C C . ARG B 1 113 ? -1.333 10.758 -2.619 1 84.12 113 ARG B C 1
ATOM 2728 O O . ARG B 1 113 ? -0.83 10.102 -1.699 1 84.12 113 ARG B O 1
ATOM 2735 N N . PHE B 1 114 ? -2.035 11.82 -2.473 1 87.38 114 PHE B N 1
ATOM 2736 C CA . PHE B 1 114 ? -2.311 12.344 -1.139 1 87.38 114 PHE B CA 1
ATOM 2737 C C . PHE B 1 114 ? -3.029 11.305 -0.288 1 87.38 114 PHE B C 1
ATOM 2739 O O . PHE B 1 114 ? -2.65 11.062 0.86 1 87.38 114 PHE B O 1
ATOM 2746 N N . LEU B 1 115 ? -4.059 10.719 -0.87 1 87.38 115 LEU B N 1
ATOM 2747 C CA . LEU B 1 115 ? -4.875 9.758 -0.14 1 87.38 115 LEU B CA 1
ATOM 2748 C C . LEU B 1 115 ? -4.059 8.523 0.228 1 87.38 115 LEU B C 1
ATOM 2750 O O . LEU B 1 115 ? -4.191 7.992 1.334 1 87.38 115 LEU B O 1
ATOM 2754 N N . PHE B 1 116 ? -3.312 8.086 -0.635 1 82.88 116 PHE B N 1
ATOM 2755 C CA . PHE B 1 116 ? -2.451 6.938 -0.368 1 82.88 116 PHE B CA 1
ATOM 2756 C C .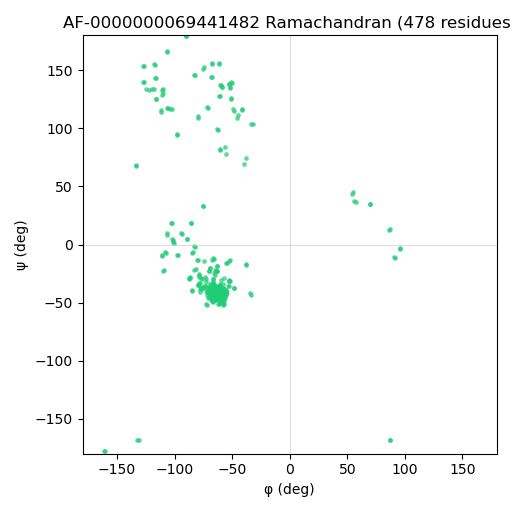 PHE B 1 116 ? -1.544 7.207 0.826 1 82.88 116 PHE B C 1
ATOM 2758 O O . PHE B 1 116 ? -1.495 6.414 1.768 1 82.88 116 PHE B O 1
ATOM 2765 N N . GLU B 1 117 ? -0.912 8.328 0.82 1 80.94 117 GLU B N 1
ATOM 2766 C CA . GLU B 1 117 ? 0.022 8.695 1.882 1 80.94 117 GLU B CA 1
ATOM 2767 C C . GLU B 1 117 ? -0.693 8.828 3.223 1 80.94 117 GLU B C 1
ATOM 2769 O O . GLU B 1 117 ? -0.189 8.375 4.25 1 80.94 117 GLU B O 1
ATOM 2774 N N . HIS B 1 118 ? -1.808 9.445 3.09 1 81.56 118 HIS B N 1
ATOM 2775 C CA . HIS B 1 118 ? -2.576 9.68 4.309 1 81.56 118 HIS B CA 1
ATOM 2776 C C . HIS B 1 118 ? -3.111 8.367 4.875 1 81.56 118 HIS B C 1
ATOM 2778 O O . HIS B 1 118 ? -3.035 8.133 6.082 1 81.56 118 HIS B O 1
ATOM 2784 N N . GLN B 1 119 ? -3.598 7.52 4.039 1 81.31 119 GLN B N 1
ATOM 2785 C CA . GLN B 1 119 ? -4.301 6.32 4.477 1 81.31 119 GLN B CA 1
ATOM 2786 C C . GLN B 1 119 ? -3.322 5.234 4.914 1 81.31 119 GLN B C 1
ATOM 2788 O O . GLN B 1 119 ? -3.631 4.434 5.797 1 81.31 119 GLN B O 1
ATOM 2793 N N . MET B 1 120 ? -2.166 5.293 4.379 1 77.44 120 MET B N 1
ATOM 2794 C CA . MET B 1 120 ? -1.3 4.129 4.539 1 77.44 120 MET B CA 1
ATOM 2795 C C . MET B 1 120 ? -0.163 4.426 5.512 1 77.44 120 MET B C 1
ATOM 2797 O O . MET B 1 120 ? 0.578 3.523 5.902 1 77.44 120 MET B O 1
ATOM 2801 N N . VAL B 1 121 ? -0.036 5.613 5.926 1 72.69 121 VAL B N 1
ATOM 2802 C CA . VAL B 1 121 ? 1.059 5.992 6.812 1 72.69 121 VAL B CA 1
ATOM 2803 C C . VAL B 1 121 ? 0.5 6.445 8.156 1 72.69 121 VAL B C 1
ATOM 2805 O O . VAL B 1 121 ? -0.418 7.266 8.211 1 72.69 121 VAL B O 1
ATOM 2808 N N . GLY B 1 122 ? 0.993 5.816 9.18 1 68.25 122 GLY B N 1
ATOM 2809 C CA . GLY B 1 122 ? 0.664 6.27 10.523 1 68.25 122 GLY B CA 1
ATOM 2810 C C . GLY B 1 122 ? 1.398 7.539 10.922 1 68.25 122 GLY B C 1
ATOM 2811 O O . GLY B 1 122 ? 2.445 7.859 10.352 1 68.25 122 GLY B O 1
ATOM 2812 N N . VAL B 1 123 ? 0.753 8.266 11.766 1 59.62 123 VAL B N 1
ATOM 2813 C CA . VAL B 1 123 ? 1.366 9.5 12.258 1 59.62 123 VAL B CA 1
ATOM 2814 C C . VAL B 1 123 ? 1.456 9.453 13.781 1 59.62 123 VAL B C 1
ATOM 2816 O O . VAL B 1 123 ? 0.509 9.047 14.453 1 59.62 123 VAL B O 1
ATOM 2819 N N . ARG B 1 124 ? 2.713 9.828 14.188 1 61.28 124 ARG B N 1
ATOM 2820 C CA . ARG B 1 124 ? 2.938 10.047 15.617 1 61.28 124 ARG B CA 1
ATOM 2821 C C . ARG B 1 124 ? 2.588 8.797 16.422 1 61.28 124 ARG B C 1
ATOM 2823 O O . ARG B 1 124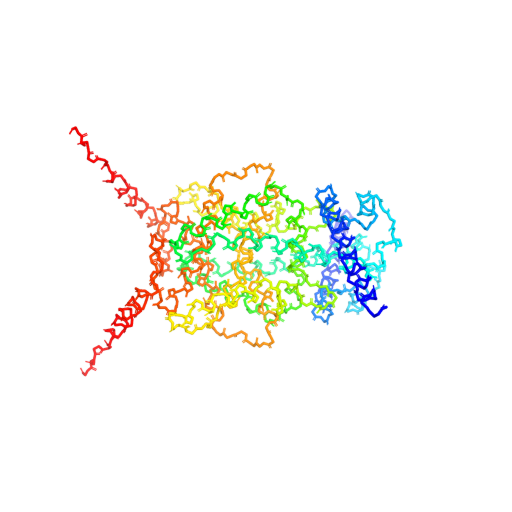 ? 1.892 8.883 17.438 1 61.28 124 ARG B O 1
ATOM 2830 N N . GLY B 1 125 ? 2.871 7.684 15.883 1 64.56 125 GLY B N 1
ATOM 2831 C CA . GLY B 1 125 ? 2.68 6.461 16.641 1 64.56 125 GLY B CA 1
ATOM 2832 C C . GLY B 1 125 ? 1.305 5.848 16.453 1 64.56 125 GLY B C 1
ATOM 2833 O O . GLY B 1 125 ? 1.029 4.758 16.953 1 64.56 125 GLY B O 1
ATOM 2834 N N . LYS B 1 126 ? 0.464 6.598 15.852 1 71.44 126 LYS B N 1
ATOM 2835 C CA . LYS B 1 126 ? -0.867 6.066 15.578 1 71.44 126 LYS B CA 1
ATOM 2836 C C . LYS B 1 126 ? -0.867 5.211 14.312 1 71.44 126 LYS B C 1
ATOM 2838 O O . LYS B 1 126 ? -0.1 5.469 13.383 1 71.44 126 LYS B O 1
ATOM 2843 N N . PRO B 1 127 ? -1.688 4.219 14.383 1 74.5 127 PRO B N 1
ATOM 2844 C CA . PRO B 1 127 ? -1.765 3.375 13.188 1 74.5 127 PRO B CA 1
ATOM 2845 C C . PRO B 1 127 ? -2.234 4.141 11.953 1 74.5 127 PRO B C 1
ATOM 2847 O O . PRO B 1 127 ? -2.873 5.188 12.078 1 74.5 127 PRO B O 1
ATOM 2850 N N . ALA B 1 128 ? -1.885 3.66 10.867 1 81.69 128 ALA B N 1
ATOM 2851 C CA . ALA B 1 128 ? -2.375 4.207 9.609 1 81.69 128 ALA B CA 1
ATOM 2852 C C . ALA B 1 128 ? -3.898 4.289 9.602 1 81.69 128 ALA B C 1
ATOM 2854 O O . ALA B 1 128 ? -4.578 3.379 10.086 1 81.69 128 ALA B O 1
ATOM 2855 N N . PRO B 1 129 ? -4.488 5.355 9.109 1 84.5 129 PRO B N 1
ATOM 2856 C CA . PRO B 1 129 ? -5.941 5.555 9.117 1 84.5 129 PRO B CA 1
ATOM 2857 C C . PRO B 1 129 ? -6.699 4.383 8.5 1 84.5 129 PRO B C 1
ATOM 2859 O O . PRO B 1 129 ? -7.773 4.016 8.977 1 84.5 129 PRO B O 1
ATOM 2862 N N . ALA B 1 130 ? -6.156 3.77 7.496 1 84.88 130 ALA B N 1
ATOM 2863 C CA . ALA B 1 130 ? -6.82 2.652 6.824 1 84.88 130 ALA B CA 1
ATOM 2864 C C . ALA B 1 130 ? -7.004 1.473 7.777 1 84.88 130 ALA B C 1
ATOM 2866 O O . ALA B 1 130 ? -7.879 0.63 7.566 1 84.88 130 ALA B O 1
ATOM 2867 N N . LEU B 1 131 ? -6.191 1.42 8.812 1 85.44 131 LEU B N 1
ATOM 2868 C CA . LEU B 1 131 ? -6.188 0.286 9.727 1 85.44 131 LEU B CA 1
ATOM 2869 C C . LEU B 1 131 ? -7.023 0.585 10.969 1 85.44 131 LEU B C 1
ATOM 2871 O O . LEU B 1 131 ? -7.281 -0.307 11.781 1 85.44 131 LEU B O 1
ATOM 2875 N N . ARG B 1 132 ? -7.422 1.761 11.109 1 85.75 132 ARG B N 1
ATOM 2876 C CA . ARG B 1 132 ? -8.227 2.145 12.258 1 85.75 132 ARG B CA 1
ATOM 2877 C C . ARG B 1 132 ? -9.602 1.484 12.211 1 85.75 132 ARG B C 1
ATOM 2879 O O . ARG B 1 132 ? -10.039 1.031 11.156 1 85.75 132 ARG B O 1
ATOM 2886 N N . PRO B 1 133 ? -10.242 1.319 13.336 1 84.38 133 PRO B N 1
ATOM 2887 C CA . PRO B 1 133 ? -11.539 0.642 13.398 1 84.38 133 PRO B CA 1
ATOM 2888 C C . PRO B 1 133 ? -12.562 1.219 12.422 1 84.38 133 PRO B C 1
ATOM 2890 O O . PRO B 1 133 ? -13.391 0.483 11.883 1 84.38 133 PRO B O 1
ATOM 2893 N N . ASP B 1 134 ? -12.461 2.48 12.156 1 82.31 134 ASP B N 1
ATOM 2894 C CA . ASP B 1 134 ? -13.391 3.105 11.219 1 82.31 134 ASP B CA 1
ATOM 2895 C C . ASP B 1 134 ? -12.742 3.32 9.852 1 82.31 134 ASP B C 1
ATOM 2897 O O . ASP B 1 134 ? -13.227 4.113 9.047 1 82.31 134 ASP B O 1
ATOM 2901 N N . GLY B 1 135 ? -11.695 2.615 9.648 1 85.56 135 GLY B N 1
ATOM 2902 C CA . GLY B 1 135 ? -10.938 2.797 8.43 1 85.56 135 GLY B CA 1
ATOM 2903 C C . GLY B 1 135 ? -11.406 1.9 7.293 1 85.56 135 GLY B C 1
ATOM 2904 O O . GLY B 1 135 ? -12.359 1.14 7.453 1 85.56 135 GLY B O 1
ATOM 2905 N N . ALA B 1 136 ? -10.766 2.039 6.18 1 84.06 136 ALA B N 1
ATOM 2906 C CA . ALA B 1 136 ? -11.148 1.359 4.945 1 84.06 136 ALA B CA 1
ATOM 2907 C C . ALA B 1 136 ? -11.008 -0.153 5.082 1 84.06 136 ALA B C 1
ATOM 2909 O O . ALA B 1 136 ? -11.836 -0.913 4.578 1 84.06 136 ALA B O 1
ATOM 2910 N N . ILE B 1 137 ? -10.023 -0.599 5.785 1 87.56 137 ILE B N 1
ATOM 2911 C CA . ILE B 1 137 ? -9.734 -2.027 5.875 1 87.56 137 ILE B CA 1
ATOM 2912 C C . ILE B 1 137 ? -10.797 -2.713 6.727 1 87.56 137 ILE B C 1
ATOM 2914 O O . ILE B 1 137 ? -11.453 -3.658 6.277 1 87.56 137 ILE B O 1
ATOM 2918 N N . PRO B 1 138 ? -11.062 -2.205 7.941 1 86.75 138 PRO B N 1
ATOM 2919 C CA . PRO B 1 138 ? -12.141 -2.822 8.719 1 86.75 138 PRO B CA 1
ATOM 2920 C C . PRO B 1 138 ? -13.5 -2.721 8.023 1 86.75 138 PRO B C 1
ATOM 2922 O O . PRO B 1 138 ? -14.32 -3.635 8.133 1 86.75 138 PRO B O 1
ATOM 2925 N N . GLU B 1 139 ? -13.719 -1.685 7.383 1 84.12 139 GLU B N 1
ATOM 2926 C CA . GLU B 1 139 ? -14.977 -1.538 6.664 1 84.12 139 GLU B CA 1
ATOM 2927 C C . GLU B 1 139 ? -15.125 -2.607 5.582 1 84.12 139 GLU B C 1
ATOM 2929 O O . GLU B 1 139 ? -16.156 -3.264 5.488 1 84.12 139 GLU B O 1
ATOM 2934 N N . LEU B 1 140 ? -14.148 -2.75 4.773 1 85.56 140 LEU B N 1
ATOM 2935 C CA . LEU B 1 140 ? -14.172 -3.768 3.727 1 85.56 140 LEU B CA 1
ATOM 2936 C C . LEU B 1 140 ? -14.227 -5.168 4.328 1 85.56 140 LEU B C 1
ATOM 2938 O O . LEU B 1 140 ? -14.914 -6.047 3.812 1 85.56 140 LEU B O 1
ATOM 2942 N N . ALA B 1 141 ? -13.492 -5.344 5.41 1 88.69 141 ALA B N 1
ATOM 2943 C CA . ALA B 1 141 ? -13.523 -6.621 6.113 1 88.69 141 ALA B CA 1
ATOM 2944 C C . ALA B 1 141 ? -14.93 -6.949 6.598 1 88.69 141 ALA B C 1
ATOM 2946 O O . ALA B 1 141 ? -15.367 -8.102 6.527 1 88.69 141 ALA B O 1
ATOM 2947 N N . GLY B 1 142 ? -15.578 -5.941 7.164 1 85.31 142 GLY B N 1
ATOM 2948 C CA . GLY B 1 142 ? -16.953 -6.121 7.598 1 85.31 142 GLY B CA 1
ATOM 2949 C C . GLY B 1 142 ? -17.891 -6.535 6.473 1 85.31 142 GLY B C 1
ATOM 2950 O O . GLY B 1 142 ? -18.719 -7.426 6.648 1 85.31 142 GLY B O 1
ATOM 2951 N N . ALA B 1 143 ? -17.734 -5.922 5.336 1 82.06 143 ALA B N 1
ATOM 2952 C CA . ALA B 1 143 ? -18.547 -6.266 4.168 1 82.06 143 ALA B CA 1
ATOM 2953 C C . ALA B 1 143 ? -18.281 -7.699 3.717 1 82.06 143 ALA B C 1
ATOM 2955 O O . ALA B 1 143 ? -19.203 -8.445 3.416 1 82.06 143 ALA B O 1
ATOM 2956 N N . ILE B 1 144 ? -17.062 -8.07 3.689 1 83.75 144 ILE B N 1
ATOM 2957 C CA . ILE B 1 144 ? -16.656 -9.422 3.301 1 83.75 144 ILE B CA 1
ATOM 2958 C C . ILE B 1 144 ? -17.203 -10.43 4.309 1 83.75 144 ILE B C 1
ATOM 2960 O O . ILE B 1 144 ? -17.75 -11.469 3.922 1 83.75 144 ILE B O 1
ATOM 2964 N N . SER B 1 145 ? -17.062 -10.094 5.555 1 86.19 145 SER B N 1
ATOM 2965 C CA . SER B 1 145 ? -17.531 -10.977 6.613 1 86.19 145 SER B CA 1
ATOM 2966 C C . SER B 1 145 ? -19.047 -11.18 6.523 1 86.19 145 SER B C 1
ATOM 2968 O O . SER B 1 145 ? -19.531 -12.297 6.688 1 86.19 145 SER B O 1
ATOM 2970 N N . SER B 1 146 ? -19.75 -10.133 6.359 1 81 146 SER B N 1
ATOM 2971 C CA . SER B 1 146 ? -21.203 -10.203 6.219 1 81 146 SER B CA 1
ATOM 2972 C C . SER B 1 146 ? -21.594 -11.125 5.07 1 81 146 SER B C 1
ATOM 2974 O O . SER B 1 146 ? -22.531 -11.914 5.195 1 81 146 SER B O 1
ATOM 2976 N N . PHE B 1 147 ? -20.859 -11.039 4.008 1 75.12 147 PHE B N 1
ATOM 2977 C CA . PHE B 1 147 ? -21.094 -11.914 2.863 1 75.12 147 PHE B CA 1
ATOM 2978 C C . PHE B 1 147 ? -20.812 -13.367 3.221 1 75.12 147 PHE B C 1
ATOM 2980 O O . PHE B 1 147 ? -21.609 -14.25 2.912 1 75.12 147 PHE B O 1
ATOM 2987 N N . LEU B 1 148 ? -19.719 -13.594 3.838 1 81.12 148 LEU B N 1
ATOM 2988 C CA . LEU B 1 148 ? -19.328 -14.953 4.215 1 81.12 148 LEU B CA 1
ATOM 2989 C C . LEU B 1 148 ? -20.344 -15.562 5.168 1 81.12 148 LEU B C 1
ATOM 2991 O O . LEU B 1 148 ? -20.672 -16.75 5.059 1 81.12 148 LEU B O 1
ATOM 2995 N N . GLU B 1 149 ? -20.797 -14.75 6.023 1 82 149 GLU B N 1
ATOM 2996 C CA . GLU B 1 149 ? -21.797 -15.219 6.973 1 82 149 GLU B CA 1
ATOM 2997 C C . GLU B 1 149 ? -23.094 -15.602 6.262 1 82 149 GLU B C 1
ATOM 2999 O O . GLU B 1 149 ? -23.75 -16.562 6.641 1 82 149 GLU B O 1
ATOM 3004 N N . ARG B 1 150 ? -23.406 -14.922 5.316 1 74.75 150 ARG B N 1
ATOM 3005 C CA . ARG B 1 150 ? -24.609 -15.211 4.547 1 74.75 150 ARG B CA 1
ATOM 3006 C C . ARG B 1 150 ? -24.5 -16.562 3.84 1 74.75 150 ARG B C 1
ATOM 3008 O O . ARG B 1 150 ? -25.516 -17.234 3.613 1 74.75 150 ARG B O 1
ATOM 3015 N N . VAL B 1 151 ? -23.234 -16.953 3.586 1 73 151 VAL B N 1
ATOM 3016 C CA . VAL B 1 151 ? -23.047 -18.234 2.91 1 73 151 VAL B CA 1
ATOM 3017 C C . VAL B 1 151 ? -22.531 -19.266 3.908 1 73 151 VAL B C 1
ATOM 3019 O O . VAL B 1 151 ? -22.016 -20.312 3.516 1 73 151 VAL B O 1
ATOM 3022 N N . ASN B 1 152 ? -22.547 -18.906 5.191 1 79.69 152 ASN B N 1
ATOM 3023 C CA . ASN B 1 152 ? -22.266 -19.797 6.316 1 79.69 152 ASN B CA 1
ATOM 3024 C C . ASN B 1 152 ? -20.797 -20.188 6.355 1 79.69 152 ASN B C 1
ATOM 3026 O O . ASN B 1 152 ? -20.469 -21.359 6.566 1 79.69 152 ASN B O 1
ATOM 3030 N N . VAL B 1 153 ? -19.984 -19.375 6.016 1 81.19 153 VAL B N 1
ATOM 3031 C CA . VAL B 1 153 ? -18.547 -19.562 6.102 1 81.19 153 VAL B CA 1
ATOM 3032 C C . VAL B 1 153 ? -17.969 -18.656 7.184 1 81.19 153 VAL B C 1
ATOM 3034 O O . VAL B 1 153 ? -18.359 -17.5 7.316 1 81.19 153 VAL B O 1
ATOM 3037 N N . HIS B 1 154 ? -17.125 -19.219 8 1 84.75 154 HIS B N 1
ATOM 3038 C CA . HIS B 1 154 ? -16.484 -18.438 9.047 1 84.75 154 HIS B CA 1
ATOM 3039 C C . HIS B 1 154 ? -15.664 -17.297 8.461 1 84.75 154 HIS B C 1
ATOM 3041 O O . HIS B 1 154 ? -14.914 -17.516 7.504 1 84.75 154 HIS B O 1
ATOM 3047 N N . PRO B 1 155 ? -15.711 -16.156 9 1 84.62 155 PRO B N 1
ATOM 3048 C CA . PRO B 1 155 ? -15.117 -14.961 8.391 1 84.62 155 PRO B CA 1
ATOM 3049 C C . PRO B 1 155 ? -13.641 -14.797 8.727 1 84.62 155 PRO B C 1
ATOM 3051 O O . PRO B 1 155 ? -13.055 -13.742 8.469 1 84.62 155 PRO B O 1
ATOM 3054 N N . SER B 1 156 ? -13.031 -15.875 9.156 1 85.5 156 SER B N 1
ATOM 3055 C CA . SER B 1 156 ? -11.617 -15.789 9.484 1 85.5 156 SER B CA 1
ATOM 3056 C C . SER B 1 156 ? -10.789 -15.398 8.266 1 85.5 156 SER B C 1
ATOM 3058 O O . SER B 1 156 ? -10.961 -15.953 7.18 1 85.5 156 SER B O 1
ATOM 3060 N N . GLY B 1 157 ? -9.961 -14.367 8.414 1 88.38 157 GLY B N 1
ATOM 3061 C CA . GLY B 1 157 ? -9.078 -13.953 7.344 1 88.38 157 GLY B CA 1
ATOM 3062 C C . GLY B 1 157 ? -9.641 -12.82 6.508 1 88.38 157 GLY B C 1
ATOM 3063 O O . GLY B 1 157 ? -8.977 -12.312 5.605 1 88.38 157 GLY B O 1
ATOM 3064 N N . ALA B 1 158 ? -10.914 -12.414 6.84 1 89.5 158 ALA B N 1
ATOM 3065 C CA . ALA B 1 158 ? -11.555 -11.344 6.07 1 89.5 158 ALA B CA 1
ATOM 3066 C C . ALA B 1 158 ? -10.758 -10.047 6.176 1 89.5 158 ALA B C 1
ATOM 3068 O O . ALA B 1 158 ? -10.656 -9.297 5.203 1 89.5 158 ALA B O 1
ATOM 3069 N N . ASP B 1 159 ? -10.227 -9.82 7.32 1 90.19 159 ASP B N 1
ATOM 3070 C CA . ASP B 1 159 ? -9.438 -8.609 7.539 1 90.19 159 ASP B CA 1
ATOM 3071 C C . ASP B 1 159 ? -8.156 -8.625 6.715 1 90.19 159 ASP B C 1
ATOM 3073 O O . ASP B 1 159 ? -7.773 -7.617 6.121 1 90.19 159 ASP B O 1
ATOM 3077 N N . GLN B 1 160 ? -7.547 -9.75 6.719 1 89.12 160 GLN B N 1
ATOM 3078 C CA . GLN B 1 160 ? -6.332 -9.891 5.926 1 89.12 160 GLN B CA 1
ATOM 3079 C C . GLN B 1 160 ? -6.621 -9.727 4.438 1 89.12 160 GLN B C 1
ATOM 3081 O O . GLN B 1 160 ? -5.836 -9.102 3.715 1 89.12 160 GLN B O 1
ATOM 3086 N N . LEU B 1 161 ? -7.695 -10.297 3.979 1 91.25 161 LEU B N 1
ATOM 3087 C CA . LEU B 1 161 ? -8.094 -10.148 2.584 1 91.25 161 LEU B CA 1
ATOM 3088 C C . LEU B 1 161 ? -8.359 -8.68 2.256 1 91.25 161 LEU B C 1
ATOM 3090 O O . LEU B 1 161 ? -7.938 -8.188 1.207 1 91.25 161 LEU B O 1
ATOM 3094 N N . ALA B 1 162 ? -9.07 -8.062 3.176 1 90.88 162 ALA B N 1
ATOM 3095 C CA . ALA B 1 162 ? -9.359 -6.645 2.98 1 90.88 162 ALA B CA 1
ATOM 3096 C C . ALA B 1 162 ? -8.07 -5.84 2.83 1 90.88 162 ALA B C 1
ATOM 3098 O O . ALA B 1 162 ? -7.957 -4.992 1.938 1 90.88 162 ALA B O 1
ATOM 3099 N N . ALA B 1 163 ? -7.117 -6.125 3.65 1 90.69 163 ALA B N 1
ATOM 3100 C CA . ALA B 1 163 ? -5.824 -5.449 3.584 1 90.69 163 ALA B CA 1
ATOM 3101 C C . ALA B 1 163 ? -5.133 -5.715 2.25 1 90.69 163 ALA B C 1
ATOM 3103 O O . ALA B 1 163 ? -4.602 -4.793 1.625 1 90.69 163 ALA B O 1
ATOM 3104 N N . ALA B 1 164 ? -5.176 -6.93 1.82 1 91.25 164 ALA B N 1
ATOM 3105 C CA . ALA B 1 164 ? -4.555 -7.312 0.555 1 91.25 164 ALA B CA 1
ATOM 3106 C C . ALA B 1 164 ? -5.199 -6.582 -0.618 1 91.25 164 ALA B C 1
ATOM 3108 O O . ALA B 1 164 ? -4.504 -6.078 -1.504 1 91.25 164 ALA B O 1
ATOM 3109 N N . LEU B 1 165 ? -6.508 -6.531 -0.635 1 90.81 165 LEU B N 1
ATOM 3110 C CA . LEU B 1 165 ? -7.242 -5.887 -1.718 1 90.81 165 LEU B CA 1
ATOM 3111 C C . LEU B 1 165 ? -6.949 -4.391 -1.765 1 90.81 165 LEU B C 1
ATOM 3113 O O . LEU B 1 165 ? -6.676 -3.842 -2.834 1 90.81 165 LEU B O 1
ATOM 3117 N N . ILE B 1 166 ? -6.996 -3.797 -0.631 1 88.62 166 ILE B N 1
ATOM 3118 C CA . ILE B 1 166 ? -6.727 -2.365 -0.542 1 88.62 166 ILE B CA 1
ATOM 3119 C C . ILE B 1 166 ? -5.281 -2.088 -0.94 1 88.62 166 ILE B C 1
ATOM 3121 O O . ILE B 1 166 ? -5.004 -1.144 -1.684 1 88.62 166 ILE B O 1
ATOM 3125 N N . GLY B 1 167 ? -4.406 -2.91 -0.445 1 88.94 167 GLY B N 1
ATOM 3126 C CA . GLY B 1 167 ? -3.01 -2.764 -0.818 1 88.94 167 GLY B CA 1
ATOM 3127 C C . GLY B 1 167 ? -2.775 -2.887 -2.312 1 88.94 167 GLY B C 1
ATOM 3128 O O . GLY B 1 167 ? -2.061 -2.072 -2.902 1 88.94 167 GLY B O 1
ATOM 3129 N N . THR B 1 168 ? -3.352 -3.877 -2.924 1 90.12 168 THR B N 1
ATOM 3130 C CA . THR B 1 168 ? -3.234 -4.098 -4.359 1 90.12 168 THR B CA 1
ATOM 3131 C C . THR B 1 168 ? -3.771 -2.898 -5.137 1 90.12 168 THR B C 1
ATOM 3133 O O . THR B 1 168 ? -3.1 -2.381 -6.031 1 90.12 168 THR B O 1
ATOM 3136 N N . ALA B 1 169 ? -4.945 -2.475 -4.789 1 88.56 169 ALA B N 1
ATOM 3137 C CA . ALA B 1 169 ? -5.566 -1.342 -5.473 1 88.56 169 ALA B CA 1
ATOM 3138 C C . ALA B 1 169 ? -4.734 -0.074 -5.293 1 88.56 169 ALA B C 1
ATOM 3140 O O . ALA B 1 169 ? -4.492 0.656 -6.258 1 88.56 169 ALA B O 1
ATOM 3141 N N . ALA B 1 170 ? -4.285 0.113 -4.09 1 86.69 170 ALA B N 1
ATOM 3142 C CA . ALA B 1 170 ? -3.562 1.339 -3.758 1 86.69 170 ALA B CA 1
ATOM 3143 C C . ALA B 1 170 ? -2.225 1.402 -4.488 1 86.69 170 ALA B C 1
ATOM 3145 O O . ALA B 1 170 ? -1.889 2.422 -5.094 1 86.69 170 ALA B O 1
ATOM 3146 N N . THR B 1 171 ? -1.457 0.365 -4.441 1 87.5 171 THR B N 1
ATOM 3147 C CA . THR B 1 171 ? -0.135 0.383 -5.055 1 87.5 171 THR B CA 1
ATOM 3148 C C . THR B 1 171 ? -0.247 0.424 -6.578 1 87.5 171 THR B C 1
ATOM 3150 O O . THR B 1 171 ? 0.569 1.061 -7.25 1 87.5 171 THR B O 1
ATOM 3153 N N . THR B 1 172 ? -1.21 -0.236 -7.148 1 86.75 172 THR B N 1
ATOM 3154 C CA . THR B 1 172 ? -1.448 -0.142 -8.586 1 86.75 172 THR B CA 1
ATOM 3155 C C . THR B 1 172 ? -1.839 1.28 -8.977 1 86.75 172 THR B C 1
ATOM 3157 O O . THR B 1 172 ? -1.437 1.771 -10.031 1 86.75 172 THR B O 1
ATOM 3160 N N . ALA B 1 173 ? -2.66 1.896 -8.141 1 84.25 173 ALA B N 1
ATOM 3161 C CA . ALA B 1 173 ? -3.061 3.275 -8.406 1 84.25 173 ALA B CA 1
ATOM 3162 C C . ALA B 1 173 ? -1.847 4.199 -8.445 1 84.25 173 ALA B C 1
ATOM 3164 O O . ALA B 1 173 ? -1.705 5.012 -9.367 1 84.25 173 ALA B O 1
ATOM 3165 N N . ILE B 1 174 ? -0.973 4.047 -7.445 1 82.88 174 ILE B N 1
ATOM 3166 C CA . ILE B 1 174 ? 0.185 4.934 -7.398 1 82.88 174 ILE B CA 1
ATOM 3167 C C . ILE B 1 174 ? 1.132 4.605 -8.555 1 82.88 174 ILE B C 1
ATOM 3169 O O . ILE B 1 174 ? 1.771 5.5 -9.109 1 82.88 174 ILE B O 1
ATOM 3173 N N . TRP B 1 175 ? 1.196 3.402 -8.883 1 84.62 175 TRP B N 1
ATOM 3174 C CA . TRP B 1 175 ? 1.947 3 -10.062 1 84.62 175 TRP B CA 1
ATOM 3175 C C . TRP B 1 175 ? 1.391 3.668 -11.312 1 84.62 175 TRP B C 1
ATOM 3177 O O . TRP B 1 175 ? 2.148 4.191 -12.141 1 84.62 175 TRP B O 1
ATOM 3187 N N . HIS B 1 176 ? 0.069 3.621 -11.453 1 82.75 176 HIS B N 1
ATOM 3188 C CA . HIS B 1 176 ? -0.575 4.246 -12.602 1 82.75 176 HIS B CA 1
ATOM 3189 C C . HIS B 1 176 ? -0.267 5.742 -12.664 1 82.75 176 HIS B C 1
ATOM 3191 O O . HIS B 1 176 ? -0.019 6.285 -13.742 1 82.75 176 HIS B O 1
ATOM 3197 N N . VAL B 1 177 ? -0.276 6.375 -11.586 1 80.88 177 VAL B N 1
ATOM 3198 C CA . VAL B 1 177 ? -0.013 7.809 -11.523 1 80.88 177 VAL B CA 1
ATOM 3199 C C . VAL B 1 177 ? 1.414 8.094 -11.984 1 80.88 177 VAL B C 1
ATOM 3201 O O . VAL B 1 177 ? 1.672 9.109 -12.625 1 80.88 177 VAL B O 1
ATOM 3204 N N . ALA B 1 178 ? 2.273 7.262 -11.57 1 78.06 178 ALA B N 1
ATOM 3205 C CA . ALA B 1 178 ? 3.686 7.449 -11.898 1 78.06 178 ALA B CA 1
ATOM 3206 C C . ALA B 1 178 ? 3.943 7.223 -13.383 1 78.06 178 ALA B C 1
ATOM 3208 O O . ALA B 1 178 ? 4.957 7.676 -13.922 1 78.06 178 ALA B O 1
ATOM 3209 N N . GLN B 1 179 ? 2.963 6.504 -13.914 1 76.75 179 GLN B N 1
ATOM 3210 C CA . GLN B 1 179 ? 3.119 6.223 -15.336 1 76.75 179 GLN B CA 1
ATOM 3211 C C . GLN B 1 179 ? 2.705 7.422 -16.188 1 76.75 179 GLN B C 1
ATOM 3213 O O . GLN B 1 179 ? 1.812 8.18 -15.805 1 76.75 179 GLN B O 1
ATOM 3218 N N . SER B 1 180 ? 3.459 8.156 -16.875 1 62.44 180 SER B N 1
ATOM 3219 C CA . SER B 1 180 ? 3.215 9.344 -17.688 1 62.44 180 SER B CA 1
ATOM 3220 C C . SER B 1 180 ? 2.111 9.102 -18.703 1 62.44 180 SER B C 1
ATOM 3222 O O . SER B 1 180 ? 1.508 10.055 -19.219 1 62.44 180 SER B O 1
ATOM 3224 N N . GLY B 1 181 ? 1.758 7.883 -18.906 1 58.94 181 GLY B N 1
ATOM 3225 C CA . GLY B 1 181 ? 0.865 7.688 -20.031 1 58.94 181 GLY B CA 1
ATOM 3226 C C . GLY B 1 181 ? -0.484 7.117 -19.641 1 58.94 181 GLY B C 1
ATOM 3227 O O . GLY B 1 181 ? -0.73 6.852 -18.453 1 58.94 181 GLY B O 1
ATOM 3228 N N . GLU B 1 182 ? -1.548 7.363 -20.484 1 58.44 182 GLU B N 1
ATOM 3229 C CA . GLU B 1 182 ? -2.887 6.809 -20.312 1 58.44 182 GLU B CA 1
ATOM 3230 C C . GLU B 1 182 ? -2.834 5.301 -20.078 1 58.44 182 GLU B C 1
ATOM 3232 O O . GLU B 1 182 ? -2.139 4.582 -20.797 1 58.44 182 GLU B O 1
ATOM 3237 N N . PRO B 1 183 ? -3.303 5.027 -18.859 1 58.62 183 PRO B N 1
ATOM 3238 C CA . PRO B 1 183 ? -3.367 3.572 -18.703 1 58.62 183 PRO B CA 1
ATOM 3239 C C . PRO B 1 183 ? -4.098 2.893 -19.859 1 58.62 183 PRO B C 1
ATOM 3241 O O . PRO B 1 183 ? -5.051 3.453 -20.406 1 58.62 183 PRO B O 1
ATOM 3244 N N . ASP B 1 184 ? -3.453 1.98 -20.438 1 62.03 184 ASP B N 1
ATOM 3245 C CA . ASP B 1 184 ? -4.125 1.222 -21.484 1 62.03 184 ASP B CA 1
ATOM 3246 C C . ASP B 1 184 ? -5.242 0.358 -20.906 1 62.03 184 ASP B C 1
ATOM 3248 O O . ASP B 1 184 ? -5.285 0.112 -19.703 1 62.03 184 ASP B O 1
ATOM 3252 N N . GLU B 1 185 ? -6.297 0.221 -21.625 1 68.12 185 GLU B N 1
ATOM 3253 C CA . GLU B 1 185 ? -7.426 -0.65 -21.328 1 68.12 185 GLU B CA 1
ATOM 3254 C C . GLU B 1 185 ? -6.957 -1.968 -20.719 1 68.12 185 GLU B C 1
ATOM 3256 O O . GLU B 1 185 ? -7.656 -2.553 -19.875 1 68.12 185 GLU B O 1
ATOM 3261 N N . SER B 1 186 ? -5.75 -2.164 -20.906 1 82.62 186 SER B N 1
ATOM 3262 C CA . SER B 1 186 ? -5.215 -3.428 -20.422 1 82.62 186 SER B CA 1
ATOM 3263 C C . SER B 1 186 ? -4.887 -3.35 -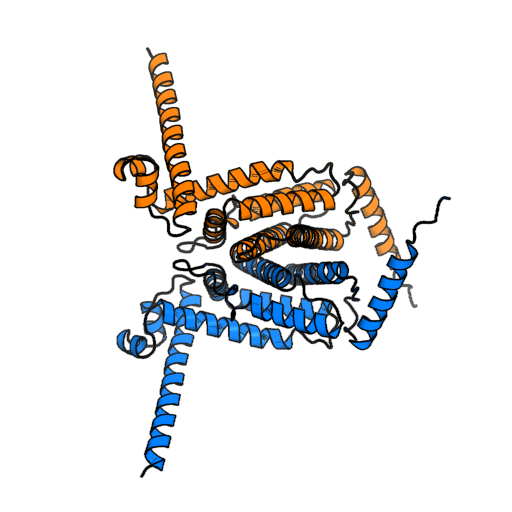18.938 1 82.62 186 SER B C 1
ATOM 3265 O O . SER B 1 186 ? -4.996 -4.344 -18.219 1 82.62 186 SER B O 1
ATOM 3267 N N . ALA B 1 187 ? -4.707 -2.143 -18.5 1 81.94 187 ALA B N 1
ATOM 3268 C CA . ALA B 1 187 ? -4.344 -1.989 -17.094 1 81.94 187 ALA B CA 1
ATOM 3269 C C . ALA B 1 187 ? -5.555 -2.188 -16.188 1 81.94 187 ALA B C 1
ATOM 3271 O O . ALA B 1 187 ? -5.453 -2.822 -15.125 1 81.94 187 ALA B O 1
ATOM 3272 N N . ASP B 1 188 ? -6.676 -1.692 -16.688 1 85.44 188 ASP B N 1
ATOM 3273 C CA . ASP B 1 188 ? -7.918 -1.855 -15.945 1 85.44 188 ASP B CA 1
ATOM 3274 C C . ASP B 1 188 ? -8.305 -3.33 -15.836 1 85.44 188 ASP B C 1
ATOM 3276 O O . ASP B 1 188 ? -8.711 -3.793 -14.773 1 85.44 188 ASP B O 1
ATOM 3280 N N . ARG B 1 189 ? -8.188 -3.928 -16.938 1 87.31 189 ARG B N 1
ATOM 3281 C CA . ARG B 1 189 ? -8.547 -5.34 -16.984 1 87.31 189 ARG B CA 1
ATOM 3282 C C . ARG B 1 189 ? -7.641 -6.164 -16.078 1 87.31 189 ARG B C 1
ATOM 3284 O O . ARG B 1 189 ? -8.109 -7.035 -15.344 1 87.31 189 ARG B O 1
ATOM 3291 N N . ARG B 1 190 ? -6.41 -5.824 -16.078 1 87.81 190 ARG B N 1
ATOM 3292 C CA . ARG B 1 190 ? -5.445 -6.555 -15.258 1 87.81 190 ARG B CA 1
ATOM 3293 C C . ARG B 1 190 ? -5.703 -6.336 -13.773 1 87.81 190 ARG B C 1
ATOM 3295 O O . ARG B 1 190 ? -5.609 -7.27 -12.977 1 87.81 190 ARG B O 1
ATOM 3302 N N . LEU B 1 191 ? -5.996 -5.145 -13.438 1 89.38 191 LEU B N 1
ATOM 3303 C CA . LEU B 1 191 ? -6.305 -4.855 -12.039 1 89.38 191 LEU B CA 1
ATOM 3304 C C . LEU B 1 191 ? -7.543 -5.621 -11.586 1 89.38 191 LEU B C 1
ATOM 3306 O O . LEU B 1 191 ? -7.551 -6.211 -10.508 1 89.38 191 LEU B O 1
ATOM 3310 N N . ALA B 1 192 ? -8.531 -5.609 -12.445 1 89.12 192 ALA B N 1
ATOM 3311 C CA . ALA B 1 192 ? -9.766 -6.328 -12.125 1 89.12 192 ALA B CA 1
ATOM 3312 C C . ALA B 1 192 ? -9.492 -7.812 -11.914 1 89.12 192 ALA B C 1
ATOM 3314 O O . ALA B 1 192 ? -9.984 -8.406 -10.953 1 89.12 192 ALA B O 1
ATOM 3315 N N . GLU B 1 193 ? -8.734 -8.359 -12.773 1 89.19 193 GLU B N 1
ATOM 3316 C CA . GLU B 1 193 ? -8.391 -9.781 -12.688 1 89.19 193 GLU B CA 1
ATOM 3317 C C . GLU B 1 193 ? -7.605 -10.078 -11.414 1 89.19 193 GLU B C 1
ATOM 3319 O O . GLU B 1 193 ? -7.828 -11.102 -10.766 1 89.19 193 GLU B O 1
ATOM 3324 N N . THR B 1 194 ? -6.723 -9.219 -11.109 1 90.69 194 THR B N 1
ATOM 3325 C CA . THR B 1 194 ? -5.91 -9.406 -9.914 1 90.69 194 THR B CA 1
ATOM 3326 C C . THR B 1 194 ? -6.773 -9.328 -8.656 1 90.69 194 THR B C 1
ATOM 3328 O O . THR B 1 194 ? -6.652 -10.164 -7.762 1 90.69 194 THR B O 1
ATOM 3331 N N . LEU B 1 195 ? -7.613 -8.359 -8.555 1 90.25 195 LEU B N 1
ATOM 3332 C CA . LEU B 1 195 ? -8.492 -8.211 -7.398 1 90.25 195 LEU B CA 1
ATOM 3333 C C . LEU B 1 195 ? -9.414 -9.422 -7.25 1 90.25 195 LEU B C 1
ATOM 3335 O O . LEU B 1 195 ? -9.586 -9.938 -6.148 1 90.25 195 LEU B O 1
ATOM 3339 N N . TRP B 1 196 ? -9.922 -9.859 -8.352 1 88.19 196 TRP B N 1
ATOM 3340 C CA . TRP B 1 196 ? -10.781 -11.039 -8.312 1 88.19 196 TRP B CA 1
ATOM 3341 C C . TRP B 1 196 ? -9.992 -12.266 -7.867 1 88.19 196 TRP B C 1
ATOM 3343 O O . TRP B 1 196 ? -10.508 -13.102 -7.125 1 88.19 196 TRP B O 1
ATOM 3353 N N . ALA B 1 197 ? -8.828 -12.406 -8.391 1 88.56 197 ALA B N 1
ATOM 3354 C CA . ALA B 1 197 ? -7.984 -13.539 -8.031 1 88.56 197 ALA B CA 1
ATOM 3355 C C . ALA B 1 197 ? -7.793 -13.625 -6.52 1 88.56 197 ALA B C 1
ATOM 3357 O O . ALA B 1 197 ? -7.812 -14.711 -5.941 1 88.56 197 ALA B O 1
ATOM 3358 N N . CYS B 1 198 ? -7.598 -12.5 -5.867 1 89.5 198 CYS B N 1
ATOM 3359 C CA . CYS B 1 198 ? -7.449 -12.453 -4.418 1 89.5 198 CYS B CA 1
ATOM 3360 C C . CYS B 1 198 ? -8.711 -12.961 -3.723 1 89.5 198 CYS B C 1
ATOM 3362 O O . CYS B 1 198 ? -8.633 -13.766 -2.797 1 89.5 198 CYS B O 1
ATOM 3364 N N . VAL B 1 19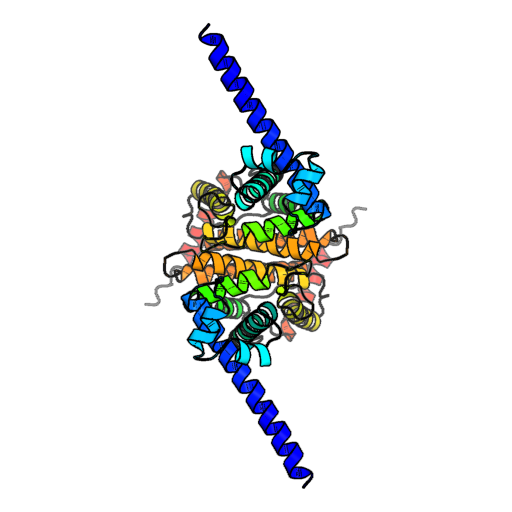9 ? -9.82 -12.508 -4.215 1 87.44 199 VAL B N 1
ATOM 3365 C CA . VAL B 1 199 ? -11.094 -12.891 -3.613 1 87.44 199 VAL B CA 1
ATOM 3366 C C . VAL B 1 199 ? -11.367 -14.367 -3.865 1 87.44 199 VAL B C 1
ATOM 3368 O O . VAL B 1 199 ? -11.758 -15.102 -2.951 1 87.44 199 VAL B O 1
ATOM 3371 N N . ASP B 1 200 ? -11.148 -14.75 -5.07 1 87 200 ASP B N 1
ATOM 3372 C CA . ASP B 1 200 ? -11.422 -16.125 -5.473 1 87 200 ASP B CA 1
ATOM 3373 C C . ASP B 1 200 ? -10.578 -17.109 -4.664 1 87 200 ASP B C 1
ATOM 3375 O O . ASP B 1 200 ? -11.102 -18.109 -4.152 1 87 200 ASP B O 1
ATOM 3379 N N . VAL B 1 201 ? -9.336 -16.828 -4.582 1 86.12 201 VAL B N 1
ATOM 3380 C CA . VAL B 1 201 ? -8.445 -17.734 -3.854 1 86.12 201 VAL B CA 1
ATOM 3381 C C . VAL B 1 201 ? -8.867 -17.797 -2.387 1 86.12 201 VAL B C 1
ATOM 3383 O O . VAL B 1 201 ? -8.797 -18.859 -1.765 1 86.12 201 VAL B O 1
ATOM 3386 N N . PHE B 1 202 ? -9.242 -16.75 -1.834 1 87 202 PHE B N 1
ATOM 3387 C CA . PHE B 1 202 ? -9.719 -16.703 -0.457 1 87 202 PHE B CA 1
ATOM 3388 C C . PHE B 1 202 ? -10.977 -17.547 -0.29 1 87 202 PHE B C 1
ATOM 3390 O O . PHE B 1 202 ? -11.062 -18.359 0.632 1 87 202 PHE B O 1
ATOM 3397 N N . LEU B 1 203 ? -11.906 -17.391 -1.186 1 84.38 203 LEU B N 1
ATOM 3398 C CA . LEU B 1 203 ? -13.148 -18.141 -1.114 1 84.38 203 LEU B CA 1
ATOM 3399 C C . LEU B 1 203 ? -12.891 -19.641 -1.285 1 84.38 203 LEU B C 1
ATOM 3401 O O . LEU B 1 203 ? -13.453 -20.453 -0.556 1 84.38 203 LEU B O 1
ATOM 3405 N N . ARG B 1 204 ? -12.039 -19.969 -2.143 1 83.38 204 ARG B N 1
ATOM 3406 C CA . ARG B 1 204 ? -11.695 -21.359 -2.375 1 83.38 204 ARG B CA 1
ATOM 3407 C C . ARG B 1 204 ? -11.016 -21.969 -1.153 1 83.38 204 ARG B C 1
ATOM 3409 O O . ARG B 1 204 ? -11.211 -23.156 -0.851 1 83.38 204 ARG B O 1
ATOM 3416 N N . SER B 1 205 ? -10.195 -21.141 -0.525 1 82.56 205 SER B N 1
ATOM 3417 C CA . SER B 1 205 ? -9.531 -21.625 0.682 1 82.56 205 SER B CA 1
ATOM 3418 C C . SER B 1 205 ? -10.539 -21.953 1.776 1 82.56 205 SER B C 1
ATOM 3420 O O . SER B 1 205 ? -10.234 -22.688 2.711 1 82.56 205 SER B O 1
ATOM 3422 N N . LYS B 1 206 ? -11.719 -21.406 1.611 1 82.12 206 LYS B N 1
ATOM 3423 C CA . LYS B 1 206 ? -12.789 -21.656 2.57 1 82.12 206 LYS B CA 1
ATOM 3424 C C . LYS B 1 206 ? -13.781 -22.688 2.031 1 82.12 206 LYS B C 1
ATOM 3426 O O . LYS B 1 206 ? -14.836 -22.906 2.631 1 82.12 206 LYS B O 1
ATOM 3431 N N . GLY B 1 207 ? -13.461 -23.188 0.907 1 79.06 207 GLY B N 1
ATOM 3432 C CA . GLY B 1 207 ? -14.281 -24.234 0.31 1 79.06 207 GLY B CA 1
ATOM 3433 C C . GLY B 1 207 ? -15.43 -23.672 -0.522 1 79.06 207 GLY B C 1
ATOM 3434 O O . GLY B 1 207 ? -16.375 -24.406 -0.84 1 79.06 207 GLY B O 1
ATOM 3435 N N . VAL B 1 208 ? -15.422 -22.391 -0.834 1 78.5 208 VAL B N 1
ATOM 3436 C CA . VAL B 1 208 ? -16.469 -21.766 -1.629 1 78.5 208 VAL B CA 1
ATOM 3437 C C . VAL B 1 208 ? -15.969 -21.531 -3.055 1 78.5 208 VAL B C 1
ATOM 3439 O O . VAL B 1 208 ? -14.953 -20.859 -3.266 1 78.5 208 VAL B O 1
ATOM 3442 N N . ILE B 1 209 ? -16.547 -22.125 -3.971 1 79.19 209 ILE B N 1
ATOM 3443 C CA . ILE B 1 209 ? -16.188 -21.922 -5.371 1 79.19 209 ILE B CA 1
ATOM 3444 C C . ILE B 1 209 ? -17.266 -21.078 -6.062 1 79.19 209 ILE B C 1
ATOM 3446 O O . ILE B 1 209 ? -18.438 -21.438 -6.062 1 79.19 209 ILE B O 1
ATOM 3450 N N . VAL B 1 210 ? -16.875 -19.984 -6.5 1 75.12 210 VAL B N 1
ATOM 3451 C CA . VAL B 1 210 ? -17.797 -19.047 -7.133 1 75.12 210 VAL B CA 1
ATOM 3452 C C . VAL B 1 210 ? -17.5 -18.969 -8.625 1 75.12 210 VAL B C 1
ATOM 3454 O O . VAL B 1 210 ? -16.344 -18.891 -9.031 1 75.12 210 VAL B O 1
ATOM 3457 N N 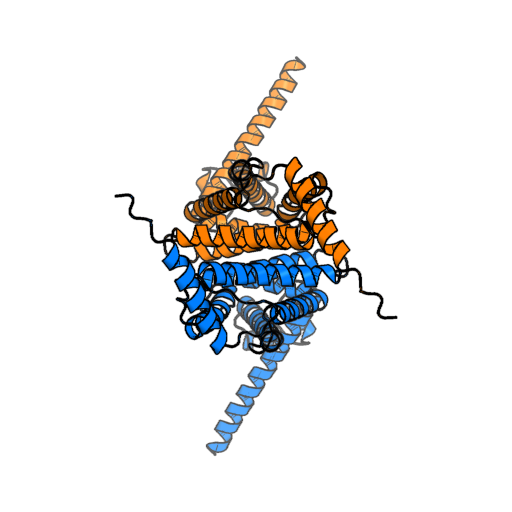. ASP B 1 211 ? -18.484 -19.094 -9.438 1 77 211 ASP B N 1
ATOM 3458 C CA . ASP B 1 211 ? -18.359 -18.812 -10.867 1 77 211 ASP B CA 1
ATOM 3459 C C . ASP B 1 211 ? -18.234 -17.312 -11.117 1 77 211 ASP B C 1
ATOM 3461 O O . ASP B 1 211 ? -19.141 -16.547 -10.789 1 77 211 ASP B O 1
ATOM 3465 N N . PRO B 1 212 ? -17.141 -16.906 -11.68 1 77.69 212 PRO B N 1
ATOM 3466 C CA . PRO B 1 212 ? -16.922 -15.477 -11.844 1 77.69 212 PRO B CA 1
ATOM 3467 C C . PRO B 1 212 ? -17.922 -14.828 -12.797 1 77.69 212 PRO B C 1
ATOM 3469 O O . PRO B 1 212 ? -18.094 -13.609 -12.781 1 77.69 212 PRO B O 1
ATOM 3472 N N . ASP B 1 213 ? -18.5 -15.609 -13.633 1 77.56 213 ASP B N 1
ATOM 3473 C CA . ASP B 1 213 ? -19.375 -15.062 -14.656 1 77.56 213 ASP B CA 1
ATOM 3474 C C . ASP B 1 213 ? -20.844 -15.234 -14.266 1 77.56 213 ASP B C 1
ATOM 3476 O O . ASP B 1 213 ? -21.75 -14.906 -15.047 1 77.56 213 ASP B O 1
ATOM 3480 N N . ARG B 1 214 ? -21.094 -15.789 -13.07 1 72.62 214 ARG B N 1
ATOM 3481 C CA . ARG B 1 214 ? -22.469 -15.938 -12.594 1 72.62 214 ARG B CA 1
ATOM 3482 C C . ARG B 1 214 ? -22.688 -15.172 -11.297 1 72.62 214 ARG B C 1
ATOM 3484 O O . ARG B 1 214 ? -21.844 -15.219 -10.398 1 72.62 214 ARG B O 1
ATOM 3491 N N . ALA B 1 215 ? -23.812 -14.477 -11.352 1 64.81 215 ALA B N 1
ATOM 3492 C CA . ALA B 1 215 ? -24.156 -13.742 -10.141 1 64.81 215 ALA B CA 1
ATOM 3493 C C . ALA B 1 215 ? -24.297 -14.68 -8.945 1 64.81 215 ALA B C 1
ATOM 3495 O O . ALA B 1 215 ? -24.688 -15.844 -9.094 1 64.81 215 ALA B O 1
ATOM 3496 N N . LEU B 1 216 ? -23.734 -14.281 -7.844 1 59.88 216 LEU B N 1
ATOM 3497 C CA . LEU B 1 216 ? -23.797 -15.086 -6.629 1 59.88 216 LEU B CA 1
ATOM 3498 C C . LEU B 1 216 ? -25.234 -15.297 -6.184 1 59.88 216 LEU B C 1
ATOM 3500 O O . LEU B 1 216 ? -26 -14.344 -6.086 1 59.88 216 LEU B O 1
ATOM 3504 N N . ASP B 1 217 ? -25.938 -16.219 -6.734 1 56.34 217 ASP B N 1
ATOM 3505 C CA . ASP B 1 217 ? -27.203 -16.578 -6.121 1 56.34 217 ASP B CA 1
ATOM 3506 C C . ASP B 1 217 ? -26.984 -17.156 -4.723 1 56.34 217 ASP B C 1
ATOM 3508 O O . ASP B 1 217 ? -26.328 -18.188 -4.562 1 56.34 217 ASP B O 1
ATOM 3512 N N . ALA B 1 218 ? -27.188 -16.312 -3.738 1 53.06 218 ALA B N 1
ATOM 3513 C CA . ALA B 1 218 ? -27.062 -16.812 -2.373 1 53.06 218 ALA B CA 1
ATOM 3514 C C . ALA B 1 218 ? -27.516 -18.266 -2.273 1 53.06 218 ALA B C 1
ATOM 3516 O O . ALA B 1 218 ? -26.922 -19.062 -1.537 1 53.06 218 ALA B O 1
ATOM 3517 N N . ASP B 1 219 ? -28.531 -18.562 -2.852 1 51.19 219 ASP B N 1
ATOM 3518 C CA . ASP B 1 219 ? -29.062 -19.922 -2.805 1 51.19 219 ASP B CA 1
ATOM 3519 C C . ASP B 1 219 ? -28.125 -20.906 -3.488 1 51.19 219 ASP B C 1
ATOM 3521 O O . ASP B 1 219 ? -27.969 -22.047 -3.021 1 51.19 219 ASP B O 1
ATOM 3525 N N . ARG B 1 220 ? -27.547 -20.578 -4.484 1 48.53 220 ARG B N 1
ATOM 3526 C CA . ARG B 1 220 ? -26.703 -21.5 -5.238 1 48.53 220 ARG B CA 1
ATOM 3527 C C . ARG B 1 220 ? -25.328 -21.656 -4.582 1 48.53 220 ARG B C 1
ATOM 3529 O O . ARG B 1 220 ? -24.703 -22.719 -4.688 1 48.53 220 ARG B O 1
ATOM 3536 N N . VAL B 1 221 ? -24.781 -20.672 -4 1 50.62 221 VAL B N 1
ATOM 3537 C CA . VAL B 1 221 ? -23.531 -20.766 -3.246 1 50.62 221 VAL B CA 1
ATOM 3538 C C . VAL B 1 221 ? -23.688 -21.797 -2.131 1 50.62 221 VAL B C 1
ATOM 3540 O O . VAL B 1 221 ? -22.766 -22.578 -1.866 1 50.62 221 VAL B O 1
ATOM 3543 N N . ARG B 1 222 ? -24.859 -21.812 -1.559 1 48.47 222 ARG B N 1
ATOM 3544 C CA . ARG B 1 222 ? -25.172 -22.844 -0.572 1 48.47 222 ARG B CA 1
ATOM 3545 C C . ARG B 1 222 ? -25.031 -24.234 -1.172 1 48.47 222 ARG B C 1
ATOM 3547 O O . ARG B 1 222 ? -24.516 -25.141 -0.527 1 48.47 222 ARG B O 1
ATOM 3554 N N . THR B 1 223 ? -25.484 -24.344 -2.299 1 43.62 223 THR B N 1
ATOM 3555 C CA . THR B 1 223 ? -25.453 -25.656 -2.92 1 43.62 223 THR B CA 1
ATOM 3556 C C . THR B 1 223 ? -24.031 -26.047 -3.305 1 43.62 223 THR B C 1
ATOM 3558 O O . THR B 1 223 ? -23.641 -27.203 -3.129 1 43.62 223 THR B O 1
ATOM 3561 N N . ALA B 1 224 ? -23.281 -25.203 -3.799 1 43.38 224 ALA B N 1
ATOM 3562 C CA . ALA B 1 224 ? -21.906 -25.516 -4.191 1 43.38 224 ALA B CA 1
ATOM 3563 C C . ALA B 1 224 ? -21.078 -25.922 -2.982 1 43.38 224 ALA B C 1
ATOM 3565 O O . ALA B 1 224 ? -20.25 -26.844 -3.07 1 43.38 224 ALA B O 1
ATOM 3566 N N . ARG B 1 225 ? -21.188 -25.359 -1.883 1 45.22 225 ARG B N 1
ATOM 3567 C CA . ARG B 1 225 ? -20.547 -25.781 -0.643 1 45.22 225 ARG B CA 1
ATOM 3568 C C . ARG B 1 225 ? -20.891 -27.219 -0.311 1 45.22 225 ARG B C 1
ATOM 3570 O O . ARG B 1 225 ? -20.016 -28 0.082 1 45.22 225 ARG B O 1
ATOM 3577 N N . ALA B 1 226 ? -22.109 -27.5 -0.487 1 44.22 226 ALA B N 1
ATOM 3578 C CA . ALA B 1 226 ? -22.531 -28.875 -0.224 1 44.22 226 ALA B CA 1
ATOM 3579 C C . ALA B 1 226 ? -21.797 -29.859 -1.132 1 44.22 226 ALA B C 1
ATOM 3581 O O . ALA B 1 226 ? -21.391 -30.938 -0.691 1 44.22 226 ALA B O 1
ATOM 3582 N N . ALA B 1 227 ? -21.562 -29.422 -2.225 1 39.41 227 ALA B N 1
ATOM 3583 C CA . ALA B 1 227 ? -20.906 -30.328 -3.16 1 39.41 227 ALA B CA 1
ATOM 3584 C C . ALA B 1 227 ? -19.422 -30.438 -2.855 1 39.41 227 ALA B C 1
ATOM 3586 O O . ALA B 1 227 ? -18.844 -31.531 -2.941 1 39.41 227 ALA B O 1
ATOM 3587 N N . LEU B 1 228 ? -18.75 -29.422 -2.486 1 42.28 228 LEU B N 1
ATOM 3588 C CA . LEU B 1 228 ? -17.328 -29.469 -2.152 1 42.28 228 LEU B CA 1
ATOM 3589 C C . LEU B 1 228 ? -17.109 -30.219 -0.844 1 42.28 228 LEU B C 1
ATOM 3591 O O . LEU B 1 228 ? -16.141 -30.984 -0.717 1 42.28 228 LEU B O 1
ATOM 3595 N N . VAL B 1 229 ? -17.859 -30.062 0.126 1 41.25 229 VAL B N 1
ATOM 3596 C CA . VAL B 1 229 ? -17.828 -30.891 1.333 1 41.25 229 VAL B CA 1
ATOM 3597 C C . VAL B 1 229 ? -18 -32.375 0.965 1 41.25 229 VAL B C 1
ATOM 3599 O O . VAL B 1 229 ? -17.312 -33.219 1.513 1 41.25 229 VAL B O 1
ATOM 3602 N N . ASP B 1 230 ? -18.844 -32.625 0.098 1 39.78 230 ASP B N 1
ATOM 3603 C CA . ASP B 1 230 ? -19.047 -34 -0.346 1 39.78 230 ASP B CA 1
ATOM 3604 C C . ASP B 1 230 ? -17.812 -34.531 -1.065 1 39.78 230 ASP B C 1
ATOM 3606 O O . ASP B 1 230 ? -17.438 -35.688 -0.885 1 39.78 230 ASP B O 1
ATOM 3610 N N . LEU B 1 231 ? -17.141 -33.781 -1.793 1 36.19 231 LEU B N 1
ATOM 3611 C CA . LEU B 1 231 ? -15.922 -34.25 -2.453 1 36.19 231 LEU B CA 1
ATOM 3612 C C . LEU B 1 231 ? -14.773 -34.344 -1.457 1 36.19 231 LEU B C 1
ATOM 3614 O O . LEU B 1 231 ? -13.945 -35.25 -1.56 1 36.19 231 LEU B O 1
ATOM 3618 N N . ARG B 1 232 ? -14.695 -33.5 -0.614 1 38.09 232 ARG B N 1
ATOM 3619 C CA . ARG B 1 232 ? -13.703 -33.656 0.44 1 38.09 232 ARG B CA 1
ATOM 3620 C C . ARG B 1 232 ? -14.055 -34.844 1.338 1 38.09 232 ARG B C 1
ATOM 3622 O O . ARG B 1 232 ? -13.164 -35.5 1.861 1 38.09 232 ARG B O 1
ATOM 3629 N N . GLY B 1 233 ? -15.156 -35.062 1.678 1 33.97 233 GLY B N 1
ATOM 3630 C CA . GLY B 1 233 ? -15.555 -36.25 2.389 1 33.97 233 GLY B CA 1
ATOM 3631 C C . GLY B 1 233 ? -15.234 -37.531 1.635 1 33.97 233 GLY B C 1
ATOM 3632 O O . GLY B 1 233 ? -15.141 -38.594 2.232 1 33.97 233 GLY B O 1
ATOM 3633 N N . GLU B 1 234 ? -15.289 -37.562 0.333 1 35.78 234 GLU B N 1
ATOM 3634 C CA . GLU B 1 234 ? -14.961 -38.844 -0.308 1 35.78 234 GLU B CA 1
ATOM 3635 C C . GLU B 1 234 ? -13.453 -39.094 -0.253 1 35.78 234 GLU B C 1
ATOM 3637 O O . GLU B 1 234 ? -12.992 -40.156 -0.721 1 35.78 234 GLU B O 1
ATOM 3642 N N . GLY B 1 235 ? -12.57 -38.219 0.029 1 32.22 235 GLY B N 1
ATOM 3643 C CA . GLY B 1 235 ? -11.211 -38.719 0.245 1 32.22 235 GLY B CA 1
ATOM 3644 C C . GLY B 1 235 ? -11.039 -39.406 1.575 1 32.22 235 GLY B C 1
ATOM 3645 O O . GLY B 1 235 ? -10.172 -39.031 2.373 1 32.22 235 GLY B O 1
ATOM 3646 N N . GLN B 1 236 ? -12.062 -40.094 2.098 1 29.33 236 GLN B N 1
ATOM 3647 C CA . GLN B 1 236 ? -11.859 -41.188 3.055 1 29.33 236 GLN B CA 1
ATOM 3648 C C . GLN B 1 236 ? -10.688 -42.062 2.648 1 29.33 236 GLN B C 1
ATOM 3650 O O . GLN B 1 236 ? -10.539 -42.406 1.473 1 29.33 236 GLN B O 1
ATOM 3655 N N . SER B 1 237 ? -9.633 -42.156 3.418 1 29.69 237 SER B N 1
ATOM 3656 C CA . SER B 1 237 ? -8.609 -43.188 3.492 1 29.69 237 SER B CA 1
ATOM 3657 C C . SER B 1 237 ? -9.195 -44.562 3.156 1 29.69 237 SER B C 1
ATOM 3659 O O . SER B 1 237 ? -10.25 -44.938 3.668 1 29.69 237 SER B O 1
ATOM 3661 N N . PRO B 1 238 ? -9.016 -45.156 2.045 1 27.88 238 PRO B N 1
ATOM 3662 C CA . PRO B 1 238 ? -9.125 -46.594 2.119 1 27.88 238 PRO B CA 1
ATOM 3663 C C . PRO B 1 238 ? -8.375 -47.188 3.314 1 27.88 238 PRO B C 1
ATOM 3665 O O . PRO B 1 238 ? -7.406 -46.594 3.789 1 27.88 238 PRO B O 1
ATOM 3668 N N . SER B 1 239 ? -9.031 -47.75 4.352 1 24.45 239 SER B N 1
ATOM 3669 C CA . SER B 1 239 ? -8.547 -48.656 5.383 1 24.45 239 SER B CA 1
ATOM 3670 C C . SER B 1 239 ? -7.574 -49.688 4.801 1 24.45 239 SER B C 1
ATOM 3672 O O . SER B 1 239 ? -7.961 -50.531 4 1 24.45 239 SER B O 1
ATOM 3674 N N . PHE B 1 240 ? -6.367 -49.375 4.355 1 21.31 240 PHE B N 1
ATOM 3675 C CA . PHE B 1 240 ? -5.418 -50.5 4.398 1 21.31 240 PHE B CA 1
ATOM 3676 C C . PHE B 1 240 ? -5.301 -51.062 5.812 1 21.31 240 PHE B C 1
ATOM 3678 O O . PHE B 1 240 ? -4.883 -50.344 6.734 1 21.31 240 PHE B O 1
ATOM 3685 N N . LEU B 1 241 ? -6.211 -51.938 6.188 1 19.12 241 LEU B N 1
ATOM 3686 C CA . LEU B 1 241 ? -5.84 -53.094 6.957 1 19.12 241 LEU B CA 1
ATOM 3687 C C . LEU B 1 241 ? -4.695 -53.844 6.285 1 19.12 241 LEU B C 1
ATOM 3689 O O . LEU B 1 241 ? -4.652 -53.969 5.055 1 19.12 241 LEU B O 1
#

Organism: Mycobacteroides abscessus (strain ATCC 19977 / DSM 44196 / CCUG 20993 / CIP 104536 / JCM 13569 / NCTC 13031 / TMC 1543 / L948) (NCBI:txid561007)

Sequence (482 aa):
MADGGDARRERWARHKVRVRRRFVAAAVVSIERKGPSATVEDVVRAAHSAKPKLYRHFDDRDDLFDSVAQAMVAAIRRRLSGAVDMDMPPRKSAQRAASGIVALVQRFPQSTRFLFEHQMVGVRGKPAPALRPDGAIPELAGAISSFLERVNVHPSGADQLAAALIGTAATTAIWHVAQSGEPDESADRRLAETLWACVDVFLRSKGVIVDPDRALDADRVRTARAALVDLRGEGQSPSFLMADGGDARRERWARHKVRVRRRFVAAAVVSIERKGPSATVEDVVRAAHSAKPKLYRHFDDRDDLFDSVAQAMVAAIRRRLSGAVDMDMPPRKSAQRAASGIVALVQRFPQSTRFLFEHQMVGVRGKPAPALRPDGAIPELAGAISSFLERVNVHPSGADQLAAALIGTAATTAIWHVAQSGEPDESADRRLAETLWACVDVFLRSKGVIVDPDRALDADRVRTARAALVDLRGEGQSPSFL

InterPro domains:
  IPR001647 DNA-binding HTH domain, TetR-type [PF00440] (24-67)
  IPR001647 DNA-binding HTH domain, TetR-type [PS50977] (17-76)
  IPR009057 Homedomain-like superfamily [SSF46689] (9-90)
  IPR050109 HTH-type, TetR-like transcriptional regulator [PTHR30055] (7-229)

Solvent-accessible surface area (backbone atoms only — not comparable to full-atom values): 24964 Å² total; per-residue (Å²): 117,71,65,58,51,55,52,50,51,48,52,49,52,49,50,52,52,51,54,50,49,46,49,38,52,17,36,52,54,26,18,54,73,61,22,70,74,48,44,70,69,46,21,26,59,66,50,71,55,48,69,71,64,51,50,76,74,26,90,45,72,65,53,45,52,52,51,37,46,50,51,50,51,51,51,48,46,61,62,39,56,72,28,59,38,69,81,34,18,52,46,56,20,31,38,42,38,28,44,51,50,51,51,46,33,70,75,34,42,30,47,45,52,32,43,50,46,52,33,67,35,52,58,95,87,37,72,21,47,29,71,33,82,88,14,61,26,45,49,46,13,49,54,48,25,54,52,29,48,75,63,71,38,81,47,80,60,26,52,53,49,24,25,26,49,51,18,23,53,50,33,36,42,53,49,51,56,70,41,90,56,80,77,51,76,61,51,37,53,49,49,13,49,37,52,43,28,39,52,48,48,53,35,44,76,71,50,39,77,76,58,47,85,42,43,64,42,70,70,53,54,48,50,47,34,55,50,44,55,51,55,63,56,65,69,58,74,77,78,80,122,118,74,66,56,52,53,51,50,52,49,50,49,52,49,50,52,52,51,52,49,49,46,48,39,54,17,36,52,53,27,18,54,73,59,22,72,75,48,46,71,69,45,20,25,59,64,51,72,55,49,70,70,65,51,51,76,75,24,89,44,71,64,52,45,51,51,50,38,47,51,52,51,51,51,53,48,46,62,62,42,56,72,30,60,38,68,79,33,18,53,47,59,21,30,37,42,38,28,44,52,51,51,52,47,34,72,76,34,41,31,46,44,51,32,44,49,45,53,32,67,34,50,58,94,87,38,73,20,48,28,71,33,82,88,15,61,26,44,49,46,12,50,55,49,26,55,52,30,49,74,62,73,38,81,48,78,61,26,54,54,50,25,24,26,49,51,19,24,53,50,33,36,44,53,50,50,56,71,40,94,57,80,77,51,77,60,51,38,52,48,48,13,48,37,52,43,28,41,52,48,49,52,35,45,74,70,49,40,77,75,57,47,84,39,44,64,42,73,70,53,54,48,50,46,35,54,49,44,53,50,56,59,59,63,69,59,71,76,80,80,123

Foldseek 3Di:
DVVVVVVVVVVVVVVLVVVLVLLLVLVLVQLLVVFLVRDPVSSCVSSVHDPVVNCVNAVDPCRSVVVSLVVVVVVLCVLLVVLQDLQAQQLSSLLSNLVSLLVCCVVRVRVLVNNLCQQCDDDPPGHRQCPDCPHQLVVQLVVQQVVCVLLPFHSPCSSVLSVVLCVLSSVLSNVSSVPPDRPDPVSSSVSSVVNVVSVQVVCVVRVFHGDRRHRPPSVVSNVSSVVSVVVVVVPPPPPPD/DVVVVVVVVVVVVVVLVVVLVLLLVLVLVQCLVVFLPRDPVSSCVSSVHDPVVNCVNAVDPCRSVVVSLVVVVVVLCVLLVVLQDLQAQQLSSLLSNLVSLLVCCVVRVRVLVNNLCQQCDDDPPGHRQCPDCPHQLVVQLVVQQVVCVLLPFHSPCSSVLSVVLCVLSSVLSNVSSVDPDRPDPVSSSVNSVVNVVSVQVVCVVRVFHGDRRHRPPSVVSNVSSVVSVVVVVVPPPPPPD